Protein AF-0000000077903647 (afdb_homodimer)

Foldseek 3Di:
DFDFPAAPDQPVVLVVCVVLAVCLVVDDPVLSVLQSVQKTKTKDAAFDWLAWPVDDQQAKKQWAAAKKWKWDADPVGQIATQDMDGHSDMDLCSLVVLPPVDDDIMTMGTNHTTMIIGHGSVSLSVCVVVPVSSVVVSVVVVVVSVVSRVVLVCCVPPHDPLLLLLQLLLVQCVVVVFQKDQADLCRSCRNSSHDSVSSVVSLVVCVVVVQWDDDVRIIGGDNNPVSVCSNPVD/DFDQPAQPDQPVVLVVCVVLAVCLVVDDPVLSVLQSVQKGKTKDAAFAWLAWPVDDQQAKKQWAAAKKWKWDADPVGAIATQDMDGHSDMDLCSLVVLPPVDDDIMTMGTNHTTMIIGHGSVSLSVCVVVPVSSVVRSVVVVVVSVVSRVVLVCCVPPHDPLLLLLQLLLVQCVVVVFQKDQADLCRSCRHSSHDSVSSVVSLVVCVVVVQWDDDVRIIGGDNNPVSV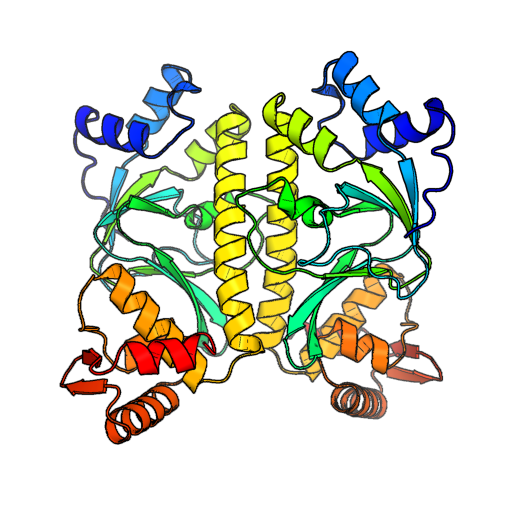CSNPVD

Radius of gyration: 24.29 Å; Cα contacts (8 Å, |Δi|>4): 858; chains: 2; bounding box: 59×64×55 Å

Sequence (468 aa):
MPEILPIPKCGEHRQCLACAFPFWDKLTAEQQEMLCRTTRPVRYRKGERVHSPVENCVGILLLRTGQFRAYLLSDDGRDVTLYRLFGGEICILSASCVMDSVNFDLYIDAEEDTEAYCISAGVFRSLMQQNVEVRCFAYQMTAERFSDTMWTMQQILFMSADRRLAIFLADELTKTGGDDVRLTQDQMAKYMGSAREVVSRLLKYFAGEGIVKLYRGGVTVIDKDRLTKIAYGEMPEILPIPKCGEHRQCLACAFPFWDKLTAEQQEMLCRTTRPVRYRKGERVHSPVENCVGILLLRTGQFRAYLLSDDGRDVTLYRLFGGEICILSASCVMDSVNFDLYIDAEEDTEAYCISAGVFRSLMQQNVEVRCFAYQMTAERFSDTMWTMQQILFMSADRRLAIFLADELTKTGGDDVRLTQDQMAKYMGSAREVVSRLLKYFAGEGIVKLYRGGVTVIDKDRLTKIAYGE

Solvent-accessible surface area (backbone atoms only — not comparable to full-atom values): 24262 Å² total; per-residue (Å²): 122,70,58,68,47,78,48,73,75,64,71,71,54,43,57,51,48,50,69,71,33,88,48,48,85,75,45,52,72,66,53,50,48,50,51,47,70,54,37,31,41,36,46,39,49,56,68,34,78,67,36,44,71,88,48,77,61,63,10,36,31,40,29,59,39,45,29,39,38,33,27,38,72,43,95,88,67,53,64,37,41,44,50,72,43,45,52,76,36,71,40,62,70,40,25,33,79,66,35,83,45,48,67,70,70,49,33,29,30,20,72,28,62,23,37,27,37,36,34,38,38,68,60,50,39,52,44,32,75,74,30,62,62,50,36,26,48,55,27,42,52,47,27,36,51,42,24,50,35,50,54,42,49,49,43,70,74,65,48,54,70,64,32,51,49,29,40,49,51,53,52,47,24,66,74,69,69,52,51,55,42,83,45,40,56,60,53,48,10,47,62,67,47,52,51,45,69,57,44,49,52,47,49,50,50,36,34,73,71,55,32,32,44,80,52,94,53,25,38,34,55,68,32,62,65,60,38,47,23,57,39,69,71,100,122,74,62,70,47,77,44,72,76,66,73,72,54,44,57,52,48,50,71,70,33,87,48,48,85,76,45,52,73,66,53,49,48,50,51,48,71,55,36,30,41,39,53,40,51,56,70,34,78,68,36,42,70,87,48,77,61,63,11,36,32,40,29,59,38,44,29,39,37,34,26,40,72,44,94,88,66,52,63,38,43,42,49,73,44,44,52,75,37,70,41,61,70,40,25,34,77,66,36,84,44,49,68,70,69,49,32,30,31,21,72,27,62,23,36,28,37,35,35,40,38,68,59,52,39,52,44,34,74,75,30,63,60,50,37,26,49,55,25,42,52,45,27,35,51,43,22,50,36,49,53,44,49,50,43,70,74,68,47,53,70,65,33,51,50,29,40,50,51,52,51,49,23,64,74,67,72,52,53,55,42,84,45,40,57,60,53,50,10,48,61,67,47,53,50,45,69,57,43,50,52,48,49,50,50,35,33,73,71,55,34,32,44,80,52,94,53,25,38,34,54,68,30,61,66,61,37,48,22,56,41,68,70,100

InterPro domains:
  IPR000595 Cyclic nucleotide-binding domain [PF00027] (42-131)
  IPR000595 Cyclic nucleotide-binding domain [cd00038] (27-135)
  IPR012318 Crp-type HTH domain [PF13545] (164-229)
  IPR012318 Crp-type HTH domain [PS51063] (159-225)
  IPR012318 Crp-type HTH domain [SM00419] (177-223)
  IPR014710 RmlC-like jelly roll fold [G3DSA:2.60.120.10] (17-156)
  IPR018490 Cyclic nucleotide-binding domain superfamily [SSF51206] (21-159)
  IPR036388 Winged helix-like DNA-binding domain superfamily [G3DSA:1.10.10.10] (157-231)
  IPR036390 Winged helix DNA-binding domain superfamily [SSF46785] (160-231)

Secondary structure (DSSP, 8-state):
---B-----HHHHHHHHHHH-TTGGGS-HHHHHHHHHHEEEEEE-TT-EEE-SSSPP-EEEEEEESEEEEEEE-TTS-EEEEEEEETT-EEGGGGGGG-TT--S--EEEESS-EEEEEEEHHHHHHHHHH-HHHHHHHHHHHHHHHHHHHHHHHHHHHS-HHHHHHHHHHHHHHHHTSSEE---HHHHHHHHT--HHHHHHHHHHHHHTTSEEEETTEEEES-HHHHHHHHH--/---B-----HHHHHHHHHHH-TTGGGS-HHHHHHHHHHEEEEEE-TT-EEE-SSSPP-EEEEEEESEEEEEEE-TTS-EEEEEEEETT-EEGGGGGGG-TT--S--EEEESS-EEEEEEEHHHHHHHHHH-HHHHHHHHHHHHHHHHHHHHHHHHHHHS-HHHHHHHHHHHHHHHHSSSEE---HHHHHHHHT--HHHHHHHHHHHHHTTSEEEETTEEEES-HHHHHHHHH--

Organism: NCBI:txid853

pLDDT: mean 91.45, std 11.54, range [32.66, 98.38]

Nearest PDB structures (foldseek):
  3dv8-assembly1_A-2  TM=9.337E-01  e=1.877E-25  Agathobacter rectalis ATCC 33656
  4ev0-assembly1_A  TM=4.711E-01  e=6.966E-15  Thermus thermophilus HB8
  1omi-assembly3_A  TM=7.176E-01  e=2.419E-08  Listeria monocytogenes
  2bgc-assembly4_H  TM=7.009E-01  e=4.050E-08  Listeria monocytogenes EGD-e
  6euz-assembly1_A  TM=6.388E-01  e=1.288E-08  Listeria monocytogenes

Structure (mmCIF, N/CA/C/O backbone):
data_AF-0000000077903647-model_v1
#
loop_
_entity.id
_entity.type
_entity.pdbx_description
1 polymer 'Cyclic AMP receptor-like protein'
#
loop_
_atom_site.group_PDB
_atom_site.id
_atom_site.type_symbol
_atom_site.label_atom_id
_atom_site.label_alt_id
_atom_site.label_comp_id
_atom_site.label_asym_id
_atom_site.label_entity_id
_atom_site.label_seq_id
_atom_site.pdbx_PDB_ins_code
_atom_site.Cartn_x
_atom_site.Cartn_y
_atom_site.Cartn_z
_atom_site.occupancy
_atom_site.B_iso_or_equiv
_atom_site.auth_seq_id
_atom_site.auth_comp_id
_atom_site.auth_asym_id
_atom_site.auth_atom_id
_atom_site.pdbx_PDB_model_num
ATOM 1 N N . MET A 1 1 ? 5.984 -27.391 10.891 1 36.53 1 MET A N 1
ATOM 2 C CA . MET A 1 1 ? 7.281 -26.812 10.57 1 36.53 1 MET A CA 1
ATOM 3 C C . MET A 1 1 ? 7.707 -27.188 9.148 1 36.53 1 MET A C 1
ATOM 5 O O . MET A 1 1 ? 7.656 -28.359 8.773 1 36.53 1 MET A O 1
ATOM 9 N N . PRO A 1 2 ? 7.715 -26.188 8.18 1 45.72 2 PRO A N 1
ATOM 10 C CA . PRO A 1 2 ? 8.094 -26.656 6.848 1 45.72 2 PRO A CA 1
ATOM 11 C C . PRO A 1 2 ? 9.312 -27.578 6.875 1 45.72 2 PRO A C 1
ATOM 13 O O . PRO A 1 2 ? 10.18 -27.422 7.742 1 45.72 2 PRO A O 1
ATOM 16 N N . GLU A 1 3 ? 9.07 -28.719 6.426 1 46.66 3 GLU A N 1
ATOM 17 C CA . GLU A 1 3 ? 10.195 -29.641 6.32 1 46.66 3 GLU A CA 1
ATOM 18 C C . GLU A 1 3 ? 11.367 -29 5.586 1 46.66 3 GLU A C 1
ATOM 20 O O . GLU A 1 3 ? 11.227 -28.562 4.445 1 46.66 3 GLU A O 1
ATOM 25 N N . ILE A 1 4 ? 12.32 -28.609 6.246 1 46.78 4 ILE A N 1
ATOM 26 C CA . ILE A 1 4 ? 13.562 -28.094 5.688 1 46.78 4 ILE A CA 1
ATOM 27 C C . ILE A 1 4 ? 14.273 -29.203 4.906 1 46.78 4 ILE A C 1
ATOM 29 O O . ILE A 1 4 ? 14.68 -30.219 5.477 1 46.78 4 ILE A O 1
ATOM 33 N N . LEU A 1 5 ? 13.891 -29.375 3.637 1 49.69 5 LEU A N 1
ATOM 34 C CA . LEU A 1 5 ? 14.695 -30.328 2.879 1 49.69 5 LEU A CA 1
ATOM 35 C C . LEU A 1 5 ? 16.172 -29.984 2.953 1 49.69 5 LEU A C 1
ATOM 37 O O . LEU A 1 5 ? 16.531 -28.812 3.096 1 49.69 5 LEU A O 1
ATOM 41 N N . PRO A 1 6 ? 16.984 -31.031 2.953 1 46.81 6 PRO A N 1
ATOM 42 C CA . PRO A 1 6 ? 18.438 -30.797 2.973 1 46.81 6 PRO A CA 1
ATOM 43 C C . PRO A 1 6 ? 18.906 -29.891 1.837 1 46.81 6 PRO A C 1
ATOM 45 O O . PRO A 1 6 ? 18.297 -29.891 0.758 1 46.81 6 PRO A O 1
ATOM 48 N N . ILE A 1 7 ? 19.359 -28.781 2.129 1 47.78 7 ILE A N 1
ATOM 49 C CA . ILE A 1 7 ? 19.891 -27.797 1.186 1 47.78 7 ILE A CA 1
ATOM 50 C C . ILE A 1 7 ? 20.828 -28.484 0.2 1 47.78 7 ILE A C 1
ATOM 52 O O . ILE A 1 7 ? 21.859 -29.031 0.596 1 47.78 7 ILE A O 1
ATOM 56 N N . PRO A 1 8 ? 20.453 -29.031 -0.906 1 46.31 8 PRO A N 1
ATOM 57 C CA . PRO A 1 8 ? 21.531 -29.547 -1.744 1 46.31 8 PRO A CA 1
ATOM 58 C C . PRO A 1 8 ? 22.75 -28.625 -1.764 1 46.31 8 PRO A C 1
ATOM 60 O O . PRO A 1 8 ? 22.625 -27.422 -1.495 1 46.31 8 PRO A O 1
ATOM 63 N N . LYS A 1 9 ? 24 -29.156 -2.084 1 46.34 9 LYS A N 1
ATOM 64 C CA . LYS A 1 9 ? 25.312 -28.562 -2.26 1 46.34 9 LYS A CA 1
ATOM 65 C C . LYS A 1 9 ? 25.234 -27.234 -3.008 1 46.34 9 LYS A C 1
ATOM 67 O O . LYS A 1 9 ? 24.328 -27.031 -3.812 1 46.34 9 LYS A O 1
ATOM 72 N N . CYS A 1 10 ? 25.938 -26.125 -2.758 1 46.22 10 CYS A N 1
ATOM 73 C CA . CYS A 1 10 ? 26.188 -24.734 -3.135 1 46.22 10 CYS A CA 1
ATOM 74 C C . CYS A 1 10 ? 26.156 -24.562 -4.648 1 46.22 10 CYS A C 1
ATOM 76 O O . CYS A 1 10 ? 26.438 -23.484 -5.164 1 46.22 10 CYS A O 1
ATOM 78 N N . GLY A 1 11 ? 26.641 -25.328 -5.406 1 50.28 11 GLY A N 1
ATOM 79 C CA . GLY A 1 11 ? 26.859 -24.906 -6.785 1 50.28 11 GLY A CA 1
ATOM 80 C C . GLY A 1 11 ? 25.594 -24.469 -7.48 1 50.28 11 GLY A C 1
ATOM 81 O O . GLY A 1 11 ? 25.578 -23.438 -8.172 1 50.28 11 GLY A O 1
ATOM 82 N N . GLU A 1 12 ? 24.453 -25.156 -7.531 1 65.69 12 GLU A N 1
ATOM 83 C CA . GLU A 1 12 ? 23.219 -24.938 -8.273 1 65.69 12 GLU A CA 1
ATOM 84 C C . GLU A 1 12 ? 22.391 -23.812 -7.668 1 65.69 12 GLU A C 1
ATOM 86 O O . GLU A 1 12 ? 21.828 -22.984 -8.391 1 65.69 12 GLU A O 1
ATOM 91 N N . HIS A 1 13 ? 22.547 -23.531 -6.434 1 77.62 13 HIS A N 1
ATOM 92 C CA . HIS A 1 13 ? 21.766 -22.469 -5.797 1 77.62 13 HIS A CA 1
ATOM 93 C C . HIS A 1 13 ? 22.391 -21.109 -6.066 1 77.62 13 HIS A C 1
ATOM 95 O O . HIS A 1 13 ? 21.672 -20.125 -6.285 1 77.62 13 HIS A O 1
ATOM 101 N N . ARG A 1 14 ? 23.734 -21.203 -6.25 1 82.56 14 ARG A N 1
ATOM 102 C CA . ARG A 1 14 ? 24.453 -19.938 -6.461 1 82.56 14 ARG A CA 1
ATOM 103 C C . ARG A 1 14 ? 24 -19.266 -7.75 1 82.56 14 ARG A C 1
ATOM 105 O O . ARG A 1 14 ? 23.766 -18.047 -7.77 1 82.56 14 ARG A O 1
ATOM 112 N N . GLN A 1 15 ? 23.844 -20.047 -8.719 1 84.75 15 GLN A N 1
ATOM 113 C CA . GLN A 1 15 ? 23.422 -19.5 -10 1 84.75 15 GLN A CA 1
ATOM 114 C C . GLN A 1 15 ? 22 -18.953 -9.914 1 84.75 15 GLN A C 1
ATOM 116 O O . GLN A 1 15 ? 21.688 -17.906 -10.477 1 84.75 15 GLN A O 1
ATOM 121 N N . CYS A 1 16 ? 21.188 -19.625 -9.141 1 86.5 16 CYS A N 1
ATOM 122 C CA . CYS A 1 16 ? 19.812 -19.172 -8.969 1 86.5 16 CYS A CA 1
ATOM 123 C C . CYS A 1 16 ? 19.75 -17.844 -8.234 1 86.5 16 CYS A C 1
ATOM 125 O O . CYS A 1 16 ? 19.016 -16.938 -8.641 1 86.5 16 CYS A O 1
ATOM 127 N N . LEU A 1 17 ? 20.625 -17.75 -7.258 1 89.69 17 LEU A N 1
ATOM 128 C CA . LEU A 1 17 ? 20.656 -16.516 -6.469 1 89.69 17 LEU A CA 1
ATOM 129 C C . LEU A 1 17 ? 21.219 -15.359 -7.281 1 89.69 17 LEU A C 1
ATOM 131 O O . LEU A 1 17 ? 20.688 -14.242 -7.242 1 89.69 17 LEU A O 1
ATOM 135 N N . ALA A 1 18 ? 22.219 -15.703 -8.047 1 89.94 18 ALA A N 1
ATOM 136 C CA . ALA A 1 18 ? 22.859 -14.672 -8.867 1 89.94 18 ALA A CA 1
ATOM 137 C C . ALA A 1 18 ? 21.891 -14.133 -9.914 1 89.94 18 ALA A C 1
ATOM 139 O O . ALA A 1 18 ? 21.906 -12.945 -10.242 1 89.94 18 ALA A O 1
ATOM 140 N N . CYS A 1 19 ? 21 -14.977 -10.359 1 88.19 19 CYS A N 1
ATOM 141 C CA . CYS A 1 19 ? 20.031 -14.578 -11.367 1 88.19 19 CYS A CA 1
ATOM 142 C C . CYS A 1 19 ? 18.875 -13.82 -10.734 1 88.19 19 CYS A C 1
ATOM 144 O O . CYS A 1 19 ? 18.328 -12.898 -11.344 1 88.19 19 CYS A O 1
ATOM 146 N N . ALA A 1 20 ? 18.594 -14.148 -9.539 1 89.44 20 ALA A N 1
ATOM 147 C CA . ALA A 1 20 ? 17.406 -13.602 -8.883 1 89.44 20 ALA A CA 1
ATOM 148 C C . ALA A 1 20 ? 17.703 -12.234 -8.258 1 89.44 20 ALA A C 1
ATOM 150 O O . ALA A 1 20 ? 16.812 -11.383 -8.172 1 89.44 20 ALA A O 1
ATOM 151 N N . PHE A 1 21 ? 18.953 -12.062 -7.871 1 92.56 21 PHE A N 1
ATOM 152 C CA . PHE A 1 21 ? 19.297 -10.852 -7.133 1 92.56 21 PHE A CA 1
ATOM 153 C C . PHE A 1 21 ? 20.188 -9.938 -7.969 1 92.56 21 PHE A C 1
ATOM 155 O O . PHE A 1 21 ? 21.391 -10.172 -8.07 1 92.56 21 PHE A O 1
ATOM 162 N N . PRO A 1 22 ? 19.594 -8.883 -8.422 1 92.19 22 PRO A N 1
ATOM 163 C CA . PRO A 1 22 ? 20.359 -7.98 -9.297 1 92.19 22 PRO A CA 1
ATOM 164 C C . PRO A 1 22 ? 21.562 -7.355 -8.594 1 92.19 22 PRO A C 1
ATOM 166 O O . PRO A 1 22 ? 22.484 -6.875 -9.25 1 92.19 22 PRO A O 1
ATOM 169 N N . PHE A 1 23 ? 21.578 -7.398 -7.27 1 93.62 23 PHE A N 1
ATOM 170 C CA . PHE A 1 23 ? 22.672 -6.805 -6.527 1 93.62 23 PHE A CA 1
ATOM 171 C C . PHE A 1 23 ? 23.812 -7.812 -6.344 1 93.62 23 PHE A C 1
ATOM 173 O O . PHE A 1 23 ? 24.812 -7.516 -5.684 1 93.62 23 PHE A O 1
ATOM 180 N N . TRP A 1 24 ? 23.734 -8.953 -6.891 1 94.19 24 TRP A N 1
ATOM 181 C CA . TRP A 1 24 ? 24.672 -10.047 -6.648 1 94.19 24 TRP A CA 1
ATOM 182 C C . TRP A 1 24 ? 26.109 -9.602 -6.879 1 94.19 24 TRP A C 1
ATOM 184 O O . TRP A 1 24 ? 26.984 -9.844 -6.039 1 94.19 24 TRP A O 1
ATOM 194 N N . ASP A 1 25 ? 26.328 -8.867 -7.945 1 94.12 25 ASP A N 1
ATOM 195 C CA . ASP A 1 25 ? 27.672 -8.477 -8.328 1 94.12 25 ASP A CA 1
ATOM 196 C C . ASP A 1 25 ? 28.172 -7.316 -7.457 1 94.12 25 ASP A C 1
ATOM 198 O O . ASP A 1 25 ? 29.344 -6.945 -7.523 1 94.12 25 ASP A O 1
ATOM 202 N N . LYS A 1 26 ? 27.281 -6.801 -6.707 1 95.19 26 LYS A N 1
ATOM 203 C CA . LYS A 1 26 ? 27.656 -5.715 -5.805 1 95.19 26 LYS A CA 1
ATOM 204 C C . LYS A 1 26 ? 28.031 -6.25 -4.426 1 95.19 26 LYS A C 1
ATOM 206 O O . LYS A 1 26 ? 28.438 -5.484 -3.545 1 95.19 26 LYS A O 1
ATOM 211 N N . LEU A 1 27 ? 27.984 -7.535 -4.262 1 95.19 27 LEU A N 1
ATOM 212 C CA . LEU A 1 27 ? 28.375 -8.195 -3.023 1 95.19 27 LEU A CA 1
ATOM 213 C C . LEU A 1 27 ? 29.859 -8.57 -3.059 1 95.19 27 LEU A C 1
ATOM 215 O O . LEU A 1 27 ? 30.391 -8.891 -4.121 1 95.19 27 LEU A O 1
ATOM 219 N N . THR A 1 28 ? 30.5 -8.508 -1.876 1 95.75 28 THR A N 1
ATOM 220 C CA . THR A 1 28 ? 31.828 -9.078 -1.765 1 95.75 28 THR A CA 1
ATOM 221 C C . THR A 1 28 ? 31.781 -10.602 -1.866 1 95.75 28 THR A C 1
ATOM 223 O O . THR A 1 28 ? 30.719 -11.203 -1.703 1 95.75 28 THR A O 1
ATOM 226 N N . ALA A 1 29 ? 32.875 -11.164 -2.137 1 94.25 29 ALA A N 1
ATOM 227 C CA . ALA A 1 29 ? 32.969 -12.617 -2.203 1 94.25 29 ALA A CA 1
ATOM 228 C C . ALA A 1 29 ? 32.469 -13.25 -0.9 1 94.25 29 ALA A C 1
ATOM 230 O O . ALA A 1 29 ? 31.797 -14.273 -0.916 1 94.25 29 ALA A O 1
ATOM 231 N N . GLU A 1 30 ? 32.781 -12.648 0.165 1 93.75 30 GLU A N 1
ATOM 232 C CA . GLU A 1 30 ? 32.406 -13.141 1.478 1 93.75 30 GLU A CA 1
ATOM 233 C C . GLU A 1 30 ? 30.875 -13.07 1.654 1 93.75 30 GLU A C 1
ATOM 235 O O . GLU A 1 30 ? 30.266 -14 2.174 1 93.75 30 GLU A O 1
ATOM 240 N N . GLN A 1 31 ? 30.297 -12.016 1.184 1 93.75 31 GLN A N 1
ATOM 241 C CA . GLN A 1 31 ? 28.844 -11.836 1.28 1 93.75 31 GLN A CA 1
ATOM 242 C C . GLN A 1 31 ? 28.109 -12.828 0.389 1 93.75 31 GLN A C 1
ATOM 244 O O . GLN A 1 31 ? 27.078 -13.367 0.78 1 93.75 31 GLN A O 1
ATOM 249 N N . GLN A 1 32 ? 28.656 -13.039 -0.765 1 93.31 32 GLN A N 1
ATOM 250 C CA . GLN A 1 32 ? 28.062 -14.023 -1.662 1 93.31 32 GLN A CA 1
ATOM 251 C C . GLN A 1 32 ? 28.094 -15.414 -1.037 1 93.31 32 GLN A C 1
ATOM 253 O O . GLN A 1 32 ? 27.094 -16.141 -1.079 1 93.31 32 GLN A O 1
ATOM 258 N N . GLU A 1 33 ? 29.188 -15.703 -0.466 1 89.88 33 GLU A N 1
ATOM 259 C CA . GLU A 1 33 ? 29.344 -17.016 0.165 1 89.88 33 GLU A CA 1
ATOM 260 C C . GLU A 1 33 ? 28.391 -17.156 1.355 1 89.88 33 GLU A C 1
ATOM 262 O O . GLU A 1 33 ? 27.797 -18.219 1.549 1 89.88 33 GLU A O 1
ATOM 267 N N . MET A 1 34 ? 28.297 -16.109 2.068 1 88.44 34 MET A N 1
ATOM 268 C CA . MET A 1 34 ? 27.391 -16.109 3.211 1 88.44 34 MET A CA 1
ATOM 269 C C . MET A 1 34 ? 25.953 -16.344 2.764 1 88.44 34 MET A C 1
ATOM 271 O O . MET A 1 34 ? 25.25 -17.156 3.354 1 88.44 34 MET A O 1
ATOM 275 N N . LEU A 1 35 ? 25.578 -15.68 1.735 1 90.81 35 LEU A N 1
ATOM 276 C CA . LEU A 1 35 ? 24.234 -15.828 1.187 1 90.81 35 LEU A CA 1
ATOM 277 C C . LEU A 1 35 ? 24 -17.25 0.703 1 90.81 35 LEU A C 1
ATOM 279 O O . LEU A 1 35 ? 22.969 -17.859 1.016 1 90.81 35 LEU A O 1
ATOM 283 N N . CYS A 1 36 ? 24.953 -17.781 0.054 1 89.12 36 CYS A N 1
ATOM 284 C CA . CYS A 1 36 ? 24.828 -19.125 -0.491 1 89.12 36 CYS A CA 1
ATOM 285 C C . CYS A 1 36 ? 24.766 -20.156 0.625 1 89.12 36 CYS A C 1
ATOM 287 O O . CYS A 1 36 ? 23.938 -21.078 0.577 1 89.12 36 CYS A O 1
ATOM 289 N N . ARG A 1 37 ? 25.531 -19.984 1.634 1 86.12 37 ARG A N 1
ATOM 290 C CA . ARG A 1 37 ? 25.641 -20.953 2.719 1 86.12 37 ARG A CA 1
ATOM 291 C C . ARG A 1 37 ? 24.375 -20.938 3.588 1 86.12 37 ARG A C 1
ATOM 293 O O . ARG A 1 37 ? 24 -21.969 4.156 1 86.12 37 ARG A O 1
ATOM 300 N N . THR A 1 38 ? 23.766 -19.859 3.619 1 86.75 38 THR A N 1
ATOM 301 C CA . THR A 1 38 ? 22.656 -19.719 4.551 1 86.75 38 THR A CA 1
ATOM 302 C C . THR A 1 38 ? 21.312 -19.875 3.828 1 86.75 38 THR A C 1
ATOM 304 O O . THR A 1 38 ? 20.266 -19.891 4.461 1 86.75 38 THR A O 1
ATOM 307 N N . THR A 1 39 ? 21.391 -19.891 2.549 1 91.12 39 THR A N 1
ATOM 308 C CA . THR A 1 39 ? 20.172 -20.141 1.779 1 91.12 39 THR A CA 1
ATOM 309 C C . THR A 1 39 ? 19.844 -21.625 1.753 1 91.12 39 THR A C 1
ATOM 311 O O . THR A 1 39 ? 20.719 -22.469 1.509 1 91.12 39 THR A O 1
ATOM 314 N N . ARG A 1 40 ? 18.562 -21.984 2.037 1 91.38 40 ARG A N 1
ATOM 315 C CA . ARG A 1 40 ? 18.156 -23.391 2.053 1 91.38 40 ARG A CA 1
ATOM 316 C C . ARG A 1 40 ? 16.922 -23.609 1.206 1 91.38 40 ARG A C 1
ATOM 318 O O . ARG A 1 40 ? 16.016 -22.781 1.193 1 91.38 40 ARG A O 1
ATOM 325 N N . PRO A 1 41 ? 16.906 -24.766 0.569 1 93 41 PRO A N 1
ATOM 326 C CA . PRO A 1 41 ? 15.656 -25.125 -0.095 1 93 41 PRO A CA 1
ATOM 327 C C . PRO A 1 41 ? 14.539 -25.453 0.893 1 93 41 PRO A C 1
ATOM 329 O O . PRO A 1 41 ? 14.789 -26.062 1.935 1 93 41 PRO A O 1
ATOM 332 N N . VAL A 1 42 ? 13.344 -24.984 0.613 1 94.62 42 VAL A N 1
ATOM 333 C CA . VAL A 1 42 ? 12.188 -25.266 1.468 1 94.62 42 VAL A CA 1
ATOM 334 C C . VAL A 1 42 ? 11.016 -25.734 0.615 1 94.62 42 VAL A C 1
ATOM 336 O O . VAL A 1 42 ? 10.961 -25.453 -0.586 1 94.62 42 VAL A O 1
ATOM 339 N N . ARG A 1 43 ? 10.156 -26.469 1.287 1 96.75 43 ARG A N 1
ATOM 340 C CA . ARG A 1 43 ? 8.93 -26.953 0.651 1 96.75 43 ARG A CA 1
ATOM 341 C C . ARG A 1 43 ? 7.715 -26.672 1.527 1 96.75 43 ARG A C 1
ATOM 343 O O . ARG A 1 43 ? 7.77 -26.828 2.748 1 96.75 43 ARG A O 1
ATOM 350 N N . TYR A 1 44 ? 6.707 -26.188 0.877 1 96.94 44 TYR A N 1
ATOM 351 C CA . TYR A 1 44 ? 5.422 -25.969 1.528 1 96.94 44 TYR A CA 1
ATOM 352 C C . TYR A 1 44 ? 4.324 -26.781 0.848 1 96.94 44 TYR A C 1
ATOM 354 O O . TYR A 1 44 ? 4.262 -26.844 -0.382 1 96.94 44 TYR A O 1
ATOM 362 N N . ARG A 1 45 ? 3.49 -27.391 1.668 1 97.69 45 ARG A N 1
ATOM 363 C CA . ARG A 1 45 ? 2.332 -28.078 1.119 1 97.69 45 ARG A CA 1
ATOM 364 C C . ARG A 1 45 ? 1.198 -27.109 0.821 1 97.69 45 ARG A C 1
ATOM 366 O O . ARG A 1 45 ? 1.122 -26.031 1.42 1 97.69 45 ARG A O 1
ATOM 373 N N . LYS A 1 46 ? 0.386 -27.531 -0.08 1 96.69 46 LYS A N 1
ATOM 374 C CA . LYS A 1 46 ? -0.817 -26.75 -0.353 1 96.69 46 LYS A CA 1
ATOM 375 C C . LYS A 1 46 ? -1.576 -26.453 0.934 1 96.69 46 LYS A C 1
ATOM 377 O O . LYS A 1 46 ? -1.843 -27.344 1.734 1 96.69 46 LYS A O 1
ATOM 382 N N . GLY A 1 47 ? -1.812 -25.156 1.095 1 95.62 47 GLY A N 1
ATOM 383 C CA . GLY A 1 47 ? -2.615 -24.734 2.236 1 95.62 47 GLY A CA 1
ATOM 384 C C . GLY A 1 47 ? -1.783 -24.359 3.445 1 95.62 47 GLY A C 1
ATOM 385 O O . GLY A 1 47 ? -2.307 -23.812 4.422 1 95.62 47 GLY A O 1
ATOM 386 N N . GLU A 1 48 ? -0.523 -24.578 3.357 1 96.25 48 GLU A N 1
ATOM 387 C CA . GLU A 1 48 ? 0.343 -24.312 4.5 1 96.25 48 GLU A CA 1
ATOM 388 C C . GLU A 1 48 ? 0.59 -22.812 4.66 1 96.25 48 GLU A C 1
ATOM 390 O O . GLU A 1 48 ? 0.786 -22.094 3.674 1 96.25 48 GLU A O 1
ATOM 395 N N . ARG A 1 49 ? 0.591 -22.359 5.941 1 95.5 49 ARG A N 1
ATOM 396 C CA . ARG A 1 49 ? 0.945 -20.984 6.266 1 95.5 49 ARG A CA 1
ATOM 397 C C . ARG A 1 49 ? 2.449 -20.766 6.145 1 95.5 49 ARG A C 1
ATOM 399 O O . ARG A 1 49 ? 3.238 -21.438 6.809 1 95.5 49 ARG A O 1
ATOM 406 N N . VAL A 1 50 ? 2.783 -19.891 5.328 1 95.06 50 VAL A N 1
ATOM 407 C CA . VAL A 1 50 ? 4.188 -19.578 5.074 1 95.06 50 VAL A CA 1
ATOM 408 C C . VAL A 1 50 ? 4.641 -18.438 5.992 1 95.06 50 VAL A C 1
ATOM 410 O O . VAL A 1 50 ? 5.762 -18.453 6.508 1 95.06 50 VAL A O 1
ATOM 413 N N . HIS A 1 51 ? 3.818 -17.453 6.133 1 94.19 51 HIS A N 1
ATOM 414 C CA . HIS A 1 51 ? 4.102 -16.266 6.918 1 94.19 51 HIS A CA 1
ATOM 415 C C . HIS A 1 51 ? 2.85 -15.766 7.637 1 94.19 51 HIS A C 1
ATOM 417 O O . HIS A 1 51 ? 1.757 -15.773 7.066 1 94.19 51 HIS A O 1
ATOM 423 N N . SER A 1 52 ? 3.033 -15.336 8.883 1 92.75 52 SER A N 1
ATOM 424 C CA . SER A 1 52 ? 1.989 -14.688 9.672 1 92.75 52 SER A CA 1
ATOM 425 C C . SER A 1 52 ? 2.57 -13.617 10.586 1 92.75 52 SER A C 1
ATOM 427 O O . SER A 1 52 ? 3.742 -13.68 10.961 1 92.75 52 SER A O 1
ATOM 429 N N . PRO A 1 53 ? 1.752 -12.602 10.867 1 85.94 53 PRO A N 1
ATOM 430 C CA . PRO A 1 53 ? 2.24 -11.531 11.734 1 85.94 53 PRO A CA 1
ATOM 431 C C . PRO A 1 53 ? 2.674 -12.031 13.109 1 85.94 53 PRO A C 1
ATOM 433 O O . PRO A 1 53 ? 3.514 -11.414 13.766 1 85.94 53 PRO A O 1
ATOM 436 N N . VAL A 1 54 ? 2.131 -13.062 13.625 1 77.06 54 VAL A N 1
ATOM 437 C CA . VAL A 1 54 ? 2.379 -13.547 14.977 1 77.06 54 VAL A CA 1
ATOM 438 C C . VAL A 1 54 ? 3.629 -14.422 14.992 1 77.06 54 VAL A C 1
ATOM 440 O O . VAL A 1 54 ? 4.348 -14.477 15.992 1 77.06 54 VAL A O 1
ATOM 443 N N . GLU A 1 55 ? 3.832 -15.016 13.898 1 72.06 55 GLU A N 1
ATOM 444 C CA . GLU A 1 55 ? 4.965 -15.938 13.859 1 72.06 55 GLU A CA 1
ATOM 445 C C . GLU A 1 55 ? 6.25 -15.219 13.461 1 72.06 55 GLU A C 1
ATOM 447 O O . GLU A 1 55 ? 6.203 -14.102 12.93 1 72.06 55 GLU A O 1
ATOM 452 N N . ASN A 1 56 ? 7.316 -15.797 13.789 1 67.62 56 ASN A N 1
ATOM 453 C CA . ASN A 1 56 ? 8.633 -15.242 13.484 1 67.62 56 ASN A CA 1
ATOM 454 C C . ASN A 1 56 ? 8.828 -15.07 11.977 1 67.62 56 ASN A C 1
ATOM 456 O O . ASN A 1 56 ? 8.281 -15.836 11.188 1 67.62 56 ASN A O 1
ATOM 460 N N . CYS A 1 57 ? 9.406 -14.023 11.57 1 78.62 57 CYS A N 1
ATOM 461 C CA . CYS A 1 57 ? 9.789 -13.742 10.188 1 78.62 57 CYS A CA 1
ATOM 462 C C . CYS A 1 57 ? 10.555 -14.914 9.586 1 78.62 57 CYS A C 1
ATOM 464 O O . CYS A 1 57 ? 11.523 -15.398 10.172 1 78.62 57 CYS A O 1
ATOM 466 N N . VAL A 1 58 ? 10.148 -15.5 8.539 1 85.31 58 VAL A N 1
ATOM 467 C CA . VAL A 1 58 ? 10.734 -16.656 7.883 1 85.31 58 VAL A CA 1
ATOM 468 C C . VAL A 1 58 ? 12.016 -16.25 7.16 1 85.31 58 VAL A C 1
ATOM 470 O O . VAL A 1 58 ? 13.039 -16.922 7.254 1 85.31 58 VAL A O 1
ATOM 473 N N . GLY A 1 59 ? 11.961 -15.07 6.484 1 92.5 59 GLY A N 1
ATOM 474 C CA . GLY A 1 59 ? 13.008 -14.609 5.586 1 92.5 59 GLY A CA 1
ATOM 475 C C . GLY A 1 59 ? 12.516 -14.383 4.168 1 92.5 59 GLY A C 1
ATOM 476 O O . GLY A 1 59 ? 11.312 -14.453 3.904 1 92.5 59 GLY A O 1
ATOM 477 N N . ILE A 1 60 ? 13.492 -14.109 3.318 1 95.56 60 ILE A N 1
ATOM 478 C CA . ILE A 1 60 ? 13.133 -13.844 1.929 1 95.56 60 ILE A CA 1
ATOM 479 C C . ILE A 1 60 ? 12.977 -15.164 1.18 1 95.56 60 ILE A C 1
ATOM 481 O O . ILE A 1 60 ? 13.805 -16.062 1.317 1 95.56 60 ILE A O 1
ATOM 485 N N . LEU A 1 61 ? 11.953 -15.258 0.424 1 96.31 61 LEU A N 1
ATOM 486 C CA . LEU A 1 61 ? 11.719 -16.484 -0.315 1 96.31 61 LEU A CA 1
ATOM 487 C C . LEU A 1 61 ? 11.844 -16.266 -1.817 1 96.31 61 LEU A C 1
ATOM 489 O O . LEU A 1 61 ? 11.266 -15.312 -2.354 1 96.31 61 LEU A O 1
ATOM 493 N N . LEU A 1 62 ? 12.633 -17.031 -2.404 1 96.31 62 LEU A N 1
ATOM 494 C CA . LEU A 1 62 ? 12.672 -17.125 -3.859 1 96.31 62 LEU A CA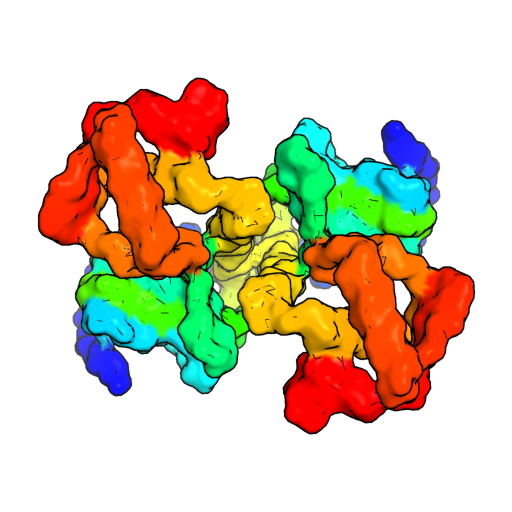 1
ATOM 495 C C . LEU A 1 62 ? 11.859 -18.312 -4.352 1 96.31 62 LEU A C 1
ATOM 497 O O . LEU A 1 62 ? 12.289 -19.469 -4.215 1 96.31 62 LEU A O 1
ATOM 501 N N . LEU A 1 63 ? 10.719 -18.016 -4.918 1 96.5 63 LEU A N 1
ATOM 502 C CA . LEU A 1 63 ? 9.812 -19.078 -5.348 1 96.5 63 LEU A CA 1
ATOM 503 C C . LEU A 1 63 ? 10.328 -19.766 -6.605 1 96.5 63 LEU A C 1
ATOM 505 O O . LEU A 1 63 ? 10.641 -19.109 -7.598 1 96.5 63 LEU A O 1
ATOM 509 N N . ARG A 1 64 ? 10.484 -20.984 -6.492 1 94.5 64 ARG A N 1
ATOM 510 C CA . ARG A 1 64 ? 10.922 -21.75 -7.652 1 94.5 64 ARG A CA 1
ATOM 511 C C . ARG A 1 64 ? 9.734 -22.297 -8.43 1 94.5 64 ARG A C 1
ATOM 513 O O . ARG A 1 64 ? 9.648 -22.141 -9.648 1 94.5 64 ARG A O 1
ATOM 520 N N . THR A 1 65 ? 8.883 -23.016 -7.703 1 96 65 THR A N 1
ATOM 521 C CA . THR A 1 65 ? 7.645 -23.547 -8.258 1 96 65 THR A CA 1
ATOM 522 C C . THR A 1 65 ? 6.492 -23.391 -7.273 1 96 65 THR A C 1
ATOM 524 O O . THR A 1 65 ? 6.711 -23.25 -6.066 1 96 65 THR A O 1
ATOM 527 N N . GLY A 1 66 ? 5.293 -23.359 -7.895 1 96.56 66 GLY A N 1
ATOM 528 C CA . GLY A 1 66 ? 4.109 -23.234 -7.055 1 96.56 66 GLY A CA 1
ATOM 529 C C . GLY A 1 66 ? 3.537 -21.828 -7.035 1 96.56 66 GLY A C 1
ATOM 530 O O . GLY A 1 66 ? 3.594 -21.109 -8.039 1 96.56 66 GLY A O 1
ATOM 531 N N . GLN A 1 67 ? 2.83 -21.547 -5.883 1 96.94 67 GLN A N 1
ATOM 532 C CA . GLN A 1 67 ? 2.115 -20.281 -5.805 1 96.94 67 GLN A CA 1
ATOM 533 C C . GLN A 1 67 ? 1.923 -19.844 -4.355 1 96.94 67 GLN A C 1
ATOM 535 O O . GLN A 1 67 ? 1.525 -20.641 -3.51 1 96.94 67 GLN A O 1
ATOM 540 N N . PHE A 1 68 ? 2.311 -18.609 -4.098 1 97.62 68 PHE A N 1
ATOM 541 C CA . PHE A 1 68 ? 2.004 -18 -2.811 1 97.62 68 PHE A CA 1
ATOM 542 C C . PHE A 1 68 ? 0.846 -17.016 -2.939 1 97.62 68 PHE A C 1
ATOM 544 O O . PHE A 1 68 ? 0.676 -16.375 -3.984 1 97.62 68 PHE A O 1
ATOM 551 N N . ARG A 1 69 ? 0.068 -16.938 -1.914 1 97.81 69 ARG A N 1
ATOM 552 C CA . ARG A 1 69 ? -0.989 -15.945 -1.778 1 97.81 69 ARG A CA 1
ATOM 553 C C . ARG A 1 69 ? -0.716 -15.016 -0.601 1 97.81 69 ARG A C 1
ATOM 555 O O . ARG A 1 69 ? -0.519 -15.469 0.527 1 97.81 69 ARG A O 1
ATOM 562 N N . ALA A 1 70 ? -0.625 -13.773 -0.873 1 97.69 70 ALA A N 1
ATOM 563 C CA . ALA A 1 70 ? -0.516 -12.758 0.172 1 97.69 70 ALA A CA 1
ATOM 564 C C . ALA A 1 70 ? -1.866 -12.102 0.445 1 97.69 70 ALA A C 1
ATOM 566 O O . ALA A 1 70 ? -2.545 -11.648 -0.483 1 97.69 70 ALA A O 1
ATOM 567 N N . TYR A 1 71 ? -2.266 -12.031 1.733 1 97.56 71 TYR A N 1
ATOM 568 C CA . TYR A 1 71 ? -3.611 -11.547 2.012 1 97.56 71 TYR A CA 1
ATOM 569 C C . TYR A 1 71 ? -3.697 -10.938 3.408 1 97.56 71 TYR A C 1
ATOM 571 O O . TYR A 1 71 ? -2.805 -11.141 4.234 1 97.56 71 TYR A O 1
ATOM 579 N N . LEU A 1 72 ? -4.668 -10.164 3.594 1 96.5 72 LEU A N 1
ATOM 580 C CA . LEU A 1 72 ? -5.035 -9.641 4.906 1 96.5 72 LEU A CA 1
ATOM 581 C C . LEU A 1 72 ? -6.074 -10.539 5.574 1 96.5 72 LEU A C 1
ATOM 583 O O . LEU A 1 72 ? -6.883 -11.172 4.891 1 96.5 72 LEU A O 1
ATOM 587 N N . LEU A 1 73 ? -6.016 -10.555 6.887 1 94.81 73 LEU A N 1
ATOM 588 C CA . LEU A 1 73 ? -6.945 -11.375 7.652 1 94.81 73 LEU A CA 1
ATOM 589 C C . LEU A 1 73 ? -7.508 -10.602 8.836 1 94.81 73 LEU A C 1
ATOM 591 O O . LEU A 1 73 ? -6.754 -10.016 9.617 1 94.81 73 LEU A O 1
ATOM 595 N N . SER A 1 74 ? -8.812 -10.539 8.898 1 93.31 74 SER A N 1
ATOM 596 C CA . SER A 1 74 ? -9.453 -9.867 10.023 1 93.31 74 SER A CA 1
ATOM 597 C C . SER A 1 74 ? -9.586 -10.797 11.227 1 93.31 74 SER A C 1
ATOM 599 O O . SER A 1 74 ? -9.406 -12.008 11.094 1 93.31 74 SER A O 1
ATOM 601 N N . ASP A 1 75 ? -9.961 -10.234 12.336 1 89.12 75 ASP A N 1
ATOM 602 C CA . ASP A 1 75 ? -10.125 -11.016 13.562 1 89.12 75 ASP A CA 1
ATOM 603 C C . ASP A 1 75 ? -11.305 -11.977 13.445 1 89.12 75 ASP A C 1
ATOM 605 O O . ASP A 1 75 ? -11.297 -13.047 14.055 1 89.12 75 ASP A O 1
ATOM 609 N N . ASP A 1 76 ? -12.273 -11.57 12.648 1 89.81 76 ASP A N 1
ATOM 610 C CA . ASP A 1 76 ? -13.469 -12.398 12.531 1 89.81 76 ASP A CA 1
ATOM 611 C C . ASP A 1 76 ? -13.336 -13.391 11.383 1 89.81 76 ASP A C 1
ATOM 613 O O . ASP A 1 76 ? -14.305 -14.062 11.016 1 89.81 76 ASP A O 1
ATOM 617 N N . GLY A 1 77 ? -12.211 -13.43 10.75 1 90.06 77 GLY A N 1
ATOM 618 C CA . GLY A 1 77 ? -11.914 -14.5 9.82 1 90.06 77 GLY A CA 1
ATOM 619 C C . GLY A 1 77 ? -12.078 -14.094 8.367 1 90.06 77 GLY A C 1
ATOM 620 O O . GLY A 1 77 ? -11.883 -14.906 7.461 1 90.06 77 GLY A O 1
ATOM 621 N N . ARG A 1 78 ? -12.469 -12.898 8.109 1 91.19 78 ARG A N 1
ATOM 622 C CA . ARG A 1 78 ? -12.539 -12.414 6.73 1 91.19 78 ARG A CA 1
ATOM 623 C C . ARG A 1 78 ? -11.141 -12.164 6.168 1 91.19 78 ARG A C 1
ATOM 625 O O . ARG A 1 78 ? -10.258 -11.68 6.879 1 91.19 78 ARG A O 1
ATOM 632 N N . ASP A 1 79 ? -10.977 -12.516 4.914 1 94.5 79 ASP A N 1
ATOM 633 C CA . ASP A 1 79 ? -9.664 -12.281 4.324 1 94.5 79 ASP A CA 1
ATOM 634 C C . ASP A 1 79 ? -9.789 -11.609 2.955 1 94.5 79 ASP A C 1
ATOM 636 O O . ASP A 1 79 ? -10.859 -11.656 2.334 1 94.5 79 ASP A O 1
ATOM 640 N N . VAL A 1 80 ? -8.805 -10.906 2.549 1 95.44 80 VAL A N 1
ATOM 641 C CA . VAL A 1 80 ? -8.711 -10.227 1.262 1 95.44 80 VAL A CA 1
ATOM 642 C C . VAL A 1 80 ? -7.344 -10.508 0.632 1 95.44 80 VAL A C 1
ATOM 644 O O . VAL A 1 80 ? -6.305 -10.188 1.212 1 95.44 80 VAL A O 1
ATOM 647 N N . THR A 1 81 ? -7.375 -11.109 -0.532 1 97.56 81 THR A N 1
ATOM 648 C CA . THR A 1 81 ? -6.133 -11.383 -1.248 1 97.56 81 THR A CA 1
ATOM 649 C C . THR A 1 81 ? -5.57 -10.102 -1.855 1 97.56 81 THR A C 1
ATOM 651 O O . THR A 1 81 ? -6.285 -9.359 -2.525 1 97.56 81 THR A O 1
ATOM 654 N N . LEU A 1 82 ? -4.34 -9.875 -1.634 1 97.56 82 LEU A N 1
ATOM 655 C CA . LEU A 1 82 ? -3.684 -8.695 -2.189 1 97.56 82 LEU A CA 1
ATOM 656 C C . LEU A 1 82 ? -3.002 -9.031 -3.512 1 97.56 82 LEU A C 1
ATOM 658 O O . LEU A 1 82 ? -3.143 -8.289 -4.492 1 97.56 82 LEU A O 1
ATOM 662 N N . TYR A 1 83 ? -2.234 -10.133 -3.523 1 96.94 83 TYR A N 1
ATOM 663 C CA . TYR A 1 83 ? -1.554 -10.586 -4.73 1 96.94 83 TYR A CA 1
ATOM 664 C C . TYR A 1 83 ? -1.102 -12.031 -4.594 1 96.94 83 TYR A C 1
ATOM 666 O O . TYR A 1 83 ? -1.156 -12.602 -3.5 1 96.94 83 TYR A O 1
ATOM 674 N N . ARG A 1 84 ? -0.752 -12.555 -5.676 1 96.94 84 ARG A N 1
ATOM 675 C CA . ARG A 1 84 ? -0.185 -13.898 -5.738 1 96.94 84 ARG A CA 1
ATOM 676 C C . ARG A 1 84 ? 1.211 -13.875 -6.348 1 96.94 84 ARG A C 1
ATOM 678 O O . ARG A 1 84 ? 1.541 -12.977 -7.125 1 96.94 84 ARG A O 1
ATOM 685 N N . LEU A 1 85 ? 2.006 -14.773 -5.906 1 97.25 85 LEU A N 1
ATOM 686 C CA . LEU A 1 85 ? 3.352 -14.922 -6.449 1 97.25 85 LEU A CA 1
ATOM 687 C C . LEU A 1 85 ? 3.516 -16.281 -7.129 1 97.25 85 LEU A C 1
ATOM 689 O O . LEU A 1 85 ? 3.008 -17.281 -6.637 1 97.25 85 LEU A O 1
ATOM 693 N N . PHE A 1 86 ? 4.301 -16.219 -8.164 1 95.25 86 PHE A N 1
ATOM 694 C CA . PHE A 1 86 ? 4.523 -17.422 -8.961 1 95.25 86 PHE A CA 1
ATOM 695 C C . PHE A 1 86 ? 6.012 -17.703 -9.102 1 95.25 86 PHE A C 1
ATOM 697 O O . PHE A 1 86 ? 6.848 -16.938 -8.617 1 95.25 86 PHE A O 1
ATOM 704 N N . GLY A 1 87 ? 6.266 -18.875 -9.68 1 94.38 87 GLY A N 1
ATOM 705 C CA . GLY A 1 87 ? 7.656 -19.25 -9.875 1 94.38 87 GLY A CA 1
ATOM 706 C C . GLY A 1 87 ? 8.5 -18.141 -10.477 1 94.38 87 GLY A C 1
ATOM 707 O O . GLY A 1 87 ? 8.078 -17.484 -11.438 1 94.38 87 GLY A O 1
ATOM 708 N N . GLY A 1 88 ? 9.695 -17.922 -9.859 1 93.5 88 GLY A N 1
ATOM 709 C CA . GLY A 1 88 ? 10.617 -16.906 -10.359 1 93.5 88 GLY A CA 1
ATOM 710 C C . GLY A 1 88 ? 10.516 -15.594 -9.609 1 93.5 88 GLY A C 1
ATOM 711 O O . GLY A 1 88 ? 11.367 -14.711 -9.773 1 93.5 88 GLY A O 1
ATOM 712 N N . GLU A 1 89 ? 9.531 -15.523 -8.82 1 95.69 89 GLU A N 1
ATOM 713 C CA . GLU A 1 89 ? 9.32 -14.25 -8.141 1 95.69 89 GLU A CA 1
ATOM 714 C C . GLU A 1 89 ? 9.859 -14.297 -6.711 1 95.69 89 GLU A C 1
ATOM 716 O O . GLU A 1 89 ? 10.047 -15.383 -6.148 1 95.69 89 GLU A O 1
ATOM 721 N N . ILE A 1 90 ? 10.133 -13.156 -6.195 1 96.88 90 ILE A N 1
ATOM 722 C CA . ILE A 1 90 ? 10.688 -13.031 -4.852 1 96.88 90 ILE A CA 1
ATOM 723 C C . ILE A 1 90 ? 9.594 -12.562 -3.887 1 96.88 90 ILE A C 1
ATOM 725 O O . ILE A 1 90 ? 8.883 -11.594 -4.164 1 96.88 90 ILE A O 1
ATOM 729 N N . CYS A 1 91 ? 9.484 -13.328 -2.828 1 96.88 91 CYS A N 1
ATOM 730 C CA . CYS A 1 91 ? 8.586 -12.93 -1.749 1 96.88 91 CYS A CA 1
ATOM 731 C C . CYS A 1 91 ? 9.328 -12.117 -0.695 1 96.88 91 CYS A C 1
ATOM 733 O O . CYS A 1 91 ? 9.781 -12.656 0.311 1 96.88 91 CYS A O 1
ATOM 735 N N . ILE A 1 92 ? 9.328 -10.836 -0.891 1 96.44 92 ILE A N 1
ATOM 736 C CA . ILE A 1 92 ? 10.133 -9.93 -0.077 1 96.44 92 ILE A CA 1
ATOM 737 C C . ILE A 1 92 ? 9.438 -9.68 1.258 1 96.44 92 ILE A C 1
ATOM 739 O O . ILE A 1 92 ? 10.094 -9.516 2.287 1 96.44 92 ILE A O 1
ATOM 743 N N . LEU A 1 93 ? 8.102 -9.758 1.271 1 96.44 93 LEU A N 1
ATOM 744 C CA . LEU A 1 93 ? 7.359 -9.352 2.461 1 96.44 93 LEU A CA 1
ATOM 745 C C . LEU A 1 93 ? 7.281 -10.5 3.467 1 96.44 93 LEU A C 1
ATOM 747 O O . LEU A 1 93 ? 6.844 -10.297 4.602 1 96.44 93 LEU A O 1
ATOM 751 N N . SER A 1 94 ? 7.73 -11.656 3.068 1 95.56 94 SER A N 1
ATOM 752 C CA . SER A 1 94 ? 7.926 -12.719 4.055 1 95.56 94 SER A CA 1
ATOM 753 C C . SER A 1 94 ? 9.047 -12.367 5.031 1 95.56 94 SER A C 1
ATOM 755 O O . SER A 1 94 ? 9.195 -13.016 6.07 1 95.56 94 SER A O 1
ATOM 757 N N . ALA A 1 95 ? 9.797 -11.352 4.641 1 94 95 ALA A N 1
ATOM 758 C CA . ALA A 1 95 ? 10.867 -10.844 5.496 1 94 95 ALA A CA 1
ATOM 759 C C . ALA A 1 95 ? 10.578 -9.414 5.941 1 94 95 ALA A C 1
ATOM 761 O O . ALA A 1 95 ? 11.5 -8.609 6.094 1 94 95 ALA A O 1
ATOM 762 N N . SER A 1 96 ? 9.367 -9.078 6.152 1 93.19 96 SER A N 1
ATOM 763 C CA . SER A 1 96 ? 8.984 -7.719 6.508 1 93.19 96 SER A CA 1
ATOM 764 C C . SER A 1 96 ? 9.609 -7.301 7.836 1 93.19 96 SER A C 1
ATOM 766 O O . SER A 1 96 ? 9.836 -6.109 8.07 1 93.19 96 SER A O 1
ATOM 768 N N . CYS A 1 97 ? 10.008 -8.219 8.672 1 92.62 97 CYS A N 1
ATOM 769 C CA . CYS A 1 97 ? 10.547 -7.945 10 1 92.62 97 CYS A CA 1
ATOM 770 C C . CYS A 1 97 ? 11.914 -7.273 9.906 1 92.62 97 CYS A C 1
ATOM 772 O O . CYS A 1 97 ? 12.383 -6.676 10.875 1 92.62 97 CYS A O 1
ATOM 774 N N . VAL A 1 98 ? 12.539 -7.402 8.789 1 92.44 98 VAL A N 1
ATOM 775 C CA . VAL A 1 98 ? 13.875 -6.824 8.672 1 92.44 98 VAL A CA 1
ATOM 776 C C . VAL A 1 98 ? 13.773 -5.383 8.18 1 92.44 98 VAL A C 1
ATOM 778 O O . VAL A 1 98 ? 14.781 -4.676 8.102 1 92.44 98 VAL A O 1
ATOM 781 N N . MET A 1 99 ? 12.586 -4.996 7.805 1 94.12 99 MET A N 1
ATOM 782 C CA . MET A 1 99 ? 12.344 -3.645 7.312 1 94.12 99 MET A CA 1
ATOM 783 C C . MET A 1 99 ? 11.453 -2.865 8.273 1 94.12 99 MET A C 1
ATOM 785 O O . MET A 1 99 ? 10.227 -3.023 8.258 1 94.12 99 MET A O 1
ATOM 789 N N . ASP A 1 100 ? 11.961 -2.014 8.953 1 90.81 100 ASP A N 1
ATOM 790 C CA . ASP A 1 100 ? 11.234 -1.26 9.969 1 90.81 100 ASP A CA 1
ATOM 791 C C . ASP A 1 100 ? 10.117 -0.427 9.344 1 90.81 100 ASP A C 1
ATOM 793 O O . ASP A 1 100 ? 9.109 -0.15 9.992 1 90.81 100 ASP A O 1
ATOM 797 N N . SER A 1 101 ? 10.289 -0.119 8.125 1 92.75 101 SER A N 1
ATOM 798 C CA . SER A 1 101 ? 9.352 0.763 7.434 1 92.75 101 SER A CA 1
ATOM 799 C C . SER A 1 101 ? 8.094 0.014 7.02 1 92.75 101 SER A C 1
ATOM 801 O O . SER A 1 101 ? 7.129 0.623 6.547 1 92.75 101 SER A O 1
ATOM 803 N N . VAL A 1 102 ? 8.117 -1.288 7.215 1 93.06 102 VAL A N 1
ATOM 804 C CA . VAL A 1 102 ? 6.961 -2.107 6.867 1 93.06 102 VAL A CA 1
ATOM 805 C C . VAL A 1 102 ? 6.316 -2.66 8.133 1 93.06 102 VAL A C 1
ATOM 807 O O . VAL A 1 102 ? 6.887 -3.529 8.805 1 93.06 102 VAL A O 1
ATOM 810 N N . ASN A 1 103 ? 5.16 -2.033 8.43 1 91.44 103 ASN A N 1
ATOM 811 C CA . ASN A 1 103 ? 4.527 -2.381 9.695 1 91.44 103 ASN A CA 1
ATOM 812 C C . ASN A 1 103 ? 3.029 -2.621 9.531 1 91.44 103 ASN A C 1
ATOM 814 O O . ASN A 1 103 ? 2.213 -1.806 9.961 1 91.44 103 ASN A O 1
ATOM 818 N N . PHE A 1 104 ? 2.646 -3.66 8.859 1 91.81 104 PHE A N 1
ATOM 819 C CA . PHE A 1 104 ? 1.265 -4.113 8.75 1 91.81 104 PHE A CA 1
ATOM 820 C C . PHE A 1 104 ? 1.193 -5.637 8.734 1 91.81 104 PHE A C 1
ATOM 822 O O . PHE A 1 104 ? 2.174 -6.305 8.406 1 91.81 104 PHE A O 1
ATOM 829 N N . ASP A 1 105 ? 0.087 -6.129 9.109 1 91.81 105 ASP A N 1
ATOM 830 C CA . ASP A 1 105 ? -0.085 -7.574 9.234 1 91.81 105 ASP A CA 1
ATOM 831 C C . ASP A 1 105 ? -0.416 -8.203 7.883 1 91.81 105 ASP A C 1
ATOM 833 O O . ASP A 1 105 ? -1.455 -7.906 7.289 1 91.81 105 ASP A O 1
ATOM 837 N N . LEU A 1 106 ? 0.492 -8.984 7.434 1 95.44 106 LEU A N 1
ATOM 838 C CA . LEU A 1 106 ? 0.324 -9.688 6.168 1 95.44 106 LEU A CA 1
ATOM 839 C C . LEU A 1 106 ? 0.456 -11.195 6.363 1 95.44 106 LEU A C 1
ATOM 841 O O . LEU A 1 106 ? 1.314 -11.656 7.121 1 95.44 106 LEU A O 1
ATOM 845 N N . TYR A 1 107 ? -0.425 -11.922 5.727 1 96.31 107 TYR A N 1
ATOM 846 C CA . TYR A 1 107 ? -0.351 -13.375 5.719 1 96.31 107 TYR A CA 1
ATOM 847 C C . TYR A 1 107 ? 0.056 -13.898 4.348 1 96.31 107 TYR A C 1
ATOM 849 O O . TYR A 1 107 ? -0.291 -13.305 3.322 1 96.31 107 TYR A O 1
ATOM 857 N N . ILE A 1 108 ? 0.787 -14.953 4.375 1 97 108 ILE A N 1
ATOM 858 C CA . ILE A 1 108 ? 1.167 -15.625 3.137 1 97 108 ILE A CA 1
ATOM 859 C C . ILE A 1 108 ? 0.943 -17.125 3.273 1 97 108 ILE A C 1
ATOM 861 O O . ILE A 1 108 ? 1.414 -17.75 4.23 1 97 108 ILE A O 1
ATOM 865 N N . ASP A 1 109 ? 0.233 -17.672 2.33 1 97.12 109 ASP A N 1
ATOM 866 C CA . ASP A 1 109 ? 0.006 -19.109 2.283 1 97.12 109 ASP A CA 1
ATOM 867 C C . ASP A 1 109 ? 0.494 -19.703 0.963 1 97.12 109 ASP A C 1
ATOM 869 O O . ASP A 1 109 ? 0.586 -19 -0.043 1 97.12 109 ASP A O 1
ATOM 873 N N . ALA A 1 110 ? 0.857 -20.984 1.066 1 97.81 110 ALA A N 1
ATOM 874 C CA . ALA A 1 110 ? 1.066 -21.734 -0.17 1 97.81 110 ALA A CA 1
ATOM 875 C C . ALA A 1 110 ? -0.26 -22.203 -0.757 1 97.81 110 ALA A C 1
ATOM 877 O O . ALA A 1 110 ? -1.011 -22.922 -0.106 1 97.81 110 ALA A O 1
ATOM 878 N N . GLU A 1 111 ? -0.529 -21.797 -1.966 1 96.06 111 GLU A N 1
ATOM 879 C CA . GLU A 1 111 ? -1.791 -22.156 -2.602 1 96.06 111 GLU A CA 1
ATOM 880 C C . GLU A 1 111 ? -1.682 -23.516 -3.312 1 96.06 111 GLU A C 1
ATOM 882 O O . GLU A 1 111 ? -2.695 -24.109 -3.674 1 96.06 111 GLU A O 1
ATOM 887 N N . GLU A 1 112 ? -0.518 -23.891 -3.602 1 95.19 112 GLU A N 1
ATOM 888 C CA . GLU A 1 112 ? -0.143 -25.203 -4.133 1 95.19 112 GLU A CA 1
ATOM 889 C C . GLU A 1 112 ? 1.146 -25.719 -3.49 1 95.19 112 GLU A C 1
ATOM 891 O O . GLU A 1 112 ? 1.8 -24.984 -2.74 1 95.19 112 GLU A O 1
ATOM 896 N N . ASP A 1 113 ? 1.367 -27.016 -3.775 1 97.81 113 ASP A N 1
ATOM 897 C CA . ASP A 1 113 ? 2.707 -27.469 -3.396 1 97.81 113 ASP A CA 1
ATOM 898 C C . ASP A 1 113 ? 3.775 -26.547 -3.99 1 97.81 113 ASP A C 1
ATOM 900 O O . ASP A 1 113 ? 3.799 -26.312 -5.199 1 97.81 113 ASP A O 1
ATOM 904 N N . THR A 1 114 ? 4.566 -25.984 -3.035 1 97.69 114 THR A N 1
ATOM 905 C CA . THR A 1 114 ? 5.457 -24.906 -3.443 1 97.69 114 THR A CA 1
ATOM 906 C C . THR A 1 114 ? 6.895 -25.203 -3.01 1 97.69 114 THR A C 1
ATOM 908 O O . THR A 1 114 ? 7.129 -25.656 -1.893 1 97.69 114 THR A O 1
ATOM 911 N N . GLU A 1 115 ? 7.801 -25.016 -3.926 1 96.56 115 GLU A N 1
ATOM 912 C CA . GLU A 1 115 ? 9.234 -25.078 -3.65 1 96.56 115 GLU A CA 1
ATOM 913 C C . GLU A 1 115 ? 9.875 -23.703 -3.738 1 96.56 115 GLU A C 1
ATOM 915 O O . GLU A 1 115 ? 9.57 -22.922 -4.652 1 96.56 115 GLU A O 1
ATOM 920 N N . ALA A 1 116 ? 10.742 -23.406 -2.777 1 95.38 116 ALA A N 1
ATOM 921 C CA . ALA A 1 116 ? 11.391 -22.109 -2.748 1 95.38 116 ALA A CA 1
ATOM 922 C C . ALA A 1 116 ? 12.766 -22.188 -2.086 1 95.38 116 ALA A C 1
ATOM 924 O O . ALA A 1 116 ? 13.109 -23.219 -1.492 1 95.38 116 ALA A O 1
ATOM 925 N N . TYR A 1 117 ? 13.562 -21.203 -2.367 1 94.69 117 TYR A N 1
ATOM 926 C CA . TYR A 1 117 ? 14.75 -20.953 -1.553 1 94.69 117 TYR A CA 1
ATOM 927 C C . TYR A 1 117 ? 14.461 -19.922 -0.471 1 94.69 117 TYR A C 1
ATOM 929 O O . TYR A 1 117 ? 13.781 -18.922 -0.725 1 94.69 117 TYR A O 1
ATOM 937 N N . CYS A 1 118 ? 14.969 -20.203 0.7 1 95 118 CYS A N 1
ATOM 938 C CA . CYS A 1 118 ? 14.75 -19.312 1.826 1 95 118 CYS A CA 1
ATOM 939 C C . CYS A 1 118 ? 16.062 -18.719 2.326 1 95 118 CYS A C 1
ATOM 941 O O . CYS A 1 118 ? 17 -19.469 2.648 1 95 118 CYS A O 1
ATOM 943 N N . ILE A 1 119 ? 16.125 -17.469 2.271 1 93.31 119 ILE A N 1
ATOM 944 C CA . ILE A 1 119 ? 17.219 -16.75 2.91 1 93.31 119 ILE A CA 1
ATOM 945 C C . ILE A 1 119 ? 16.797 -16.281 4.301 1 93.31 119 ILE A C 1
ATOM 947 O O . ILE A 1 119 ? 15.805 -15.562 4.445 1 93.31 119 ILE A O 1
ATOM 951 N N . SER A 1 120 ? 17.531 -16.625 5.297 1 90.62 120 SER A N 1
ATOM 952 C CA . SER A 1 120 ? 17.156 -16.312 6.668 1 90.62 120 SER A CA 1
ATOM 953 C C . SER A 1 120 ? 17.031 -14.805 6.871 1 90.62 120 SER A C 1
ATOM 955 O O . SER A 1 120 ? 17.828 -14.031 6.34 1 90.62 120 SER A O 1
ATOM 957 N N . ALA A 1 121 ? 16.109 -14.453 7.719 1 92.69 121 ALA A N 1
ATOM 958 C CA . 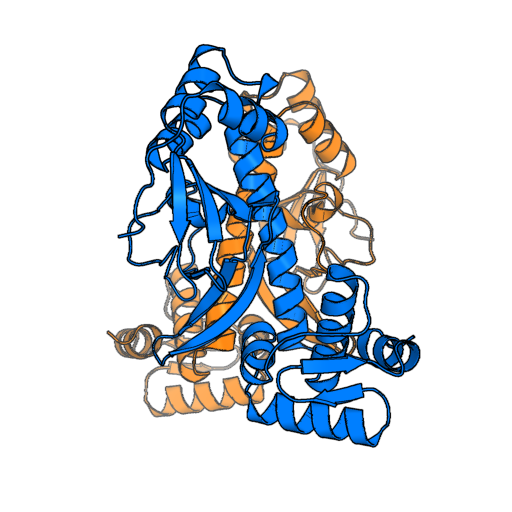ALA A 1 121 ? 15.875 -13.047 8.031 1 92.69 121 ALA A CA 1
ATOM 959 C C . ALA A 1 121 ? 17.109 -12.414 8.672 1 92.69 121 ALA A C 1
ATOM 961 O O . ALA A 1 121 ? 17.453 -11.266 8.375 1 92.69 121 ALA A O 1
ATOM 962 N N . GLY A 1 122 ? 17.734 -13.141 9.508 1 93.12 122 GLY A N 1
ATOM 963 C CA . GLY A 1 122 ? 18.922 -12.633 10.172 1 93.12 122 GLY A CA 1
ATOM 964 C C . GLY A 1 122 ? 20.047 -12.289 9.211 1 93.12 122 GLY A C 1
ATOM 965 O O . GLY A 1 122 ? 20.656 -11.219 9.312 1 93.12 122 GLY A O 1
ATOM 966 N N . VAL A 1 123 ? 20.312 -13.164 8.297 1 92.12 123 VAL A N 1
ATOM 967 C CA . VAL A 1 123 ? 21.375 -12.945 7.32 1 92.12 123 VAL A CA 1
ATOM 968 C C . VAL A 1 123 ? 21 -11.773 6.41 1 92.12 123 VAL A C 1
ATOM 970 O O . VAL A 1 123 ? 21.844 -10.906 6.129 1 92.12 123 VAL A O 1
ATOM 973 N N . PHE A 1 124 ? 19.812 -11.789 6.02 1 93.62 124 PHE A N 1
ATOM 974 C CA . PHE A 1 124 ? 19.359 -10.711 5.145 1 93.62 124 PHE A CA 1
ATOM 975 C C . PHE A 1 124 ? 19.453 -9.367 5.852 1 93.62 124 PHE A C 1
ATOM 977 O O . PHE A 1 124 ? 19.891 -8.375 5.262 1 93.62 124 PHE A O 1
ATOM 984 N N . ARG A 1 125 ? 19.078 -9.336 7.066 1 95.06 125 ARG A N 1
ATOM 985 C CA . ARG A 1 125 ? 19.203 -8.125 7.867 1 95.06 125 ARG A CA 1
ATOM 986 C C . ARG A 1 125 ? 20.656 -7.645 7.91 1 95.06 125 ARG A C 1
ATOM 988 O O . ARG A 1 125 ? 20.922 -6.461 7.711 1 95.06 125 ARG A O 1
ATOM 995 N N . SER A 1 126 ? 21.516 -8.562 8.148 1 95.56 126 SER A N 1
ATOM 996 C CA . SER A 1 126 ? 22.938 -8.242 8.203 1 95.56 126 SER A CA 1
ATOM 997 C C . SER A 1 126 ? 23.422 -7.672 6.871 1 95.56 126 SER A C 1
ATOM 999 O O . SER A 1 126 ? 24.125 -6.66 6.844 1 95.56 126 SER A O 1
ATOM 1001 N N . LEU A 1 127 ? 23 -8.297 5.805 1 95.5 127 LEU A N 1
ATOM 1002 C CA . LEU A 1 127 ? 23.406 -7.84 4.477 1 95.5 127 LEU A CA 1
ATOM 1003 C C . LEU A 1 127 ? 22.844 -6.449 4.191 1 95.5 127 LEU A C 1
ATOM 1005 O O . LEU A 1 127 ? 23.547 -5.602 3.623 1 95.5 127 LEU A O 1
ATOM 1009 N N . MET A 1 128 ? 21.656 -6.191 4.598 1 95.81 128 MET A N 1
ATOM 1010 C CA . MET A 1 128 ? 21.031 -4.887 4.398 1 95.81 128 MET A CA 1
ATOM 1011 C C . MET A 1 128 ? 21.797 -3.799 5.141 1 95.81 128 MET A C 1
ATOM 1013 O O . MET A 1 128 ? 21.891 -2.666 4.664 1 95.81 128 MET A O 1
ATOM 1017 N N . GLN A 1 129 ? 22.281 -4.129 6.273 1 95.56 129 GLN A N 1
ATOM 1018 C CA . GLN A 1 129 ? 23 -3.17 7.094 1 95.56 129 GLN A CA 1
ATOM 1019 C C . GLN A 1 129 ? 24.375 -2.875 6.5 1 95.56 129 GLN A C 1
ATOM 1021 O O . GLN A 1 129 ? 24.875 -1.747 6.586 1 95.56 129 GLN A O 1
ATOM 1026 N N . GLN A 1 130 ? 24.906 -3.844 5.844 1 95.44 130 GLN A N 1
ATOM 1027 C CA . GLN A 1 130 ? 26.297 -3.744 5.398 1 95.44 130 GLN A CA 1
ATOM 1028 C C . GLN A 1 130 ? 26.375 -3.256 3.957 1 95.44 130 GLN A C 1
ATOM 1030 O O . GLN A 1 130 ? 27.422 -2.773 3.516 1 95.44 130 GLN A O 1
ATOM 1035 N N . ASN A 1 131 ? 25.375 -3.494 3.256 1 96.31 131 ASN A N 1
ATOM 1036 C CA . ASN A 1 131 ? 25.391 -3.197 1.827 1 96.31 131 ASN A CA 1
ATOM 1037 C C . ASN A 1 131 ? 24.141 -2.449 1.399 1 96.31 131 ASN A C 1
ATOM 1039 O O . ASN A 1 131 ? 23.047 -3.016 1.394 1 96.31 131 ASN A O 1
ATOM 1043 N N . VAL A 1 132 ? 24.297 -1.199 0.94 1 96.56 132 VAL A N 1
ATOM 1044 C CA . VAL A 1 132 ? 23.172 -0.333 0.626 1 96.56 132 VAL A CA 1
ATOM 1045 C C . VAL A 1 132 ? 22.469 -0.84 -0.628 1 96.56 132 VAL A C 1
ATOM 1047 O O . VAL A 1 132 ? 21.266 -0.604 -0.813 1 96.56 132 VAL A O 1
ATOM 1050 N N . GLU A 1 133 ? 23.172 -1.514 -1.495 1 97.06 133 GLU A N 1
ATOM 1051 C CA . GLU A 1 133 ? 22.531 -2.076 -2.684 1 97.06 133 GLU A CA 1
ATOM 1052 C C . GLU A 1 133 ? 21.5 -3.139 -2.307 1 97.06 133 GLU A C 1
ATOM 1054 O O . GLU A 1 133 ? 20.438 -3.227 -2.924 1 97.06 133 GLU A O 1
ATOM 1059 N N . VAL A 1 134 ? 21.812 -3.9 -1.306 1 96.88 134 VAL A N 1
ATOM 1060 C CA . VAL A 1 134 ? 20.891 -4.926 -0.821 1 96.88 134 VAL A CA 1
ATOM 1061 C C . VAL A 1 134 ? 19.672 -4.266 -0.182 1 96.88 134 VAL A C 1
ATOM 1063 O O . VAL A 1 134 ? 18.531 -4.656 -0.454 1 96.88 134 VAL A O 1
ATOM 1066 N N . ARG A 1 135 ? 19.938 -3.277 0.646 1 97.38 135 ARG A N 1
ATOM 1067 C CA . ARG A 1 135 ? 18.875 -2.547 1.308 1 97.38 135 ARG A CA 1
ATOM 1068 C C . ARG A 1 135 ? 17.938 -1.894 0.287 1 97.38 135 ARG A C 1
ATOM 1070 O O . ARG A 1 135 ? 16.719 -2.006 0.391 1 97.38 135 ARG A O 1
ATOM 1077 N N . CYS A 1 136 ? 18.562 -1.279 -0.704 1 97.5 136 CYS A N 1
ATOM 1078 C CA . CYS A 1 136 ? 17.797 -0.607 -1.746 1 97.5 136 CYS A CA 1
ATOM 1079 C C . CYS A 1 136 ? 16.938 -1.602 -2.518 1 97.5 136 CYS A C 1
ATOM 1081 O O . CYS A 1 136 ? 15.766 -1.324 -2.812 1 97.5 136 CYS A O 1
ATOM 1083 N N . PHE A 1 137 ? 17.469 -2.721 -2.777 1 97.12 137 PHE A N 1
ATOM 1084 C CA . PHE A 1 137 ? 16.734 -3.76 -3.494 1 97.12 137 PHE A CA 1
ATOM 1085 C C . PHE A 1 137 ? 15.5 -4.191 -2.715 1 97.12 137 PHE A C 1
ATOM 1087 O O . PHE A 1 137 ? 14.414 -4.316 -3.281 1 97.12 137 PHE A O 1
ATOM 1094 N N . ALA A 1 138 ? 15.656 -4.383 -1.476 1 97.31 138 ALA A N 1
ATOM 1095 C CA . ALA A 1 138 ? 14.555 -4.812 -0.625 1 97.31 138 ALA A CA 1
ATOM 1096 C C . ALA A 1 138 ? 13.414 -3.799 -0.655 1 97.31 138 ALA A C 1
ATOM 1098 O O . ALA A 1 138 ? 12.25 -4.168 -0.82 1 97.31 138 ALA A O 1
ATOM 1099 N N . TYR A 1 139 ? 13.773 -2.572 -0.557 1 97.69 139 TYR A N 1
ATOM 1100 C CA . TYR A 1 139 ? 12.758 -1.533 -0.522 1 97.69 139 TYR A CA 1
ATOM 1101 C C . TYR A 1 139 ? 12.148 -1.314 -1.904 1 97.69 139 TYR A C 1
ATOM 1103 O O . TYR A 1 139 ? 10.969 -1.001 -2.027 1 97.69 139 TYR A O 1
ATOM 1111 N N . GLN A 1 140 ? 12.977 -1.491 -2.93 1 97.31 140 GLN A N 1
ATOM 1112 C CA . GLN A 1 140 ? 12.453 -1.41 -4.289 1 97.31 140 GLN A CA 1
ATOM 1113 C C . GLN A 1 140 ? 11.422 -2.504 -4.551 1 97.31 140 GLN A C 1
ATOM 1115 O O . GLN A 1 140 ? 10.359 -2.242 -5.121 1 97.31 140 GLN A O 1
ATOM 1120 N N . MET A 1 141 ? 11.703 -3.672 -4.113 1 97.12 141 MET A N 1
ATOM 1121 C CA . MET A 1 141 ? 10.758 -4.781 -4.246 1 97.12 141 MET A CA 1
ATOM 1122 C C . MET A 1 141 ? 9.484 -4.508 -3.451 1 97.12 141 MET A C 1
ATOM 1124 O O . MET A 1 141 ? 8.383 -4.809 -3.914 1 97.12 141 MET A O 1
ATOM 1128 N N . THR A 1 142 ? 9.664 -3.971 -2.297 1 98 142 THR A N 1
ATOM 1129 C CA . THR A 1 142 ? 8.516 -3.621 -1.46 1 98 142 THR A CA 1
ATOM 1130 C C . THR A 1 142 ? 7.629 -2.596 -2.158 1 98 142 THR A C 1
ATOM 1132 O O . THR A 1 142 ? 6.402 -2.709 -2.129 1 98 142 THR A O 1
ATOM 1135 N N . ALA A 1 143 ? 8.242 -1.638 -2.793 1 97.56 143 ALA A N 1
ATOM 1136 C CA . ALA A 1 143 ? 7.492 -0.626 -3.533 1 97.56 143 ALA A CA 1
ATOM 1137 C C . ALA A 1 143 ? 6.699 -1.257 -4.672 1 97.56 143 ALA A C 1
ATOM 1139 O O . ALA A 1 143 ? 5.586 -0.818 -4.984 1 97.56 143 ALA A O 1
ATOM 1140 N N . GLU A 1 144 ? 7.277 -2.256 -5.258 1 96.81 144 GLU A N 1
ATOM 1141 C CA . GLU A 1 144 ? 6.57 -2.971 -6.316 1 96.81 144 GLU A CA 1
ATOM 1142 C C . GLU A 1 144 ? 5.332 -3.674 -5.773 1 96.81 144 GLU A C 1
ATOM 1144 O O . GLU A 1 144 ? 4.27 -3.641 -6.398 1 96.81 144 GLU A O 1
ATOM 1149 N N . ARG A 1 145 ? 5.469 -4.273 -4.645 1 97.75 145 ARG A N 1
ATOM 1150 C CA . ARG A 1 145 ? 4.328 -4.914 -4.004 1 97.75 145 ARG A CA 1
ATOM 1151 C C . ARG A 1 145 ? 3.27 -3.887 -3.615 1 97.75 145 ARG A C 1
ATOM 1153 O O . ARG A 1 145 ? 2.07 -4.168 -3.674 1 97.75 145 ARG A O 1
ATOM 1160 N N . PHE A 1 146 ? 3.746 -2.678 -3.262 1 98.19 146 PHE A N 1
ATOM 1161 C CA . PHE A 1 146 ? 2.826 -1.581 -2.979 1 98.19 146 PHE A CA 1
ATOM 1162 C C . PHE A 1 146 ? 1.931 -1.304 -4.18 1 98.19 146 PHE A C 1
ATOM 1164 O O . PHE A 1 146 ? 0.708 -1.22 -4.043 1 98.19 146 PHE A O 1
ATOM 1171 N N . SER A 1 147 ? 2.518 -1.255 -5.312 1 97.25 147 SER A N 1
ATOM 1172 C CA . SER A 1 147 ? 1.757 -0.993 -6.531 1 97.25 147 SER A CA 1
ATOM 1173 C C . SER A 1 147 ? 0.751 -2.105 -6.805 1 97.25 147 SER A C 1
ATOM 1175 O O . SER A 1 147 ? -0.417 -1.838 -7.094 1 97.25 147 SER A O 1
ATOM 1177 N N . ASP A 1 148 ? 1.183 -3.35 -6.641 1 96 148 ASP A N 1
ATOM 1178 C CA . ASP A 1 148 ? 0.283 -4.484 -6.828 1 96 148 ASP A CA 1
ATOM 1179 C C . ASP A 1 148 ? -0.925 -4.387 -5.898 1 96 148 ASP A C 1
ATOM 1181 O O . ASP A 1 148 ? -2.062 -4.59 -6.328 1 96 148 ASP A O 1
ATOM 1185 N N . THR A 1 149 ? -0.645 -4.062 -4.707 1 97.62 149 THR A N 1
ATOM 1186 C CA . THR A 1 149 ? -1.683 -3.99 -3.686 1 97.62 149 THR A CA 1
ATOM 1187 C C . THR A 1 149 ? -2.658 -2.854 -3.982 1 97.62 149 THR A C 1
ATOM 1189 O O . THR A 1 149 ? -3.869 -3.01 -3.82 1 97.62 149 THR A O 1
ATOM 1192 N N . MET A 1 150 ? -2.113 -1.76 -4.422 1 96.88 150 MET A N 1
ATOM 1193 C CA . MET A 1 150 ? -2.973 -0.61 -4.691 1 96.88 150 MET A CA 1
ATOM 1194 C C . MET A 1 150 ? -3.885 -0.88 -5.883 1 96.88 150 MET A C 1
ATOM 1196 O O . MET A 1 150 ? -5.031 -0.429 -5.906 1 96.88 150 MET A O 1
ATOM 1200 N N . TRP A 1 151 ? -3.453 -1.616 -6.809 1 94.19 151 TRP A N 1
ATOM 1201 C CA . TRP A 1 151 ? -4.312 -2.023 -7.918 1 94.19 151 TRP A CA 1
ATOM 1202 C C . TRP A 1 151 ? -5.488 -2.855 -7.414 1 94.19 151 TRP A C 1
ATOM 1204 O O . TRP A 1 151 ? -6.641 -2.586 -7.762 1 94.19 151 TRP A O 1
ATOM 1214 N N . THR A 1 152 ? -5.188 -3.738 -6.574 1 95.75 152 THR A N 1
ATOM 1215 C CA . THR A 1 152 ? -6.223 -4.586 -5.992 1 95.75 152 THR A CA 1
ATOM 1216 C C . THR A 1 152 ? -7.199 -3.752 -5.168 1 95.75 152 THR A C 1
ATOM 1218 O O . THR A 1 152 ? -8.414 -3.912 -5.289 1 95.75 152 THR A O 1
ATOM 1221 N N . MET A 1 153 ? -6.707 -2.826 -4.395 1 95.94 153 MET A N 1
ATOM 1222 C CA . MET A 1 153 ? -7.555 -2.006 -3.531 1 95.94 153 MET A CA 1
ATOM 1223 C C . MET A 1 153 ? -8.461 -1.101 -4.359 1 95.94 153 MET A C 1
ATOM 1225 O O . MET A 1 153 ? -9.625 -0.911 -4.023 1 95.94 153 MET A O 1
ATOM 1229 N N . GLN A 1 154 ? -7.887 -0.571 -5.402 1 95.12 154 GLN A N 1
ATOM 1230 C CA . GLN A 1 154 ? -8.695 0.27 -6.273 1 95.12 154 GLN A CA 1
ATOM 1231 C C . GLN A 1 154 ? -9.859 -0.52 -6.875 1 95.12 154 GLN A C 1
ATOM 1233 O O . GLN A 1 154 ? -10.977 -0.009 -6.977 1 95.12 154 GLN A O 1
ATOM 1238 N N . GLN A 1 155 ? -9.586 -1.717 -7.25 1 93.5 155 GLN A N 1
ATOM 1239 C CA . GLN A 1 155 ? -10.648 -2.568 -7.781 1 93.5 155 GLN A CA 1
ATOM 1240 C C . GLN A 1 155 ? -11.727 -2.818 -6.734 1 93.5 155 GLN A C 1
ATOM 1242 O O . GLN A 1 155 ? -12.922 -2.65 -7.008 1 93.5 155 GLN A O 1
ATOM 1247 N N . ILE A 1 156 ? -11.281 -3.143 -5.594 1 93.69 156 ILE A N 1
ATOM 1248 C CA . ILE A 1 156 ? -12.195 -3.488 -4.512 1 93.69 156 ILE A CA 1
ATOM 1249 C C . ILE A 1 156 ? -13.047 -2.273 -4.152 1 93.69 156 ILE A C 1
ATOM 1251 O O . ILE A 1 156 ? -14.258 -2.398 -3.93 1 93.69 156 ILE A O 1
ATOM 1255 N N . LEU A 1 157 ? -12.461 -1.125 -4.172 1 93.31 157 LEU A N 1
ATOM 1256 C CA . LEU A 1 157 ? -13.117 0.079 -3.672 1 93.31 157 LEU A CA 1
ATOM 1257 C C . LEU A 1 157 ? -14.023 0.69 -4.738 1 93.31 157 LEU A C 1
ATOM 1259 O O . LEU A 1 157 ? -15.047 1.29 -4.414 1 93.31 157 LEU A O 1
ATOM 1263 N N . PHE A 1 158 ? -13.719 0.473 -6.051 1 94.19 158 PHE A N 1
ATOM 1264 C CA . PHE A 1 158 ? -14.344 1.375 -7.012 1 94.19 158 PHE A CA 1
ATOM 1265 C C . PHE A 1 158 ? -15.016 0.59 -8.133 1 94.19 158 PHE A C 1
ATOM 1267 O O . PHE A 1 158 ? -15.82 1.143 -8.891 1 94.19 158 PHE A O 1
ATOM 1274 N N . MET A 1 159 ? -14.703 -0.636 -8.227 1 94.12 159 MET A N 1
ATOM 1275 C CA . MET A 1 159 ? -15.227 -1.364 -9.383 1 94.12 159 MET A CA 1
ATOM 1276 C C . MET A 1 159 ? -16.375 -2.27 -8.977 1 94.12 159 MET A C 1
ATOM 1278 O O . MET A 1 159 ? -16.438 -2.73 -7.832 1 94.12 159 MET A O 1
ATOM 1282 N N . SER A 1 160 ? -17.219 -2.518 -9.914 1 94.25 160 SER A N 1
ATOM 1283 C CA . SER A 1 160 ? -18.281 -3.496 -9.703 1 94.25 160 SER A CA 1
ATOM 1284 C C . SER A 1 160 ? -17.734 -4.918 -9.711 1 94.25 160 SER A C 1
ATOM 1286 O O . SER A 1 160 ? -16.672 -5.176 -10.266 1 94.25 160 SER A O 1
ATOM 1288 N N . ALA A 1 161 ? -18.5 -5.793 -9.156 1 95 161 ALA A N 1
ATOM 1289 C CA . ALA A 1 161 ? -18.047 -7.18 -9.031 1 95 161 ALA A CA 1
ATOM 1290 C C . ALA A 1 161 ? -17.922 -7.836 -10.406 1 95 161 ALA A C 1
ATOM 1292 O O . ALA A 1 161 ? -17.047 -8.672 -10.617 1 95 161 ALA A O 1
ATOM 1293 N N . ASP A 1 162 ? -18.797 -7.473 -11.289 1 95.81 162 ASP A N 1
ATOM 1294 C CA . ASP A 1 162 ? -18.719 -8.086 -12.609 1 95.81 162 ASP A CA 1
ATOM 1295 C C . ASP A 1 162 ? -17.469 -7.621 -13.359 1 95.81 162 ASP A C 1
ATOM 1297 O O . ASP A 1 162 ? -16.812 -8.414 -14.031 1 95.81 162 ASP A O 1
ATOM 1301 N N . ARG A 1 163 ? -17.141 -6.375 -13.211 1 96.38 163 ARG A N 1
ATOM 1302 C CA . ARG A 1 163 ? -15.922 -5.875 -13.828 1 96.38 163 ARG A CA 1
ATOM 1303 C C . ARG A 1 163 ? -14.688 -6.527 -13.211 1 96.38 163 ARG A C 1
ATOM 1305 O O . ARG A 1 163 ? -13.758 -6.898 -13.93 1 96.38 163 ARG A O 1
ATOM 1312 N N . ARG A 1 164 ? -14.688 -6.645 -11.93 1 96.69 164 ARG A N 1
ATOM 1313 C CA . ARG A 1 164 ? -13.57 -7.293 -11.25 1 96.69 164 ARG A CA 1
ATOM 1314 C C . ARG A 1 164 ? -13.406 -8.734 -11.727 1 96.69 164 ARG A C 1
ATOM 1316 O O . ARG A 1 164 ? -12.289 -9.211 -11.914 1 96.69 164 ARG A O 1
ATOM 1323 N N . LEU A 1 165 ? -14.516 -9.43 -11.883 1 97.56 165 LEU A N 1
ATOM 1324 C CA . LEU A 1 165 ? -14.461 -10.805 -12.375 1 97.56 165 LEU A CA 1
ATOM 1325 C C . LEU A 1 165 ? -13.891 -10.852 -13.789 1 97.56 165 LEU A C 1
ATOM 1327 O O . LEU A 1 165 ? -13.062 -11.711 -14.094 1 97.56 165 LEU A O 1
ATOM 1331 N N . ALA A 1 166 ? -14.312 -9.93 -14.594 1 97.56 166 ALA A N 1
ATOM 1332 C CA . ALA A 1 166 ? -13.812 -9.875 -15.961 1 97.56 166 ALA A CA 1
ATOM 1333 C C . ALA A 1 166 ? -12.305 -9.633 -15.984 1 97.56 166 ALA A C 1
ATOM 1335 O O . ALA A 1 166 ? -11.57 -10.297 -16.719 1 97.56 166 ALA A O 1
ATOM 1336 N N . ILE A 1 167 ? -11.852 -8.734 -15.203 1 96.5 167 ILE A N 1
ATOM 1337 C CA . ILE A 1 167 ? -10.422 -8.43 -15.109 1 96.5 167 ILE A CA 1
ATOM 1338 C C . ILE A 1 167 ? -9.672 -9.664 -14.609 1 96.5 167 ILE A C 1
ATOM 1340 O O . ILE A 1 167 ? -8.625 -10.023 -15.148 1 96.5 167 ILE A O 1
ATOM 1344 N N . PHE A 1 168 ? -10.203 -10.297 -13.641 1 96.69 168 PHE A N 1
ATOM 1345 C CA . PHE A 1 168 ? -9.586 -11.484 -13.062 1 96.69 168 PHE A CA 1
ATOM 1346 C C . PHE A 1 168 ? -9.414 -12.57 -14.117 1 96.69 168 PHE A C 1
ATOM 1348 O O . PHE A 1 168 ? -8.328 -13.133 -14.258 1 96.69 168 PHE A O 1
ATOM 1355 N N . LEU A 1 169 ? -10.5 -12.781 -14.781 1 97.12 169 LEU A N 1
ATOM 1356 C CA . LEU A 1 169 ? -10.461 -13.812 -15.82 1 97.12 169 LEU A CA 1
ATOM 1357 C C . LEU A 1 169 ? -9.469 -13.445 -16.906 1 97.12 169 LEU A C 1
ATOM 1359 O O . LEU A 1 169 ? -8.688 -14.289 -17.359 1 97.12 169 LEU A O 1
ATOM 1363 N N . ALA A 1 170 ? -9.477 -12.219 -17.297 1 95.5 170 ALA A N 1
ATOM 1364 C CA . ALA A 1 170 ? -8.539 -11.766 -18.312 1 95.5 170 ALA A CA 1
ATOM 1365 C C . ALA A 1 170 ? -7.094 -11.945 -17.859 1 95.5 170 ALA A C 1
ATOM 1367 O O . ALA A 1 170 ? -6.25 -12.414 -18.625 1 95.5 170 ALA A O 1
ATOM 1368 N N . ASP A 1 171 ? -6.844 -11.633 -16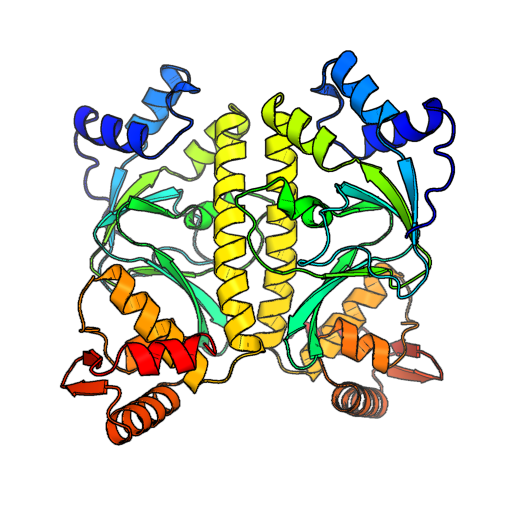.672 1 93.69 171 ASP A N 1
ATOM 1369 C CA . ASP A 1 171 ? -5.5 -11.758 -16.109 1 93.69 171 ASP A CA 1
ATOM 1370 C C . ASP A 1 171 ? -5.07 -13.219 -16.031 1 93.69 171 ASP A C 1
ATOM 1372 O O . ASP A 1 171 ? -3.92 -13.547 -16.328 1 93.69 171 ASP A O 1
ATOM 1376 N N . GLU A 1 172 ? -5.977 -14.023 -15.594 1 94.38 172 GLU A N 1
ATOM 1377 C CA . GLU A 1 172 ? -5.664 -15.445 -15.5 1 94.38 172 GLU A CA 1
ATOM 1378 C C . GLU A 1 172 ? -5.32 -16.031 -16.859 1 94.38 172 GLU A C 1
ATOM 1380 O O . GLU A 1 172 ? -4.43 -16.875 -16.984 1 94.38 172 GLU A O 1
ATOM 1385 N N . LEU A 1 173 ? -6.023 -15.578 -17.844 1 94 173 LEU A N 1
ATOM 1386 C CA . LEU A 1 173 ? -5.773 -16.062 -19.188 1 94 173 LEU A CA 1
ATOM 1387 C C . LEU A 1 173 ? -4.398 -15.625 -19.688 1 94 173 LEU A C 1
ATOM 1389 O O . LEU A 1 173 ? -3.727 -16.375 -20.406 1 94 173 LEU A O 1
ATOM 1393 N N . THR A 1 174 ? -4.043 -14.461 -19.312 1 90.12 174 THR A N 1
ATOM 1394 C CA . THR A 1 174 ? -2.738 -13.945 -19.719 1 90.12 174 THR A CA 1
ATOM 1395 C C . THR A 1 174 ? -1.615 -14.781 -19.109 1 90.12 174 THR A C 1
ATOM 1397 O O . THR A 1 174 ? -0.57 -14.977 -19.734 1 90.12 174 THR A O 1
ATOM 1400 N N . LYS A 1 175 ? -1.803 -15.281 -17.953 1 86.25 175 LYS A N 1
ATOM 1401 C CA . LYS A 1 175 ? -0.8 -16.078 -17.266 1 86.25 175 LYS A CA 1
ATOM 1402 C C . LYS A 1 175 ? -0.665 -17.469 -17.891 1 86.25 175 LYS A C 1
ATOM 1404 O O . LYS A 1 175 ? 0.441 -18 -18 1 86.25 175 LYS A O 1
ATOM 1409 N N . THR A 1 176 ? -1.745 -17.969 -18.312 1 84.75 176 THR A N 1
ATOM 1410 C CA . THR A 1 176 ? -1.741 -19.344 -18.812 1 84.75 176 THR A CA 1
ATOM 1411 C C . THR A 1 176 ? -1.579 -19.375 -20.344 1 84.75 176 THR A C 1
ATOM 1413 O O . THR A 1 176 ? -1.142 -20.375 -20.906 1 84.75 176 THR A O 1
ATOM 1416 N N . GLY A 1 177 ? -1.959 -18.297 -20.953 1 87.69 177 GLY A N 1
ATOM 1417 C CA . GLY A 1 177 ? -1.904 -18.219 -22.406 1 87.69 177 GLY A CA 1
ATOM 1418 C C . GLY A 1 177 ? -3.031 -18.953 -23.094 1 87.69 177 GLY A C 1
ATOM 1419 O O . GLY A 1 177 ? -3.004 -19.156 -24.312 1 87.69 177 GLY A O 1
ATOM 1420 N N . GLY A 1 178 ? -4.016 -19.438 -22.453 1 91.44 178 GLY A N 1
ATOM 1421 C CA . GLY A 1 178 ? -5.109 -20.219 -23.016 1 91.44 178 GLY A CA 1
ATOM 1422 C C . GLY A 1 178 ? -6.469 -19.578 -22.797 1 91.44 178 GLY A C 1
ATOM 1423 O O . GLY A 1 178 ? -6.578 -18.359 -22.703 1 91.44 178 GLY A O 1
ATOM 1424 N N . ASP A 1 179 ? -7.434 -20.453 -22.938 1 94.31 179 ASP A N 1
ATOM 1425 C CA . ASP A 1 179 ? -8.805 -19.969 -22.797 1 94.31 179 ASP A CA 1
ATOM 1426 C C . ASP A 1 179 ? -9.453 -20.562 -21.531 1 94.31 179 ASP A C 1
ATOM 1428 O O . ASP A 1 179 ? -10.625 -20.281 -21.266 1 94.31 179 ASP A O 1
ATOM 1432 N N . ASP A 1 180 ? -8.594 -21.234 -20.781 1 94.88 180 ASP A N 1
ATOM 1433 C CA . ASP A 1 180 ? -9.156 -21.938 -19.625 1 94.88 180 ASP A CA 1
ATOM 1434 C C . ASP A 1 180 ? -8.578 -21.375 -18.328 1 94.88 180 ASP A C 1
ATOM 1436 O O . ASP A 1 180 ? -7.383 -21.094 -18.234 1 94.88 180 ASP A O 1
ATOM 1440 N N . VAL A 1 181 ? -9.438 -21.188 -17.453 1 95.88 181 VAL A N 1
ATOM 1441 C CA . VAL A 1 181 ? -9.07 -20.891 -16.078 1 95.88 181 VAL A CA 1
ATOM 1442 C C . VAL A 1 181 ? -9.438 -22.062 -15.18 1 95.88 181 VAL A C 1
ATOM 1444 O O . VAL A 1 181 ? -10.617 -22.312 -14.914 1 95.88 181 VAL A O 1
ATOM 1447 N N . ARG A 1 182 ? -8.445 -22.75 -14.727 1 93.88 182 ARG A N 1
ATOM 1448 C CA . ARG A 1 182 ? -8.664 -23.953 -13.93 1 93.88 182 ARG A CA 1
ATOM 1449 C C . ARG A 1 182 ? -8.672 -23.625 -12.445 1 93.88 182 ARG A C 1
ATOM 1451 O O . ARG A 1 182 ? -7.781 -24.047 -11.703 1 93.88 182 ARG A O 1
ATOM 1458 N N . LEU A 1 183 ? -9.664 -22.938 -12.062 1 95.19 183 LEU A N 1
ATOM 1459 C CA . LEU A 1 183 ? -9.922 -22.547 -10.68 1 95.19 183 LEU A CA 1
ATOM 1460 C C . LEU A 1 183 ? -11.375 -22.781 -10.305 1 95.19 183 LEU A C 1
ATOM 1462 O O . LEU A 1 183 ? -12.281 -22.547 -11.109 1 95.19 183 LEU A O 1
ATOM 1466 N N . THR A 1 184 ? -11.547 -23.281 -9.094 1 94.75 184 THR A N 1
ATOM 1467 C CA . THR A 1 184 ? -12.906 -23.406 -8.57 1 94.75 184 THR A CA 1
ATOM 1468 C C . THR A 1 184 ? -13.492 -22.031 -8.273 1 94.75 184 THR A C 1
ATOM 1470 O O . THR A 1 184 ? -12.766 -21.047 -8.188 1 94.75 184 THR A O 1
ATOM 1473 N N . GLN A 1 185 ? -14.797 -22 -8.18 1 95.19 185 GLN A N 1
ATOM 1474 C CA . GLN A 1 185 ? -15.453 -20.734 -7.844 1 95.19 185 GLN A CA 1
ATOM 1475 C C . GLN A 1 185 ? -15.023 -20.234 -6.465 1 95.19 185 GLN A C 1
ATOM 1477 O O . GLN A 1 185 ? -14.93 -19.031 -6.238 1 95.19 185 GLN A O 1
ATOM 1482 N N . ASP A 1 186 ? -14.711 -21.188 -5.602 1 94.81 186 ASP A N 1
ATOM 1483 C CA . ASP A 1 186 ? -14.195 -20.828 -4.281 1 94.81 186 ASP A CA 1
ATOM 1484 C C . ASP A 1 186 ? -12.828 -20.156 -4.391 1 94.81 186 ASP A C 1
ATOM 1486 O O . ASP A 1 186 ? -12.57 -19.141 -3.734 1 94.81 186 ASP A O 1
ATOM 1490 N N . GLN A 1 187 ? -12.016 -20.688 -5.176 1 94.19 187 GLN A N 1
ATOM 1491 C CA . GLN A 1 187 ? -10.688 -20.125 -5.387 1 94.19 187 GLN A CA 1
ATOM 1492 C C . GLN A 1 187 ? -10.773 -18.75 -6.043 1 94.19 187 GLN A C 1
ATOM 1494 O O . GLN A 1 187 ? -10.062 -17.828 -5.641 1 94.19 187 GLN A O 1
ATOM 1499 N N . MET A 1 188 ? -11.633 -18.625 -7.016 1 95.81 188 MET A N 1
ATOM 1500 C CA . MET A 1 188 ? -11.812 -17.344 -7.684 1 95.81 188 MET A CA 1
ATOM 1501 C C . MET A 1 188 ? -12.289 -16.281 -6.699 1 95.81 188 MET A C 1
ATOM 1503 O O . MET A 1 188 ? -11.758 -15.164 -6.676 1 95.81 188 MET A O 1
ATOM 1507 N N . ALA A 1 189 ? -13.289 -16.688 -5.902 1 95.06 189 ALA A N 1
ATOM 1508 C CA . ALA A 1 189 ? -13.82 -15.773 -4.891 1 95.06 189 ALA A CA 1
ATOM 1509 C C . ALA A 1 189 ? -12.719 -15.328 -3.932 1 95.06 189 ALA A C 1
ATOM 1511 O O . ALA A 1 189 ? -12.586 -14.133 -3.639 1 95.06 189 ALA A O 1
ATOM 1512 N N . LYS A 1 190 ? -11.875 -16.234 -3.561 1 93.81 190 LYS A N 1
ATOM 1513 C CA . LYS A 1 190 ? -10.766 -15.992 -2.646 1 93.81 190 LYS A CA 1
ATOM 1514 C C . LYS A 1 190 ? -9.766 -15.016 -3.256 1 93.81 190 LYS A C 1
ATOM 1516 O O . LYS A 1 190 ? -9.352 -14.047 -2.605 1 93.81 190 LYS A O 1
ATOM 1521 N N . TYR A 1 191 ? -9.469 -15.234 -4.523 1 94.44 191 TYR A N 1
ATOM 1522 C CA . TYR A 1 191 ? -8.438 -14.43 -5.172 1 94.44 191 TYR A CA 1
ATOM 1523 C C . TYR A 1 191 ? -8.977 -13.047 -5.527 1 94.44 191 TYR A C 1
ATOM 1525 O O . TYR A 1 191 ? -8.219 -12.078 -5.582 1 94.44 191 TYR A O 1
ATOM 1533 N N . MET A 1 192 ? -10.25 -12.898 -5.656 1 92.88 192 MET A N 1
ATOM 1534 C CA . MET A 1 192 ? -10.875 -11.633 -6.02 1 92.88 192 MET A CA 1
ATOM 1535 C C . MET A 1 192 ? -11.266 -10.844 -4.773 1 92.88 192 MET A C 1
ATOM 1537 O O . MET A 1 192 ? -11.633 -9.672 -4.863 1 92.88 192 MET A O 1
ATOM 1541 N N . GLY A 1 193 ? -11.086 -11.492 -3.656 1 88.81 193 GLY A N 1
ATOM 1542 C CA . GLY A 1 193 ? -11.602 -10.852 -2.457 1 88.81 193 GLY A CA 1
ATOM 1543 C C . GLY A 1 193 ? -13.109 -10.688 -2.469 1 88.81 193 GLY A C 1
ATOM 1544 O O . GLY A 1 193 ? -13.625 -9.602 -2.182 1 88.81 193 GLY A O 1
ATOM 1545 N N . SER A 1 194 ? -13.797 -11.656 -2.861 1 91.62 194 SER A N 1
ATOM 1546 C CA . SER A 1 194 ? -15.258 -11.664 -2.955 1 91.62 194 SER A CA 1
ATOM 1547 C C . SER A 1 194 ? -15.844 -12.914 -2.314 1 91.62 194 SER A C 1
ATOM 1549 O O . SER A 1 194 ? -15.133 -13.664 -1.647 1 91.62 194 SER A O 1
ATOM 1551 N N . ALA A 1 195 ? -17.156 -13.008 -2.277 1 91.31 195 ALA A N 1
ATOM 1552 C CA . ALA A 1 195 ? -17.844 -14.188 -1.772 1 91.31 195 ALA A CA 1
ATOM 1553 C C . ALA A 1 195 ? -18.141 -15.172 -2.898 1 91.31 195 ALA A C 1
ATOM 1555 O O . ALA A 1 195 ? -18.406 -14.766 -4.031 1 91.31 195 ALA A O 1
ATOM 1556 N N . ARG A 1 196 ? -18.125 -16.438 -2.49 1 93.5 196 ARG A N 1
ATOM 1557 C CA . ARG A 1 196 ? -18.375 -17.5 -3.469 1 93.5 196 ARG A CA 1
ATOM 1558 C C . ARG A 1 196 ? -19.719 -17.297 -4.156 1 93.5 196 ARG A C 1
ATOM 1560 O O . ARG A 1 196 ? -19.844 -17.516 -5.363 1 93.5 196 ARG A O 1
ATOM 1567 N N . GLU A 1 197 ? -20.656 -16.891 -3.402 1 95.88 197 GLU A N 1
ATOM 1568 C CA . GLU A 1 197 ? -22 -16.703 -3.934 1 95.88 197 GLU A CA 1
ATOM 1569 C C . GLU A 1 197 ? -22.031 -15.625 -5.02 1 95.88 197 GLU A C 1
ATOM 1571 O O . GLU A 1 197 ? -22.703 -15.781 -6.039 1 95.88 197 GLU A O 1
ATOM 1576 N N . VAL A 1 198 ? -21.359 -14.648 -4.84 1 95.75 198 VAL A N 1
ATOM 1577 C CA . VAL A 1 198 ? -21.297 -13.547 -5.793 1 95.75 198 VAL A CA 1
ATOM 1578 C C . VAL A 1 198 ? -20.609 -14.008 -7.078 1 95.75 198 VAL A C 1
ATOM 1580 O O . VAL A 1 198 ? -21.125 -13.789 -8.172 1 95.75 198 VAL A O 1
ATOM 1583 N N . VAL A 1 199 ? -19.531 -14.719 -6.984 1 96.75 199 VAL A N 1
ATOM 1584 C CA . VAL A 1 199 ? -18.781 -15.203 -8.141 1 96.75 199 VAL A CA 1
ATOM 1585 C C . VAL A 1 199 ? -19.625 -16.188 -8.938 1 96.75 199 VAL A C 1
ATOM 1587 O O . VAL A 1 199 ? -19.672 -16.125 -10.164 1 96.75 199 VAL A O 1
ATOM 1590 N N . SER A 1 200 ? -20.25 -17.016 -8.211 1 97 200 SER A N 1
ATOM 1591 C CA . SER A 1 200 ? -21.109 -18.016 -8.844 1 97 200 SER A CA 1
ATOM 1592 C C . SER A 1 200 ? -22.203 -17.359 -9.68 1 97 200 SER A C 1
ATOM 1594 O O . SER A 1 200 ? -22.422 -17.734 -10.836 1 97 200 SER A O 1
ATOM 1596 N N . ARG A 1 201 ? -22.812 -16.375 -9.086 1 97.56 201 ARG A N 1
ATOM 1597 C CA . ARG A 1 201 ? -23.891 -15.656 -9.781 1 97.56 201 ARG A CA 1
ATOM 1598 C C . ARG A 1 201 ? -23.344 -14.945 -11.016 1 97.56 201 ARG A C 1
ATOM 1600 O O . ARG A 1 201 ? -23.984 -14.969 -12.07 1 97.56 201 ARG A O 1
ATOM 1607 N N . LEU A 1 202 ? -22.297 -14.359 -10.898 1 97.75 202 LEU A N 1
ATOM 1608 C CA . LEU A 1 202 ? -21.703 -13.602 -11.992 1 97.75 202 LEU A CA 1
ATOM 1609 C C . LEU A 1 202 ? -21.266 -14.523 -13.117 1 97.75 202 LEU A C 1
ATOM 1611 O O . LEU A 1 202 ? -21.438 -14.203 -14.297 1 97.75 202 LEU A O 1
ATOM 1615 N N . LEU A 1 203 ? -20.703 -15.617 -12.734 1 97.75 203 LEU A N 1
ATOM 1616 C CA . LEU A 1 203 ? -20.297 -16.594 -13.734 1 97.75 203 LEU A CA 1
ATOM 1617 C C . LEU A 1 203 ? -21.484 -17.125 -14.508 1 97.75 203 LEU A C 1
ATOM 1619 O O . LEU A 1 203 ? -21.422 -17.328 -15.719 1 97.75 203 LEU A O 1
ATOM 1623 N N . LYS A 1 204 ? -22.516 -17.375 -13.781 1 97.69 204 LYS A N 1
ATOM 1624 C CA . LYS A 1 204 ? -23.75 -17.812 -14.438 1 97.69 204 LYS A CA 1
ATOM 1625 C C . LYS A 1 204 ? -24.266 -16.766 -15.406 1 97.69 204 LYS A C 1
ATOM 1627 O O . LYS A 1 204 ? -24.688 -17.094 -16.516 1 97.69 204 LYS A O 1
ATOM 1632 N N . TYR A 1 205 ? -24.203 -15.617 -14.93 1 97.6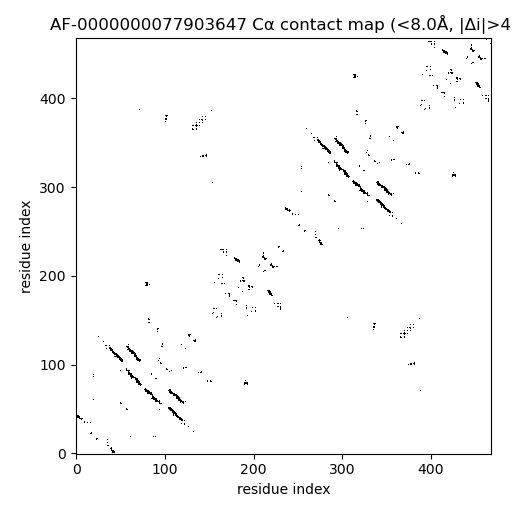9 205 TYR A N 1
ATOM 1633 C CA . TYR A 1 205 ? -24.609 -14.508 -15.789 1 97.69 205 TYR A CA 1
ATOM 1634 C C . TYR A 1 205 ? -23.734 -14.438 -17.031 1 97.69 205 TYR A C 1
ATOM 1636 O O . TYR A 1 205 ? -24.25 -14.336 -18.156 1 97.69 205 TYR A O 1
ATOM 1644 N N . PHE A 1 206 ? -22.422 -14.492 -16.875 1 98 206 PHE A N 1
ATOM 1645 C CA . PHE A 1 206 ? -21.5 -14.484 -17.984 1 98 206 PHE A CA 1
ATOM 1646 C C . PHE A 1 206 ? -21.766 -15.641 -18.938 1 98 206 PHE A C 1
ATOM 1648 O O . PHE A 1 206 ? -21.672 -15.492 -20.156 1 98 206 PHE A O 1
ATOM 1655 N N . ALA A 1 207 ? -22.047 -16.75 -18.375 1 97.75 207 ALA A N 1
ATOM 1656 C CA . ALA A 1 207 ? -22.375 -17.922 -19.172 1 97.75 207 ALA A CA 1
ATOM 1657 C C . ALA A 1 207 ? -23.641 -17.703 -19.984 1 97.75 207 ALA A C 1
ATOM 1659 O O . ALA A 1 207 ? -23.703 -18.062 -21.172 1 97.75 207 ALA A O 1
ATOM 1660 N N . GLY A 1 208 ? -24.594 -17.188 -19.344 1 97.62 208 GLY A N 1
ATOM 1661 C CA . GLY A 1 208 ? -25.844 -16.875 -20.016 1 97.62 208 GLY A CA 1
ATOM 1662 C C . GLY A 1 208 ? -25.672 -15.922 -21.172 1 97.62 208 GLY A C 1
ATOM 1663 O O . GLY A 1 208 ? -26.406 -15.984 -22.156 1 97.62 208 GLY A O 1
ATOM 1664 N N . GLU A 1 209 ? -24.703 -15.078 -21.062 1 96.81 209 GLU A N 1
ATOM 1665 C CA . GLU A 1 209 ? -24.422 -14.078 -22.094 1 96.81 209 GLU A CA 1
ATOM 1666 C C . GLU A 1 209 ? -23.469 -14.633 -23.156 1 96.81 209 GLU A C 1
ATOM 1668 O O . GLU A 1 209 ? -23.078 -13.922 -24.078 1 96.81 209 GLU A O 1
ATOM 1673 N N . GLY A 1 210 ? -23.031 -15.82 -22.922 1 97.19 210 GLY A N 1
ATOM 1674 C CA . GLY A 1 210 ? -22.156 -16.469 -23.891 1 97.19 210 GLY A CA 1
ATOM 1675 C C . GLY A 1 210 ? -20.703 -16.031 -23.781 1 97.19 210 GLY A C 1
ATOM 1676 O O . GLY A 1 210 ? -19.938 -16.188 -24.719 1 97.19 210 GLY A O 1
ATOM 1677 N N . ILE A 1 211 ? -20.312 -15.516 -22.703 1 97.81 211 ILE A N 1
ATOM 1678 C CA . ILE A 1 211 ? -18.953 -15.023 -22.516 1 97.81 211 ILE A CA 1
ATOM 1679 C C . ILE A 1 211 ? -18.047 -16.156 -22.031 1 97.81 211 ILE A C 1
ATOM 1681 O O . ILE A 1 211 ? -16.891 -16.266 -22.469 1 97.81 211 ILE A O 1
ATOM 1685 N N . VAL A 1 212 ? -18.625 -17 -21.188 1 98.38 212 VAL A N 1
ATOM 1686 C CA . VAL A 1 212 ? -17.844 -18.109 -20.641 1 98.38 212 VAL A CA 1
ATOM 1687 C C . VAL A 1 212 ? -18.672 -19.391 -20.688 1 98.38 212 VAL A C 1
ATOM 1689 O O . VAL A 1 212 ? -19.891 -19.359 -20.891 1 98.38 212 VAL A O 1
ATOM 1692 N N . LYS A 1 213 ? -17.969 -20.484 -20.594 1 98.06 213 LYS A N 1
ATOM 1693 C CA . LYS A 1 213 ? -18.547 -21.797 -20.359 1 98.06 213 LYS A CA 1
ATOM 1694 C C . LYS A 1 213 ? -18.016 -22.406 -19.047 1 98.06 213 LYS A C 1
ATOM 1696 O O . LYS A 1 213 ? -16.812 -22.406 -18.812 1 98.06 213 LYS A O 1
ATOM 1701 N N . LEU A 1 214 ? -18.953 -22.875 -18.312 1 97 214 LEU A N 1
ATOM 1702 C CA . LEU A 1 214 ? -18.578 -23.406 -17.016 1 97 214 LEU A CA 1
ATOM 1703 C C . LEU A 1 214 ? -18.422 -24.922 -17.078 1 97 214 LEU A C 1
ATOM 1705 O O . LEU A 1 214 ? -19.172 -25.609 -17.781 1 97 214 LEU A O 1
ATOM 1709 N N . TYR A 1 215 ? -17.484 -25.422 -16.406 1 94.31 215 TYR A N 1
ATOM 1710 C CA . TYR A 1 215 ? -17.328 -26.859 -16.219 1 94.31 215 TYR A CA 1
ATOM 1711 C C . TYR A 1 215 ? -16.797 -27.156 -14.82 1 94.31 215 TYR A C 1
ATOM 1713 O O . TYR A 1 215 ? -16.469 -26.25 -14.062 1 94.31 215 TYR A O 1
ATOM 1721 N N . ARG A 1 216 ? -16.75 -28.406 -14.531 1 92.12 216 ARG A N 1
ATOM 1722 C CA .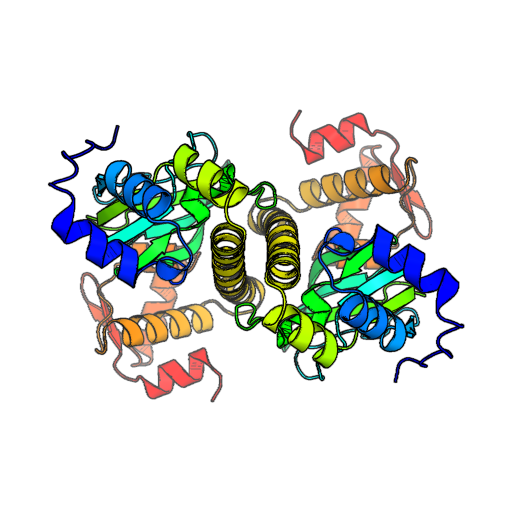 ARG A 1 216 ? -16.312 -28.781 -13.195 1 92.12 216 ARG A CA 1
ATOM 1723 C C . ARG A 1 216 ? -14.852 -28.406 -12.969 1 92.12 216 ARG A C 1
ATOM 1725 O O . ARG A 1 216 ? -13.969 -28.859 -13.68 1 92.12 216 ARG A O 1
ATOM 1732 N N . GLY A 1 217 ? -14.672 -27.5 -12.164 1 92.38 217 GLY A N 1
ATOM 1733 C CA . GLY A 1 217 ? -13.312 -27.172 -11.773 1 92.38 217 GLY A CA 1
ATOM 1734 C C . GLY A 1 217 ? -12.727 -26.031 -12.578 1 92.38 217 GLY A C 1
ATOM 1735 O O . GLY A 1 217 ? -11.531 -25.734 -12.477 1 92.38 217 GLY A O 1
ATOM 1736 N N . GLY A 1 218 ? -13.664 -25.438 -13.414 1 95.62 218 GLY A N 1
ATOM 1737 C CA . GLY A 1 218 ? -13.039 -24.375 -14.195 1 95.62 218 GLY A CA 1
ATOM 1738 C C . GLY A 1 218 ? -14.023 -23.625 -15.062 1 95.62 218 GLY A C 1
ATOM 1739 O O . GLY A 1 218 ? -15.234 -23.828 -14.977 1 95.62 218 GLY A O 1
ATOM 1740 N N . VAL A 1 219 ? -13.445 -22.641 -15.781 1 97.25 219 VAL A N 1
ATOM 1741 C CA . VAL A 1 219 ? -14.188 -21.75 -16.656 1 97.25 219 VAL A CA 1
ATOM 1742 C C . VAL A 1 219 ? -13.445 -21.578 -17.984 1 97.25 219 VAL A C 1
ATOM 1744 O O . VAL A 1 219 ? -12.234 -21.375 -18 1 97.25 219 VAL A O 1
ATOM 1747 N N . THR A 1 220 ? -14.133 -21.812 -19.062 1 97.81 220 THR A N 1
ATOM 1748 C CA . THR A 1 220 ? -13.586 -21.5 -20.375 1 97.81 220 THR A CA 1
ATOM 1749 C C . THR A 1 220 ? -14.117 -20.172 -20.891 1 97.81 220 THR A C 1
ATOM 1751 O O . THR A 1 220 ? -15.328 -19.953 -20.922 1 97.81 220 THR A O 1
ATOM 1754 N N . VAL A 1 221 ? -13.25 -19.312 -21.266 1 97.81 221 VAL A N 1
ATOM 1755 C CA . VAL A 1 221 ? -13.672 -18.047 -21.828 1 97.81 221 VAL A CA 1
ATOM 1756 C C . VAL A 1 221 ? -13.906 -18.203 -23.344 1 97.81 221 VAL A C 1
ATOM 1758 O O . VAL A 1 221 ? -12.992 -18.562 -24.078 1 97.81 221 VAL A O 1
ATOM 1761 N N . ILE A 1 222 ? -15.039 -17.875 -23.75 1 96.94 222 ILE A N 1
ATOM 1762 C CA . ILE A 1 222 ? -15.461 -18.062 -25.125 1 96.94 222 ILE A CA 1
ATOM 1763 C C . ILE A 1 222 ? -15.32 -16.766 -25.906 1 96.94 222 ILE A C 1
ATOM 1765 O O . ILE A 1 222 ? -14.836 -16.75 -27.047 1 96.94 222 ILE A O 1
ATOM 1769 N N . ASP A 1 223 ? -15.727 -15.734 -25.344 1 96.56 223 ASP A N 1
ATOM 1770 C CA . ASP A 1 223 ? -15.703 -14.422 -26 1 96.56 223 ASP A CA 1
ATOM 1771 C C . ASP A 1 223 ? -14.727 -13.484 -25.297 1 96.56 223 ASP A C 1
ATOM 1773 O O . ASP A 1 223 ? -15.133 -12.648 -24.484 1 96.56 223 ASP A O 1
ATOM 1777 N N . LYS A 1 224 ? -13.531 -13.508 -25.656 1 95.19 224 LYS A N 1
ATOM 1778 C CA . LYS A 1 224 ? -12.469 -12.734 -25.016 1 95.19 224 LYS A CA 1
ATOM 1779 C C . LYS A 1 224 ? -12.656 -11.242 -25.266 1 95.19 224 LYS A C 1
ATOM 1781 O O . LYS A 1 224 ? -12.328 -10.422 -24.406 1 95.19 224 LYS A O 1
ATOM 1786 N N . ASP A 1 225 ? -13.141 -10.938 -26.391 1 95.06 225 ASP A N 1
ATOM 1787 C CA . ASP A 1 225 ? -13.359 -9.539 -26.734 1 95.06 225 ASP A CA 1
ATOM 1788 C C . ASP A 1 225 ? -14.391 -8.898 -25.797 1 95.06 225 ASP A C 1
ATOM 1790 O O . ASP A 1 225 ? -14.164 -7.812 -25.266 1 95.06 225 ASP A O 1
ATOM 1794 N N . ARG A 1 226 ? -15.438 -9.586 -25.688 1 95.94 226 ARG A N 1
ATOM 1795 C CA . ARG A 1 226 ? -16.469 -9.078 -24.797 1 95.94 226 ARG A CA 1
ATOM 1796 C C . ARG A 1 226 ? -15.984 -9.008 -23.359 1 95.94 226 ARG A C 1
ATOM 1798 O O . ARG A 1 226 ? -16.297 -8.062 -22.625 1 95.94 226 ARG A O 1
ATOM 1805 N N . LEU A 1 227 ? -15.242 -10 -22.938 1 96.75 227 LEU A N 1
ATOM 1806 C CA . LEU A 1 227 ? -14.664 -10.008 -21.594 1 96.75 227 LEU A CA 1
ATOM 1807 C C . LEU A 1 227 ? -13.781 -8.781 -21.391 1 96.75 227 LEU A C 1
ATOM 1809 O O . LEU A 1 227 ? -13.883 -8.102 -20.359 1 96.75 227 LEU A O 1
ATOM 1813 N N . THR A 1 228 ? -12.961 -8.477 -22.359 1 94.31 228 THR A N 1
ATOM 1814 C CA . THR A 1 228 ? -12.039 -7.352 -22.281 1 94.31 228 THR A CA 1
ATOM 1815 C C . THR A 1 228 ? -12.797 -6.027 -22.25 1 94.31 228 THR A C 1
ATOM 1817 O O . THR A 1 228 ? -12.391 -5.094 -21.547 1 94.31 228 THR A O 1
ATOM 1820 N N . LYS A 1 229 ? -13.875 -5.996 -22.953 1 95.38 229 LYS A N 1
ATOM 1821 C CA . LYS A 1 229 ? -14.711 -4.801 -22.953 1 95.38 229 LYS A CA 1
ATOM 1822 C C . LYS A 1 229 ? -15.297 -4.535 -21.562 1 95.38 229 LYS A C 1
ATOM 1824 O O . LYS A 1 229 ? -15.344 -3.393 -21.109 1 95.38 229 LYS A O 1
ATOM 1829 N N . ILE A 1 230 ? -15.75 -5.598 -20.938 1 94.62 230 ILE A N 1
ATOM 1830 C CA . ILE A 1 230 ? -16.297 -5.465 -19.594 1 94.62 230 ILE A CA 1
ATOM 1831 C C . ILE A 1 230 ? -15.18 -5.047 -18.625 1 94.62 230 ILE A C 1
ATOM 1833 O O . ILE A 1 230 ? -15.383 -4.168 -17.781 1 94.62 230 ILE A O 1
ATOM 1837 N N . ALA A 1 231 ? -14.07 -5.609 -18.75 1 93.06 231 ALA A N 1
ATOM 1838 C CA . ALA A 1 231 ? -12.945 -5.402 -17.844 1 93.06 231 ALA A CA 1
ATOM 1839 C C . ALA A 1 231 ? -12.391 -3.988 -17.969 1 93.06 231 ALA A C 1
ATOM 1841 O O . ALA A 1 231 ? -12.141 -3.32 -16.969 1 93.06 231 ALA A O 1
ATOM 1842 N N . TYR A 1 232 ? -12.281 -3.398 -19.219 1 87.12 232 TYR A N 1
ATOM 1843 C CA . TYR A 1 232 ? -11.5 -2.184 -19.422 1 87.12 232 TYR A CA 1
ATOM 1844 C C . TYR A 1 232 ? -12.32 -1.118 -20.141 1 87.12 232 TYR A C 1
ATOM 1846 O O . TYR A 1 232 ? -11.859 0.009 -20.328 1 87.12 232 TYR A O 1
ATOM 1854 N N . GLY A 1 233 ? -13.617 -1.287 -20.375 1 79.56 233 GLY A N 1
ATOM 1855 C CA . GLY A 1 233 ? -14.484 -0.316 -21.031 1 79.56 233 GLY A CA 1
ATOM 1856 C C . GLY A 1 233 ? -14.227 -0.182 -22.516 1 79.56 233 GLY A C 1
ATOM 1857 O O . GLY A 1 233 ? -14.789 0.695 -23.172 1 79.56 233 GLY A O 1
ATOM 1858 N N . GLU A 1 234 ? -13.242 -0.675 -23.219 1 61.59 234 GLU A N 1
ATOM 1859 C CA . GLU A 1 234 ? -13.016 -0.395 -24.625 1 61.59 234 GLU A CA 1
ATOM 1860 C C . GLU A 1 234 ? -13.938 -1.225 -25.516 1 61.59 234 GLU A C 1
ATOM 1862 O O . GLU A 1 234 ? -14.32 -2.34 -25.156 1 61.59 234 GLU A O 1
ATOM 1867 N N . MET B 1 1 ? -1.232 27.391 -12.398 1 32.66 1 MET B N 1
ATOM 1868 C CA . MET B 1 1 ? 0.167 27 -12.242 1 32.66 1 MET B CA 1
ATOM 1869 C C . MET B 1 1 ? 0.722 27.516 -10.914 1 32.66 1 MET B C 1
ATOM 1871 O O . MET B 1 1 ? 0.589 28.688 -10.594 1 32.66 1 MET B O 1
ATOM 1875 N N . PRO B 1 2 ? 0.893 26.594 -9.836 1 42.62 2 PRO B N 1
ATOM 1876 C CA . PRO B 1 2 ? 1.307 27.234 -8.586 1 42.62 2 PRO B CA 1
ATOM 1877 C C . PRO B 1 2 ? 2.406 28.281 -8.789 1 42.62 2 PRO B C 1
ATOM 1879 O O . PRO B 1 2 ? 3.217 28.156 -9.711 1 42.62 2 PRO B O 1
ATOM 1882 N N . GLU B 1 3 ? 2.057 29.406 -8.406 1 42.03 3 GLU B N 1
ATOM 1883 C CA . GLU B 1 3 ? 3.037 30.484 -8.453 1 42.03 3 GLU B CA 1
ATOM 1884 C C . GLU B 1 3 ? 4.34 30.078 -7.77 1 42.03 3 GLU B C 1
ATOM 1886 O O . GLU B 1 3 ? 4.34 29.688 -6.598 1 42.03 3 GLU B O 1
ATOM 1891 N N . ILE B 1 4 ? 5.305 29.641 -8.547 1 40.69 4 ILE B N 1
ATOM 1892 C CA . ILE B 1 4 ? 6.664 29.375 -8.086 1 40.69 4 ILE B CA 1
ATOM 1893 C C . ILE B 1 4 ? 7.227 30.609 -7.387 1 40.69 4 ILE B C 1
ATOM 1895 O O . ILE B 1 4 ? 7.426 31.641 -8.023 1 40.69 4 ILE B O 1
ATOM 1899 N N . LEU B 1 5 ? 6.855 30.828 -6.125 1 44.97 5 LEU B N 1
ATOM 1900 C CA . LEU B 1 5 ? 7.547 31.953 -5.496 1 44.97 5 LEU B CA 1
ATOM 1901 C C . LEU B 1 5 ? 9.055 31.828 -5.672 1 44.97 5 LEU B C 1
ATOM 1903 O O . LEU B 1 5 ? 9.586 30.719 -5.789 1 44.97 5 LEU B O 1
ATOM 1907 N N . PRO B 1 6 ? 9.773 32.938 -5.77 1 44.19 6 PRO B N 1
ATOM 1908 C CA . PRO B 1 6 ? 11.227 32.969 -5.941 1 44.19 6 PRO B CA 1
ATOM 1909 C C . PRO B 1 6 ? 11.961 32.219 -4.824 1 44.19 6 PRO B C 1
ATOM 1911 O O . PRO B 1 6 ? 11.508 32.219 -3.676 1 44.19 6 PRO B O 1
ATOM 1914 N N . ILE B 1 7 ? 12.492 31.062 -5.051 1 46.06 7 ILE B N 1
ATOM 1915 C CA . ILE B 1 7 ? 13.312 30.281 -4.117 1 46.06 7 ILE B CA 1
ATOM 1916 C C . ILE B 1 7 ? 14.227 31.234 -3.338 1 46.06 7 ILE B C 1
ATOM 1918 O O . ILE B 1 7 ? 15.078 31.906 -3.922 1 46.06 7 ILE B O 1
ATOM 1922 N N . PRO B 1 8 ? 13.836 31.844 -2.262 1 44.97 8 PRO B N 1
ATOM 1923 C CA . PRO B 1 8 ? 14.867 32.656 -1.594 1 44.97 8 PRO B CA 1
ATOM 1924 C C . PRO B 1 8 ? 16.234 31.984 -1.625 1 44.97 8 PRO B C 1
ATOM 1926 O O . PRO B 1 8 ? 16.344 30.766 -1.782 1 44.97 8 PRO B O 1
ATOM 1929 N N . LYS B 1 9 ? 17.344 32.781 -1.389 1 46.28 9 LYS B N 1
ATOM 1930 C CA . LYS B 1 9 ? 18.781 32.562 -1.352 1 46.28 9 LYS B CA 1
ATOM 1931 C C . LYS B 1 9 ? 19.109 31.25 -0.615 1 46.28 9 LYS B C 1
ATOM 1933 O O . LYS B 1 9 ? 18.344 30.812 0.245 1 46.28 9 LYS B O 1
ATOM 1938 N N . CYS B 1 10 ? 20.109 30.375 -0.905 1 46.28 10 CYS B N 1
ATOM 1939 C CA . CYS B 1 10 ? 20.797 29.125 -0.591 1 46.28 10 CYS B CA 1
ATOM 1940 C C . CYS B 1 10 ? 20.922 28.938 0.916 1 46.28 10 CYS B C 1
ATOM 1942 O O . CYS B 1 10 ? 21.406 27.891 1.378 1 46.28 10 CYS B O 1
ATOM 1944 N N . GLY B 1 11 ? 21.312 29.828 1.675 1 50.41 11 GLY B N 1
ATOM 1945 C CA . GLY B 1 11 ? 21.781 29.516 3.016 1 50.41 11 GLY B CA 1
ATOM 1946 C C . GLY B 1 11 ? 20.734 28.828 3.869 1 50.41 11 GLY B C 1
ATOM 1947 O O . GLY B 1 11 ? 21.031 27.859 4.57 1 50.41 11 GLY B O 1
ATOM 1948 N N . GLU B 1 12 ? 19.469 29.234 4.059 1 66.25 12 GLU B N 1
ATOM 1949 C CA . GLU B 1 12 ? 18.406 28.797 4.969 1 66.25 12 GLU B CA 1
ATOM 1950 C C . GLU B 1 12 ? 17.766 27.484 4.488 1 66.25 12 GLU B C 1
ATOM 1952 O O . GLU B 1 12 ? 17.5 26.594 5.285 1 66.25 12 GLU B O 1
ATOM 1957 N N . HIS B 1 13 ? 17.812 27.219 3.24 1 77.88 13 HIS B N 1
ATOM 1958 C CA . HIS B 1 13 ? 17.188 26 2.734 1 77.88 13 HIS B CA 1
ATOM 1959 C C . HIS B 1 13 ? 18.109 24.797 2.891 1 77.88 13 HIS B C 1
ATOM 1961 O O . HIS B 1 13 ? 17.656 23.688 3.195 1 77.88 13 HIS B O 1
ATOM 1967 N N . ARG B 1 14 ? 19.422 25.156 2.895 1 82.69 14 ARG B N 1
ATOM 1968 C CA . ARG B 1 14 ? 20.406 24.094 2.996 1 82.69 14 ARG B CA 1
ATOM 1969 C C . ARG B 1 14 ? 20.281 23.344 4.324 1 82.69 14 ARG B C 1
ATOM 1971 O O . ARG B 1 14 ? 20.312 22.109 4.359 1 82.69 14 ARG B O 1
ATOM 1978 N N . GLN B 1 15 ? 20.078 24.109 5.312 1 84.69 15 GLN B N 1
ATOM 1979 C CA . GLN B 1 15 ? 19.938 23.5 6.629 1 84.69 15 GLN B CA 1
ATOM 1980 C C . GLN B 1 15 ? 18.672 22.672 6.723 1 84.69 15 GLN B C 1
ATOM 1982 O O . GLN B 1 15 ? 18.672 21.578 7.312 1 84.69 15 GLN B O 1
ATOM 1987 N N . CYS B 1 16 ? 17.641 23.141 6.086 1 86.38 16 CYS B N 1
ATOM 1988 C CA . CYS B 1 16 ? 16.375 22.406 6.086 1 86.38 16 CYS B CA 1
ATOM 1989 C C . CYS B 1 16 ? 16.516 21.078 5.355 1 86.38 16 CYS B C 1
ATOM 1991 O O . CYS B 1 16 ? 16.047 20.047 5.844 1 86.38 16 CYS B O 1
ATOM 1993 N N . LEU B 1 17 ? 17.234 21.141 4.27 1 89.56 17 LEU B N 1
ATOM 1994 C CA . LEU B 1 17 ? 17.422 19.938 3.471 1 89.56 17 LEU B CA 1
ATOM 1995 C C . LEU B 1 17 ? 18.328 18.938 4.191 1 89.56 17 LEU B C 1
ATOM 1997 O O . LEU B 1 17 ? 18.031 17.734 4.215 1 89.56 17 LEU B O 1
ATOM 2001 N N . ALA B 1 18 ? 19.328 19.5 4.812 1 89.94 18 ALA B N 1
ATOM 2002 C CA . ALA B 1 18 ? 20.266 18.641 5.535 1 89.94 18 ALA B CA 1
ATOM 2003 C C . ALA B 1 18 ? 19.562 17.922 6.695 1 89.94 18 ALA B C 1
ATOM 2005 O O . ALA B 1 18 ? 19.891 16.781 7.004 1 89.94 18 ALA B O 1
ATOM 2006 N N . CYS B 1 19 ? 18.594 18.578 7.25 1 88.25 19 CYS B N 1
ATOM 2007 C CA . CYS B 1 19 ? 17.859 18 8.375 1 88.25 19 CYS B CA 1
ATOM 2008 C C . CYS B 1 19 ? 16.812 17 7.887 1 88.25 19 CYS B C 1
ATOM 2010 O O . CYS B 1 19 ? 16.562 15.984 8.547 1 88.25 19 CYS B O 1
ATOM 2012 N N . ALA B 1 20 ? 16.312 17.234 6.746 1 89.31 20 ALA B N 1
ATOM 2013 C CA . ALA B 1 20 ? 15.203 16.438 6.242 1 89.31 20 ALA B CA 1
ATOM 2014 C C . ALA B 1 20 ? 15.695 15.156 5.574 1 89.31 20 ALA B C 1
ATOM 2016 O O . ALA B 1 20 ? 15 14.133 5.59 1 89.31 20 ALA B O 1
ATOM 2017 N N . PHE B 1 21 ? 16.891 15.242 5.023 1 92.44 21 PHE B N 1
ATOM 2018 C CA . PHE B 1 21 ? 17.375 14.109 4.234 1 92.44 21 PHE B CA 1
ATOM 2019 C C . PHE B 1 21 ? 18.547 13.422 4.938 1 92.44 21 PHE B C 1
ATOM 2021 O O . PHE B 1 21 ? 19.672 13.906 4.898 1 92.44 21 PHE B O 1
ATOM 2028 N N . PRO B 1 22 ? 18.25 12.281 5.445 1 92.06 22 PRO B N 1
ATOM 2029 C CA . PRO B 1 22 ? 19.297 11.57 6.199 1 92.06 22 PRO B CA 1
ATOM 2030 C C . PRO B 1 22 ? 20.5 11.203 5.34 1 92.06 22 PRO B C 1
ATOM 2032 O O . PRO B 1 22 ? 21.578 10.938 5.871 1 92.06 22 PRO B O 1
ATOM 2035 N N . PHE B 1 23 ? 20.344 11.234 4.035 1 93.5 23 PHE B N 1
ATOM 2036 C CA . PHE B 1 23 ? 21.438 10.867 3.154 1 93.5 23 PHE B CA 1
ATOM 2037 C C . PHE B 1 23 ? 22.297 12.086 2.838 1 93.5 23 PHE B C 1
ATOM 2039 O O . PHE B 1 23 ? 23.25 12 2.051 1 93.5 23 PHE B O 1
ATOM 2046 N N . TRP B 1 24 ? 22.062 13.188 3.398 1 94 24 TRP B N 1
ATOM 2047 C CA . TRP B 1 24 ? 22.703 14.453 3.053 1 94 24 TRP B CA 1
ATOM 2048 C C . TRP B 1 24 ? 24.219 14.32 3.088 1 94 24 TRP B C 1
ATOM 2050 O O . TRP B 1 24 ? 24.906 14.727 2.146 1 94 24 TRP B O 1
ATOM 2060 N N . ASP B 1 25 ? 24.719 13.672 4.109 1 93.94 25 ASP B N 1
ATOM 2061 C CA . ASP B 1 25 ? 26.156 13.578 4.305 1 93.94 25 ASP B CA 1
ATOM 2062 C C . ASP B 1 25 ? 26.766 12.539 3.367 1 93.94 25 ASP B C 1
ATOM 2064 O O . ASP B 1 25 ? 28 12.422 3.275 1 93.94 25 ASP B O 1
ATOM 2068 N N . LYS B 1 26 ? 25.922 11.828 2.732 1 94.94 26 LYS B N 1
ATOM 2069 C CA . LYS B 1 26 ? 26.391 10.828 1.776 1 94.94 26 LYS B CA 1
ATOM 2070 C C . LYS B 1 26 ? 26.469 11.414 0.367 1 94.94 26 LYS B C 1
ATOM 2072 O O . LYS B 1 26 ? 26.906 10.734 -0.567 1 94.94 26 LYS B O 1
ATOM 2077 N N . LEU B 1 27 ? 26.125 12.656 0.221 1 95 27 LEU B N 1
ATOM 2078 C CA . LEU B 1 27 ? 26.219 13.367 -1.05 1 95 27 LEU B CA 1
ATOM 2079 C C . LEU B 1 27 ? 27.578 14.039 -1.203 1 95 27 LEU B C 1
ATOM 2081 O O . LEU B 1 27 ? 28.172 14.492 -0.217 1 95 27 LEU B O 1
ATOM 2085 N N . THR B 1 28 ? 28.047 14.102 -2.449 1 95.69 28 THR B N 1
ATOM 2086 C CA . THR B 1 28 ? 29.219 14.938 -2.729 1 95.69 28 THR B CA 1
ATOM 2087 C C . THR B 1 28 ? 28.859 16.422 -2.602 1 95.69 28 THR B C 1
ATOM 2089 O O . THR B 1 28 ? 27.672 16.781 -2.619 1 95.69 28 THR B O 1
ATOM 2092 N N . ALA B 1 29 ? 29.844 17.188 -2.488 1 94.19 29 ALA B N 1
ATOM 2093 C CA . ALA B 1 29 ? 29.625 18.641 -2.414 1 94.19 29 ALA B CA 1
ATOM 2094 C C . ALA B 1 29 ? 28.859 19.141 -3.637 1 94.19 29 ALA B C 1
ATOM 2096 O O . ALA B 1 29 ? 27.984 20 -3.52 1 94.19 29 ALA B O 1
ATOM 2097 N N . GLU B 1 30 ? 29.156 18.578 -4.738 1 93.62 30 GLU B N 1
ATOM 2098 C CA . GLU B 1 30 ? 28.484 18.969 -5.977 1 93.62 30 GLU B CA 1
ATOM 2099 C C . GLU B 1 30 ? 27.016 18.578 -5.953 1 93.62 30 GLU B C 1
ATOM 2101 O O . GLU B 1 30 ? 26.156 19.344 -6.379 1 93.62 30 GLU B O 1
ATOM 2106 N N . GLN B 1 31 ? 26.734 17.438 -5.426 1 93.69 31 GLN B N 1
ATOM 2107 C CA . GLN B 1 31 ? 25.359 16.953 -5.332 1 93.69 31 GLN B CA 1
ATOM 2108 C C . GLN B 1 31 ? 24.547 17.781 -4.34 1 93.69 31 GLN B C 1
ATOM 2110 O O . GLN B 1 31 ? 23.375 18.094 -4.586 1 93.69 31 GLN B O 1
ATOM 2115 N N . GLN B 1 32 ? 25.172 18.125 -3.256 1 93.38 32 GLN B N 1
ATOM 2116 C CA . GLN B 1 32 ? 24.516 18.984 -2.281 1 93.38 32 GLN B CA 1
ATOM 2117 C C . GLN B 1 32 ? 24.172 20.344 -2.889 1 93.38 32 GLN B C 1
ATOM 2119 O O . GLN B 1 32 ? 23.062 20.844 -2.709 1 93.38 32 GLN B O 1
ATOM 2124 N N . GLU B 1 33 ? 25.094 20.828 -3.605 1 89.81 33 GLU B N 1
ATOM 2125 C CA . GLU B 1 33 ? 24.891 22.125 -4.238 1 89.81 33 GLU B CA 1
ATOM 2126 C C . GLU B 1 33 ? 23.781 22.062 -5.297 1 89.81 33 GLU B C 1
ATOM 2128 O O . GLU B 1 33 ? 22.953 22.969 -5.402 1 89.81 33 GLU B O 1
ATOM 2133 N N . MET B 1 34 ? 23.844 21 -5.992 1 88.31 34 MET B N 1
ATOM 2134 C CA . MET B 1 34 ? 22.812 20.781 -7.008 1 88.31 34 MET B CA 1
ATOM 2135 C C . MET B 1 34 ? 21.422 20.734 -6.375 1 88.31 34 MET B C 1
ATOM 2137 O O . MET B 1 34 ? 20.484 21.359 -6.863 1 88.31 34 MET B O 1
ATOM 2141 N N . LEU B 1 35 ? 21.328 20.016 -5.316 1 90.75 35 LEU B N 1
ATOM 2142 C CA . LEU B 1 35 ? 20.062 19.906 -4.598 1 90.75 35 LEU B CA 1
ATOM 2143 C C . LEU B 1 35 ? 19.609 21.266 -4.078 1 90.75 35 LEU B C 1
ATOM 2145 O O . LEU B 1 35 ? 18.438 21.641 -4.254 1 90.75 35 LEU B O 1
ATOM 2149 N N . CYS B 1 36 ? 20.5 21.984 -3.543 1 89.06 36 CYS B N 1
ATOM 2150 C CA . CYS B 1 36 ? 20.172 23.281 -2.975 1 89.06 36 CYS B CA 1
ATOM 2151 C C . CYS B 1 36 ? 19.75 24.266 -4.066 1 89.06 36 CYS B C 1
ATOM 2153 O O . CYS B 1 36 ? 18.781 25 -3.902 1 89.06 36 CYS B O 1
ATOM 2155 N N . ARG B 1 37 ? 20.391 24.234 -5.176 1 86.31 37 ARG B N 1
ATOM 2156 C CA . ARG B 1 37 ? 20.156 25.172 -6.258 1 86.31 37 ARG B CA 1
ATOM 2157 C C . ARG B 1 37 ? 18.844 24.891 -6.961 1 86.31 37 ARG B C 1
ATOM 2159 O O . ARG B 1 37 ? 18.188 25.812 -7.469 1 86.31 37 ARG B O 1
ATOM 2166 N N . THR B 1 38 ? 18.453 23.703 -6.906 1 86.75 38 THR B N 1
ATOM 2167 C CA . THR B 1 38 ? 17.281 23.328 -7.688 1 86.75 38 THR B CA 1
ATOM 2168 C C . THR B 1 38 ? 16.062 23.203 -6.793 1 86.75 38 THR B C 1
ATOM 2170 O O . THR B 1 38 ? 14.953 22.953 -7.281 1 86.75 38 THR B O 1
ATOM 2173 N N . THR B 1 39 ? 16.297 23.281 -5.543 1 91.06 39 THR B N 1
ATOM 2174 C CA . THR B 1 39 ? 15.164 23.281 -4.617 1 91.06 39 THR B CA 1
ATOM 2175 C C . THR B 1 39 ? 14.531 24.672 -4.531 1 91.06 39 THR B C 1
ATOM 2177 O O . THR B 1 39 ? 15.234 25.672 -4.398 1 91.06 39 THR B O 1
ATOM 2180 N N . ARG B 1 40 ? 13.18 24.75 -4.645 1 91.25 40 ARG B N 1
ATOM 2181 C CA . ARG B 1 40 ? 12.492 26.047 -4.59 1 91.25 40 ARG B CA 1
ATOM 2182 C C . ARG B 1 40 ? 11.344 26 -3.584 1 91.25 40 ARG B C 1
ATOM 2184 O O . ARG B 1 40 ? 10.648 25 -3.459 1 91.25 40 ARG B O 1
ATOM 2191 N N . PRO B 1 41 ? 11.172 27.141 -2.949 1 92.94 41 PRO B N 1
ATOM 2192 C CA . PRO B 1 41 ? 9.969 27.234 -2.119 1 92.94 41 PRO B CA 1
ATOM 2193 C C . PRO B 1 41 ? 8.688 27.297 -2.945 1 92.94 41 PRO B C 1
ATOM 2195 O O . PRO B 1 41 ? 8.664 27.938 -4.004 1 92.94 41 PRO B O 1
ATOM 2198 N N . VAL B 1 42 ? 7.664 26.594 -2.508 1 94.44 42 VAL B N 1
ATOM 2199 C CA . VAL B 1 42 ? 6.379 26.594 -3.199 1 94.44 42 VAL B CA 1
ATOM 2200 C C . VAL B 1 42 ? 5.254 26.812 -2.191 1 94.44 42 VAL B C 1
ATOM 2202 O O . VAL B 1 42 ? 5.418 26.547 -0.998 1 94.44 42 VAL B O 1
ATOM 2205 N N . ARG B 1 43 ? 4.188 27.359 -2.729 1 96.69 43 ARG B N 1
ATOM 2206 C CA . ARG B 1 43 ? 2.986 27.578 -1.933 1 96.69 43 ARG B CA 1
ATOM 2207 C C . ARG B 1 43 ? 1.752 27.031 -2.645 1 96.69 43 ARG B C 1
ATOM 2209 O O . ARG B 1 43 ? 1.613 27.188 -3.861 1 96.69 43 ARG B O 1
ATOM 2216 N N . TYR B 1 44 ? 0.949 26.359 -1.872 1 96.88 44 TYR B N 1
ATOM 2217 C CA . TYR B 1 44 ? -0.337 25.875 -2.354 1 96.88 44 TYR B CA 1
ATOM 2218 C C . TYR B 1 44 ? -1.482 26.438 -1.522 1 96.88 44 TYR B C 1
ATOM 2220 O O . TYR B 1 44 ? -1.396 26.5 -0.293 1 96.88 44 TYR B O 1
ATOM 2228 N N . ARG B 1 45 ? -2.516 26.859 -2.223 1 97.69 45 ARG B N 1
ATOM 2229 C CA . ARG B 1 45 ? -3.713 27.297 -1.518 1 97.69 45 ARG B CA 1
ATOM 2230 C C . ARG B 1 45 ? -4.566 26.109 -1.091 1 97.69 45 ARG B C 1
ATOM 2232 O O . ARG B 1 45 ? -4.492 25.031 -1.692 1 97.69 45 ARG B O 1
ATOM 2239 N N . LYS B 1 46 ? -5.32 26.359 -0.074 1 96.69 46 LYS B N 1
ATOM 2240 C CA . LYS B 1 46 ? -6.285 25.344 0.341 1 96.69 46 LYS B CA 1
ATOM 2241 C C . LYS B 1 46 ? -7.125 24.859 -0.842 1 96.69 46 LYS B C 1
ATOM 2243 O O . LYS B 1 46 ? -7.676 25.672 -1.587 1 96.69 46 LYS B O 1
ATOM 2248 N N . GLY B 1 47 ? -7.113 23.547 -1 1 95.56 47 GLY B N 1
ATOM 2249 C CA . GLY B 1 47 ? -7.953 22.953 -2.033 1 95.56 47 GLY B CA 1
ATOM 2250 C C . GLY B 1 47 ? -7.223 22.75 -3.346 1 95.56 47 GLY B C 1
ATOM 2251 O O . GLY B 1 47 ? -7.738 22.094 -4.254 1 95.56 47 GLY B O 1
ATOM 2252 N N . GLU B 1 48 ? -6.035 23.234 -3.412 1 96.19 48 GLU B N 1
ATOM 2253 C CA . GLU B 1 48 ? -5.285 23.141 -4.66 1 96.19 48 GLU B CA 1
ATOM 2254 C C . GLU B 1 48 ? -4.754 21.719 -4.879 1 96.19 48 GLU B C 1
ATOM 2256 O O . GLU B 1 48 ? -4.289 21.078 -3.936 1 96.19 48 GLU B O 1
ATOM 2261 N N . ARG B 1 49 ? -4.812 21.266 -6.152 1 95.44 49 ARG B N 1
ATOM 2262 C CA . ARG B 1 49 ? -4.223 19.984 -6.543 1 95.44 49 ARG B CA 1
ATOM 2263 C C . ARG B 1 49 ? -2.705 20.094 -6.617 1 95.44 49 ARG B C 1
ATOM 2265 O O . ARG B 1 49 ? -2.164 20.906 -7.367 1 95.44 49 ARG B O 1
ATOM 2272 N N . VAL B 1 50 ? -2.084 19.312 -5.867 1 94.88 50 VAL B N 1
ATOM 2273 C CA . VAL B 1 50 ? -0.626 19.297 -5.801 1 94.88 50 VAL B CA 1
ATOM 2274 C C . VAL B 1 50 ? -0.072 18.281 -6.789 1 94.88 50 VAL B C 1
ATOM 2276 O O . VAL B 1 50 ? 0.943 18.531 -7.445 1 94.88 50 VAL B O 1
ATOM 2279 N N . HIS B 1 51 ? -0.694 17.141 -6.836 1 94.19 51 HIS B N 1
ATOM 2280 C CA . HIS B 1 51 ? -0.276 16.016 -7.672 1 94.19 51 HIS B CA 1
ATOM 2281 C C . HIS B 1 51 ? -1.481 15.258 -8.227 1 94.19 51 HIS B C 1
ATOM 2283 O O . HIS B 1 51 ? -2.469 15.055 -7.52 1 94.19 51 HIS B O 1
ATOM 2289 N N . SER B 1 52 ? -1.371 14.867 -9.492 1 92.88 52 SER B N 1
ATOM 2290 C CA . SER B 1 52 ? -2.352 14 -10.141 1 92.88 52 SER B CA 1
ATOM 2291 C C . SER B 1 52 ? -1.684 13.062 -11.141 1 92.88 52 SER B C 1
ATOM 2293 O O . SER B 1 52 ? -0.61 13.359 -11.664 1 92.88 52 SER B O 1
ATOM 2295 N N . PRO B 1 53 ? -2.299 11.891 -11.328 1 86.06 53 PRO B N 1
ATOM 2296 C CA . PRO B 1 53 ? -1.718 10.938 -12.273 1 86.06 53 PRO B CA 1
ATOM 2297 C C . PRO B 1 53 ? -1.586 11.516 -13.68 1 86.06 53 PRO B C 1
ATOM 2299 O O . PRO B 1 53 ? -0.729 11.078 -14.453 1 86.06 53 PRO B O 1
ATOM 2302 N N . VAL B 1 54 ? -2.385 12.406 -14.102 1 77.06 54 VAL B N 1
ATOM 2303 C CA . VAL B 1 54 ? -2.424 12.93 -15.461 1 77.06 54 VAL B CA 1
ATOM 2304 C C . VAL B 1 54 ? -1.387 14.039 -15.617 1 77.06 54 VAL B C 1
ATOM 2306 O O . VAL B 1 54 ? -0.814 14.219 -16.688 1 77.06 54 VAL B O 1
ATOM 2309 N N . GLU B 1 55 ? -1.196 14.695 -14.547 1 71.44 55 GLU B N 1
ATOM 2310 C CA . GLU B 1 55 ? -0.283 15.828 -14.633 1 71.44 55 GLU B CA 1
ATOM 2311 C C . GLU B 1 55 ? 1.162 15.391 -14.406 1 71.44 55 GLU B C 1
ATOM 2313 O O . GLU B 1 55 ? 1.415 14.305 -13.883 1 71.44 55 GLU B O 1
ATOM 2318 N N . ASN B 1 56 ? 2.045 16.156 -14.906 1 66.56 56 ASN B N 1
ATOM 2319 C CA . ASN B 1 56 ? 3.475 15.883 -14.797 1 66.56 56 ASN B CA 1
ATOM 2320 C C . ASN B 1 56 ? 3.912 15.773 -13.336 1 66.56 56 ASN B C 1
ATOM 2322 O O . ASN B 1 56 ? 3.324 16.406 -12.461 1 66.56 56 ASN B O 1
ATOM 2326 N N . CYS B 1 57 ? 4.738 14.891 -13.016 1 78.19 57 CYS B N 1
ATOM 2327 C CA . CYS B 1 57 ? 5.371 14.695 -11.719 1 78.19 57 CYS B CA 1
ATOM 2328 C C . CYS B 1 57 ? 5.949 16 -11.195 1 78.19 57 CYS B C 1
ATOM 2330 O O . CYS B 1 57 ? 6.711 16.672 -11.898 1 78.19 57 CYS B O 1
ATOM 2332 N N . VAL B 1 58 ? 5.559 16.531 -10.102 1 85 58 VAL B N 1
ATOM 2333 C CA . VAL B 1 58 ? 5.973 17.797 -9.508 1 85 58 VAL B CA 1
ATOM 2334 C C . VAL B 1 58 ? 7.391 17.672 -8.953 1 85 58 VAL B C 1
ATOM 2336 O O . VAL B 1 58 ? 8.227 18.547 -9.164 1 85 58 VAL B O 1
ATOM 2339 N N . GLY B 1 59 ? 7.664 16.531 -8.281 1 92.44 59 GLY B N 1
ATOM 2340 C CA . GLY B 1 59 ? 8.891 16.312 -7.531 1 92.44 59 GLY B CA 1
ATOM 2341 C C . GLY B 1 59 ? 8.641 16 -6.066 1 92.44 59 GLY B C 1
ATOM 2342 O O . GLY B 1 59 ? 7.496 15.828 -5.648 1 92.44 59 GLY B O 1
ATOM 2343 N N . ILE B 1 60 ? 9.75 15.945 -5.355 1 95.56 60 ILE B N 1
ATOM 2344 C CA . ILE B 1 60 ? 9.641 15.633 -3.936 1 95.56 60 ILE B CA 1
ATOM 2345 C C . ILE B 1 60 ? 9.305 16.906 -3.156 1 95.56 60 ILE B C 1
ATOM 2347 O O . ILE B 1 60 ? 9.906 17.953 -3.3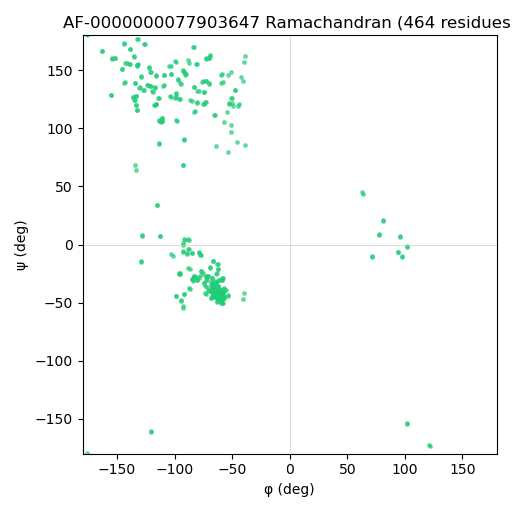85 1 95.56 60 ILE B O 1
ATOM 2351 N N . LEU B 1 61 ? 8.406 16.797 -2.262 1 96.25 61 LEU B N 1
ATOM 2352 C CA . LEU B 1 61 ? 8.008 17.953 -1.481 1 96.25 61 LEU B CA 1
ATOM 2353 C C . LEU B 1 61 ? 8.375 17.781 -0.012 1 96.25 61 LEU B C 1
ATOM 2355 O O . LEU B 1 61 ? 8.086 16.734 0.58 1 96.25 61 LEU B O 1
ATOM 2359 N N . LEU B 1 62 ? 9.047 18.703 0.478 1 96.25 62 LEU B N 1
ATOM 2360 C CA . LEU B 1 62 ? 9.258 18.812 1.917 1 96.25 62 LEU B CA 1
ATOM 2361 C C . LEU B 1 62 ? 8.281 19.828 2.523 1 96.25 62 LEU B C 1
ATOM 2363 O O . LEU B 1 62 ? 8.438 21.031 2.344 1 96.25 62 LEU B O 1
ATOM 2367 N N . LEU B 1 63 ? 7.301 19.297 3.23 1 96.44 63 LEU B N 1
ATOM 2368 C CA . LEU B 1 63 ? 6.254 20.141 3.791 1 96.44 63 LEU B CA 1
ATOM 2369 C C . LEU B 1 63 ? 6.781 20.953 4.977 1 96.44 63 LEU B C 1
ATOM 2371 O O . LEU B 1 63 ? 7.352 20.375 5.91 1 96.44 63 LEU B O 1
ATOM 2375 N N . ARG B 1 64 ? 6.664 22.172 4.863 1 94.44 64 ARG B N 1
ATOM 2376 C CA . ARG B 1 64 ? 7.078 23.031 5.965 1 94.44 64 ARG B CA 1
ATOM 2377 C C . ARG B 1 64 ? 5.91 23.328 6.898 1 94.44 64 ARG B C 1
ATOM 2379 O O . ARG B 1 64 ? 6.027 23.188 8.117 1 94.44 64 ARG B O 1
ATOM 2386 N N . THR B 1 65 ? 4.832 23.812 6.297 1 95.94 65 THR B N 1
ATOM 2387 C CA . THR B 1 65 ? 3.594 24.094 7.02 1 95.94 65 THR B CA 1
ATOM 2388 C C . THR B 1 65 ? 2.381 23.672 6.191 1 95.94 65 THR B C 1
ATOM 2390 O O . THR B 1 65 ? 2.469 23.562 4.965 1 95.94 65 THR B O 1
ATOM 2393 N N . GLY B 1 66 ? 1.309 23.406 6.973 1 96.5 66 GLY B N 1
ATOM 2394 C CA . GLY B 1 66 ? 0.08 23.031 6.293 1 96.5 66 GLY B CA 1
ATOM 2395 C C . GLY B 1 66 ? -0.184 21.531 6.324 1 96.5 66 GLY B C 1
ATOM 2396 O O . GLY B 1 66 ? 0.148 20.859 7.305 1 96.5 66 GLY B O 1
ATOM 2397 N N . GLN B 1 67 ? -0.956 21.078 5.262 1 96.94 67 GLN B N 1
ATOM 2398 C CA . GLN B 1 67 ? -1.391 19.688 5.258 1 96.94 67 GLN B CA 1
ATOM 2399 C C . GLN B 1 67 ? -1.677 19.203 3.838 1 96.94 67 GLN B C 1
ATOM 2401 O O . GLN B 1 67 ? -2.34 19.906 3.062 1 96.94 67 GLN B O 1
ATOM 2406 N N . PHE B 1 68 ? -1.078 18.078 3.51 1 97.62 68 PHE B N 1
ATOM 2407 C CA . PHE B 1 68 ? -1.415 17.406 2.264 1 97.62 68 PHE B CA 1
ATOM 2408 C C . PHE B 1 68 ? -2.312 16.203 2.527 1 97.62 68 PHE B C 1
ATOM 2410 O O . PHE B 1 68 ? -2.211 15.562 3.576 1 97.62 68 PHE B O 1
ATOM 2417 N N . ARG B 1 69 ? -3.184 15.945 1.61 1 97.88 69 ARG B N 1
ATOM 2418 C CA . ARG B 1 69 ? -4.016 14.75 1.599 1 97.88 69 ARG B CA 1
ATOM 2419 C C . ARG B 1 69 ? -3.713 13.883 0.38 1 97.88 69 ARG B C 1
ATOM 2421 O O . ARG B 1 69 ? -3.766 14.359 -0.755 1 97.88 69 ARG B O 1
ATOM 2428 N N . ALA B 1 70 ? -3.326 12.688 0.622 1 97.69 70 ALA B N 1
ATOM 2429 C CA . ALA B 1 70 ? -3.146 11.711 -0.444 1 97.69 70 ALA B CA 1
ATOM 2430 C C . ALA B 1 70 ? -4.355 10.781 -0.548 1 97.69 70 ALA B C 1
ATOM 2432 O O . ALA B 1 70 ? -4.801 10.219 0.453 1 97.69 70 ALA B O 1
ATOM 2433 N N . TYR B 1 71 ? -4.891 10.617 -1.775 1 97.56 71 TYR B N 1
ATOM 2434 C CA . TYR B 1 71 ? -6.133 9.859 -1.883 1 97.56 71 TYR B CA 1
ATOM 2435 C C . TYR B 1 71 ? -6.27 9.227 -3.264 1 97.56 71 TYR B C 1
ATOM 2437 O O . TYR B 1 71 ? -5.559 9.602 -4.199 1 97.56 71 TYR B O 1
ATOM 2445 N N . LEU B 1 72 ? -7.074 8.258 -3.33 1 96.56 72 LEU B N 1
ATOM 2446 C CA . LEU B 1 72 ? -7.492 7.656 -4.59 1 96.56 72 LEU B CA 1
ATOM 2447 C C . LEU B 1 72 ? -8.773 8.305 -5.102 1 96.56 72 LEU B C 1
ATOM 2449 O O . LEU B 1 72 ? -9.602 8.766 -4.312 1 96.56 72 LEU B O 1
ATOM 2453 N N . LEU B 1 73 ? -8.891 8.32 -6.406 1 94.88 73 LEU B N 1
ATOM 2454 C CA . LEU B 1 73 ? -10.062 8.914 -7.035 1 94.88 73 LEU B CA 1
ATOM 2455 C C . LEU B 1 73 ? -10.602 8.016 -8.141 1 94.88 73 LEU B C 1
ATOM 2457 O O . LEU B 1 73 ? -9.852 7.59 -9.023 1 94.88 73 LEU B O 1
ATOM 2461 N N . SER B 1 74 ? -11.859 7.676 -8.031 1 93.38 74 SER B N 1
ATOM 2462 C CA . SER B 1 74 ? -12.492 6.863 -9.07 1 93.38 74 SER B CA 1
ATOM 2463 C C . SER B 1 74 ? -12.961 7.727 -10.242 1 93.38 74 SER B C 1
ATOM 2465 O O . SER B 1 74 ? -13.023 8.953 -10.125 1 93.38 74 SER B O 1
ATOM 2467 N N . ASP B 1 75 ? -13.352 7.078 -11.297 1 89.19 75 ASP B N 1
ATOM 2468 C CA . ASP B 1 75 ? -13.828 7.781 -12.484 1 89.19 75 ASP B CA 1
ATOM 2469 C C . ASP B 1 75 ? -15.156 8.484 -12.211 1 89.19 75 ASP B C 1
ATOM 2471 O O . ASP B 1 75 ? -15.453 9.516 -12.805 1 89.19 75 ASP B O 1
ATOM 2475 N N . ASP B 1 76 ? -15.898 7.91 -11.297 1 90 76 ASP B N 1
ATOM 2476 C CA . ASP B 1 76 ? -17.219 8.477 -11.016 1 90 76 ASP B CA 1
ATOM 2477 C C . ASP B 1 76 ? -17.156 9.492 -9.883 1 90 76 ASP B C 1
ATOM 2479 O O . ASP B 1 76 ? -18.188 9.945 -9.383 1 90 76 ASP B O 1
ATOM 2483 N N . GLY B 1 77 ? -15.992 9.773 -9.406 1 90.12 77 GLY B N 1
ATOM 2484 C CA . GLY B 1 77 ? -15.812 10.898 -8.508 1 90.12 77 GLY B CA 1
ATOM 2485 C C . GLY B 1 77 ? -15.695 10.484 -7.051 1 90.12 77 GLY B C 1
ATOM 2486 O O . GLY B 1 77 ? -15.547 11.336 -6.168 1 90.12 77 GLY B O 1
ATOM 2487 N N . ARG B 1 78 ? -15.797 9.234 -6.742 1 91.25 78 ARG B N 1
ATOM 2488 C CA . ARG B 1 78 ? -15.586 8.773 -5.375 1 91.25 78 ARG B CA 1
ATOM 2489 C C . ARG B 1 78 ? -14.109 8.82 -5.004 1 91.25 78 ARG B C 1
ATOM 2491 O O . ARG B 1 78 ? -13.242 8.516 -5.828 1 91.25 78 ARG B O 1
ATOM 2498 N N . ASP B 1 79 ? -13.852 9.211 -3.783 1 94.44 79 ASP B N 1
ATOM 2499 C CA . ASP B 1 79 ? -12.453 9.258 -3.369 1 94.44 79 ASP B CA 1
ATOM 2500 C C . ASP B 1 79 ? -12.266 8.602 -2.006 1 94.44 79 ASP B C 1
ATOM 2502 O O . ASP B 1 79 ? -13.227 8.422 -1.256 1 94.44 79 ASP B O 1
ATOM 2506 N N . VAL B 1 80 ? -11.102 8.125 -1.737 1 95.5 80 VAL B N 1
ATOM 2507 C CA . VAL B 1 80 ? -10.695 7.5 -0.481 1 95.5 80 VAL B CA 1
ATOM 2508 C C . VAL B 1 80 ? -9.352 8.07 -0.033 1 95.5 80 VAL B C 1
ATOM 2510 O O . VAL B 1 80 ? -8.352 7.973 -0.752 1 95.5 80 VAL B O 1
ATOM 2513 N N . THR B 1 81 ? -9.352 8.672 1.14 1 97.56 81 THR B N 1
ATOM 2514 C CA . THR B 1 81 ? -8.109 9.203 1.687 1 97.56 81 THR B CA 1
ATOM 2515 C C . THR B 1 81 ? -7.215 8.078 2.193 1 97.56 81 THR B C 1
ATOM 2517 O O . THR B 1 81 ? -7.664 7.207 2.941 1 97.56 81 THR B O 1
ATOM 2520 N N . LEU B 1 82 ? -6.008 8.117 1.811 1 97.62 82 LEU B N 1
ATOM 2521 C CA . LEU B 1 82 ? -5.051 7.109 2.256 1 97.62 82 LEU B CA 1
ATOM 2522 C C . LEU B 1 82 ? -4.285 7.59 3.482 1 97.62 82 LEU B C 1
ATOM 2524 O O . LEU B 1 82 ? -4.137 6.852 4.461 1 97.62 82 LEU B O 1
ATOM 2528 N N . TYR B 1 83 ? -3.77 8.828 3.414 1 97.06 83 TYR B N 1
ATOM 2529 C CA . TYR B 1 83 ? -3.045 9.43 4.531 1 97.06 83 TYR B CA 1
ATOM 2530 C C . TYR B 1 83 ? -2.932 10.938 4.355 1 97.06 83 TYR B C 1
ATOM 2532 O O . TYR B 1 83 ? -3.242 11.469 3.287 1 97.06 83 TYR B O 1
ATOM 2540 N N . ARG B 1 84 ? -2.562 11.531 5.387 1 97 84 ARG B N 1
ATOM 2541 C CA . ARG B 1 84 ? -2.287 12.969 5.395 1 97 84 ARG B CA 1
ATOM 2542 C C . ARG B 1 84 ? -0.851 13.25 5.82 1 97 84 ARG B C 1
ATOM 2544 O O . ARG B 1 84 ? -0.242 12.445 6.535 1 97 84 ARG B O 1
ATOM 2551 N N . LEU B 1 85 ? -0.328 14.281 5.293 1 97.31 85 LEU B N 1
ATOM 2552 C CA . LEU B 1 85 ? 1.015 14.719 5.656 1 97.31 85 LEU B CA 1
ATOM 2553 C C . LEU B 1 85 ? 0.977 16.094 6.328 1 97.31 85 LEU B C 1
ATOM 2555 O O . LEU B 1 85 ? 0.207 16.969 5.926 1 97.31 85 LEU B O 1
ATOM 2559 N N . PHE B 1 86 ? 1.875 16.219 7.254 1 95.31 86 PHE B N 1
ATOM 2560 C CA . PHE B 1 86 ? 1.938 17.453 8.039 1 95.31 86 PHE B CA 1
ATOM 2561 C C . PHE B 1 86 ? 3.338 18.047 7.988 1 95.31 86 PHE B C 1
ATOM 2563 O O . PHE B 1 86 ? 4.246 17.469 7.387 1 95.31 86 PHE B O 1
ATOM 2570 N N . GLY B 1 87 ? 3.418 19.25 8.547 1 94.38 87 GLY B N 1
ATOM 2571 C CA . GLY B 1 87 ? 4.711 19.906 8.562 1 94.38 87 GLY B CA 1
ATOM 2572 C C . GLY B 1 87 ? 5.84 19.016 9.031 1 94.38 87 GLY B C 1
ATOM 2573 O O . GLY B 1 87 ? 5.699 18.297 10.031 1 94.38 87 GLY B O 1
ATOM 2574 N N . GLY B 1 88 ? 6.965 19.047 8.25 1 93.44 88 GLY B N 1
ATOM 2575 C CA . GLY B 1 88 ? 8.133 18.266 8.609 1 93.44 88 GLY B CA 1
ATOM 2576 C C . GLY B 1 88 ? 8.227 16.938 7.863 1 93.44 88 GLY B C 1
ATOM 2577 O O . GLY B 1 88 ? 9.258 16.266 7.898 1 93.44 88 GLY B O 1
ATOM 2578 N N . GLU B 1 89 ? 7.172 16.641 7.215 1 95.75 89 GLU B N 1
ATOM 2579 C CA . GLU B 1 89 ? 7.148 15.352 6.543 1 95.75 89 GLU B CA 1
ATOM 2580 C C . GLU B 1 89 ? 7.477 15.492 5.059 1 95.75 89 GLU B C 1
ATOM 2582 O O . GLU B 1 89 ? 7.359 16.578 4.492 1 95.75 89 GLU B O 1
ATOM 2587 N N . ILE B 1 90 ? 7.922 14.438 4.5 1 96.81 90 ILE B N 1
ATOM 2588 C CA . ILE B 1 90 ? 8.32 14.406 3.096 1 96.81 90 ILE B CA 1
ATOM 2589 C C . ILE B 1 90 ? 7.238 13.711 2.271 1 96.81 90 ILE B C 1
ATOM 2591 O O . ILE B 1 90 ? 6.789 12.617 2.621 1 96.81 90 ILE B O 1
ATOM 2595 N N . CYS B 1 91 ? 6.824 14.414 1.248 1 96.88 91 CYS B N 1
ATOM 2596 C CA . CYS B 1 91 ? 5.895 13.828 0.287 1 96.88 91 CYS B CA 1
ATOM 2597 C C . CYS B 1 91 ? 6.648 13.172 -0.865 1 96.88 91 CYS B C 1
ATOM 2599 O O . CYS B 1 91 ? 6.852 13.789 -1.911 1 96.88 91 CYS B O 1
ATOM 2601 N N . ILE B 1 92 ? 6.941 11.922 -0.694 1 96.5 92 ILE B N 1
ATOM 2602 C CA . ILE B 1 92 ? 7.809 11.203 -1.62 1 96.5 92 ILE B CA 1
ATOM 2603 C C . ILE B 1 92 ? 7.012 10.789 -2.857 1 96.5 92 ILE B C 1
ATOM 2605 O O . ILE B 1 92 ? 7.551 10.75 -3.965 1 96.5 92 ILE B O 1
ATOM 2609 N N . LEU B 1 93 ? 5.699 10.594 -2.693 1 96.44 93 LEU B N 1
ATOM 2610 C CA . LEU B 1 93 ? 4.91 10.031 -3.783 1 96.44 93 LEU B CA 1
ATOM 2611 C C . LEU B 1 93 ? 4.461 11.117 -4.754 1 96.44 93 LEU B C 1
ATOM 2613 O O . LEU B 1 93 ? 3.934 10.82 -5.828 1 96.44 93 LEU B O 1
ATOM 2617 N N . SER B 1 94 ? 4.707 12.352 -4.398 1 95.56 94 SER B N 1
ATOM 2618 C CA . SER B 1 94 ? 4.547 13.414 -5.387 1 95.56 94 SER B CA 1
ATOM 2619 C C . SER B 1 94 ? 5.582 13.289 -6.504 1 95.56 94 SER B C 1
ATOM 2621 O O . SER B 1 94 ? 5.461 13.945 -7.543 1 95.56 94 SER B O 1
ATOM 2623 N N . ALA B 1 95 ? 6.574 12.461 -6.234 1 94.06 95 ALA B N 1
ATOM 2624 C CA . ALA B 1 95 ? 7.605 12.18 -7.227 1 94.06 95 ALA B CA 1
ATOM 2625 C C . ALA B 1 95 ? 7.566 10.711 -7.66 1 94.06 95 ALA B C 1
ATOM 2627 O O . ALA B 1 95 ? 8.609 10.117 -7.945 1 94.06 95 ALA B O 1
ATOM 2628 N N . SER B 1 96 ? 6.43 10.133 -7.711 1 93.19 96 SER B N 1
ATOM 2629 C CA . SER B 1 96 ? 6.293 8.711 -8.039 1 93.19 96 SER B CA 1
ATOM 2630 C C . SER B 1 96 ? 6.805 8.422 -9.445 1 93.19 96 SER B C 1
ATOM 2632 O O . SER B 1 96 ? 7.238 7.301 -9.727 1 93.19 96 SER B O 1
ATOM 2634 N N . CYS B 1 97 ? 6.895 9.398 -10.305 1 92.62 97 CYS B N 1
ATOM 2635 C CA . CYS B 1 97 ? 7.301 9.227 -11.695 1 92.62 97 CYS B CA 1
ATOM 2636 C C . CYS B 1 97 ? 8.773 8.859 -11.789 1 92.62 97 CYS B C 1
ATOM 2638 O O . CYS B 1 97 ? 9.227 8.359 -12.82 1 92.62 97 CYS B O 1
ATOM 2640 N N . VAL B 1 98 ? 9.5 9.133 -10.773 1 92.5 98 VAL B N 1
ATOM 2641 C CA . VAL B 1 98 ? 10.93 8.844 -10.844 1 92.5 98 VAL B CA 1
ATOM 2642 C C . VAL B 1 98 ? 11.195 7.422 -10.359 1 92.5 98 VAL B C 1
ATOM 2644 O O . VAL B 1 98 ? 12.328 6.941 -10.422 1 92.5 98 VAL B O 1
ATOM 2647 N N . MET B 1 99 ? 10.172 6.793 -9.844 1 94.06 99 MET B N 1
ATOM 2648 C CA . MET B 1 99 ? 10.289 5.43 -9.336 1 94.06 99 MET B CA 1
ATOM 2649 C C . MET B 1 99 ? 9.469 4.465 -10.18 1 94.06 99 MET B C 1
ATOM 2651 O O . MET B 1 99 ? 8.25 4.371 -10.023 1 94.06 99 MET B O 1
ATOM 2655 N N . ASP B 1 100 ? 10.055 3.721 -10.914 1 90.88 100 ASP B N 1
ATOM 2656 C CA . ASP B 1 100 ? 9.383 2.812 -11.844 1 90.88 100 ASP B CA 1
ATOM 2657 C C . ASP B 1 100 ? 8.555 1.777 -11.086 1 90.88 100 ASP B C 1
ATOM 2659 O O . ASP B 1 100 ? 7.547 1.285 -11.609 1 90.88 100 ASP B O 1
ATOM 2663 N N . SER B 1 101 ? 8.938 1.526 -9.906 1 93 101 SER B N 1
ATOM 2664 C CA . SER B 1 101 ? 8.297 0.48 -9.109 1 93 101 SER B CA 1
ATOM 2665 C C . SER B 1 101 ? 6.973 0.959 -8.531 1 93 101 SER B C 1
ATOM 2667 O O . SER B 1 101 ? 6.227 0.173 -7.945 1 93 101 SER B O 1
ATOM 2669 N N . VAL B 1 102 ? 6.691 2.234 -8.703 1 93.12 102 VAL B N 1
ATOM 2670 C CA . VAL B 1 102 ? 5.441 2.799 -8.203 1 93.12 102 VAL B CA 1
ATOM 2671 C C . VAL B 1 102 ? 4.539 3.17 -9.375 1 93.12 102 VAL B C 1
ATOM 2673 O O . VAL B 1 102 ? 4.82 4.121 -10.109 1 93.12 102 VAL B O 1
ATOM 2676 N N . ASN B 1 103 ? 3.508 2.314 -9.531 1 91.62 103 ASN B N 1
ATOM 2677 C CA . ASN B 1 103 ? 2.664 2.477 -10.711 1 91.62 103 ASN B CA 1
ATOM 2678 C C . ASN B 1 103 ? 1.183 2.412 -10.352 1 91.62 103 ASN B C 1
ATOM 2680 O O . ASN B 1 103 ? 0.491 1.462 -10.719 1 91.62 103 ASN B O 1
ATOM 2684 N N . PHE B 1 104 ? 0.692 3.35 -9.578 1 91.94 104 PHE B N 1
ATOM 2685 C CA . PHE B 1 104 ? -0.727 3.51 -9.289 1 91.94 104 PHE B CA 1
ATOM 2686 C C . PHE B 1 104 ? -1.106 4.984 -9.242 1 91.94 104 PHE B C 1
ATOM 2688 O O . PHE B 1 104 ? -0.25 5.848 -9.031 1 91.94 104 PHE B O 1
ATOM 2695 N N . ASP B 1 105 ? -2.332 5.246 -9.469 1 91.81 105 ASP B N 1
ATOM 2696 C CA . ASP B 1 105 ? -2.812 6.621 -9.539 1 91.81 105 ASP B CA 1
ATOM 2697 C C . ASP B 1 105 ? -3.084 7.184 -8.148 1 91.81 105 ASP B C 1
ATOM 2699 O O . ASP B 1 105 ? -3.941 6.676 -7.422 1 91.81 105 ASP B O 1
ATOM 2703 N N . LEU B 1 106 ? -2.32 8.148 -7.816 1 95.44 106 LEU B N 1
ATOM 2704 C CA . LEU B 1 106 ? -2.469 8.82 -6.527 1 95.44 106 LEU B CA 1
ATOM 2705 C C . LEU B 1 106 ? -2.678 10.32 -6.719 1 95.44 106 LEU B C 1
ATOM 2707 O O . LEU B 1 106 ? -2.035 10.938 -7.57 1 95.44 106 LEU B O 1
ATOM 2711 N N . TYR B 1 107 ? -3.6 10.844 -5.965 1 96.25 107 TYR B N 1
ATOM 2712 C CA . TYR B 1 107 ? -3.83 12.289 -5.945 1 96.25 107 TYR B CA 1
ATOM 2713 C C . TYR B 1 107 ? -3.363 12.898 -4.629 1 96.25 107 TYR B C 1
ATOM 2715 O O . TYR B 1 107 ? -3.443 12.25 -3.578 1 96.25 107 TYR B O 1
ATOM 2723 N N . ILE B 1 108 ? -2.879 14.078 -4.738 1 96.94 108 ILE B N 1
ATOM 2724 C CA . ILE B 1 108 ? -2.49 14.828 -3.551 1 96.94 108 ILE B CA 1
ATOM 2725 C C . ILE B 1 108 ? -3.039 16.25 -3.637 1 96.94 108 ILE B C 1
ATOM 2727 O O . ILE B 1 108 ? -2.832 16.953 -4.637 1 96.94 108 ILE B O 1
ATOM 2731 N N . ASP B 1 109 ? -3.727 16.656 -2.598 1 97.06 109 ASP B N 1
ATOM 2732 C CA . ASP B 1 109 ? -4.242 18.016 -2.5 1 97.06 109 ASP B CA 1
ATOM 2733 C C . ASP B 1 109 ? -3.719 18.719 -1.246 1 97.06 109 ASP B C 1
ATOM 2735 O O . ASP B 1 109 ? -3.354 18.062 -0.271 1 97.06 109 ASP B O 1
ATOM 2739 N N . ALA B 1 110 ? -3.645 20.031 -1.374 1 97.75 110 ALA B N 1
ATOM 2740 C CA . ALA B 1 110 ? -3.438 20.812 -0.165 1 97.75 110 ALA B CA 1
ATOM 2741 C C . ALA B 1 110 ? -4.746 21 0.597 1 97.75 110 ALA B C 1
ATOM 2743 O O . ALA B 1 110 ? -5.711 21.562 0.059 1 97.75 110 ALA B O 1
ATOM 2744 N N . GLU B 1 111 ? -4.762 20.578 1.826 1 96.06 111 GLU B N 1
ATOM 2745 C CA . GLU B 1 111 ? -5.98 20.672 2.625 1 96.06 111 GLU B CA 1
ATOM 2746 C C . GLU B 1 111 ? -6.062 22.016 3.336 1 96.06 111 GLU B C 1
ATOM 2748 O O . GLU B 1 111 ? -7.121 22.406 3.834 1 96.06 111 GLU B O 1
ATOM 2753 N N . GLU B 1 112 ? -4.969 22.641 3.475 1 95.19 112 GLU B N 1
ATOM 2754 C CA . GLU B 1 112 ? -4.805 24 3.979 1 95.19 112 GLU B CA 1
ATOM 2755 C C . GLU B 1 112 ? -3.756 24.766 3.174 1 95.19 112 GLU B C 1
ATOM 2757 O O . GLU B 1 112 ? -3.072 24.188 2.326 1 95.19 112 GLU B O 1
ATOM 2762 N N . ASP B 1 113 ? -3.779 26.109 3.455 1 97.81 113 ASP B N 1
ATOM 2763 C CA . ASP B 1 113 ? -2.625 26.812 2.912 1 97.81 113 ASP B CA 1
ATOM 2764 C C . ASP B 1 113 ? -1.319 26.156 3.348 1 97.81 113 ASP B C 1
ATOM 2766 O O . ASP B 1 113 ? -1.089 25.953 4.543 1 97.81 113 ASP B O 1
ATOM 2770 N N . THR B 1 114 ? -0.562 25.75 2.281 1 97.62 114 THR B N 1
ATOM 2771 C CA . THR B 1 114 ? 0.583 24.891 2.555 1 97.62 114 THR B CA 1
ATOM 2772 C C . THR B 1 114 ? 1.854 25.484 1.942 1 97.62 114 THR B C 1
ATOM 2774 O O . THR B 1 114 ? 1.838 25.969 0.811 1 97.62 114 THR B O 1
ATOM 2777 N N . GLU B 1 115 ? 2.887 25.516 2.738 1 96.62 115 GLU B N 1
ATOM 2778 C CA . GLU B 1 115 ? 4.227 25.875 2.277 1 96.62 115 GLU B CA 1
ATOM 2779 C C . GLU B 1 115 ? 5.145 24.656 2.258 1 96.62 115 GLU B C 1
ATOM 2781 O O . GLU B 1 115 ? 5.133 23.844 3.189 1 96.62 115 GLU B O 1
ATOM 2786 N N . ALA B 1 116 ? 5.922 24.547 1.18 1 95.31 116 ALA B N 1
ATOM 2787 C CA . ALA B 1 116 ? 6.824 23.406 1.045 1 95.31 116 ALA B CA 1
ATOM 2788 C C . ALA B 1 116 ? 8.047 23.781 0.212 1 95.31 116 ALA B C 1
ATOM 2790 O O . ALA B 1 116 ? 8.094 24.844 -0.404 1 95.31 116 ALA B O 1
ATOM 2791 N N . TYR B 1 117 ? 9.07 22.984 0.372 1 94.69 117 TYR B N 1
ATOM 2792 C CA . TYR B 1 117 ? 10.164 22.984 -0.594 1 94.69 117 TYR B CA 1
ATOM 2793 C C . TYR B 1 117 ? 9.961 21.891 -1.642 1 94.69 117 TYR B C 1
ATOM 2795 O O . TYR B 1 117 ? 9.555 20.781 -1.316 1 94.69 117 TYR B O 1
ATOM 2803 N N . CYS B 1 118 ? 10.25 22.25 -2.869 1 95 118 CYS B N 1
ATOM 2804 C CA . CYS B 1 118 ? 10.078 21.312 -3.969 1 95 118 CYS B CA 1
ATOM 2805 C C . CYS B 1 118 ? 11.406 21.016 -4.645 1 95 118 CYS B C 1
ATOM 2807 O O . CYS B 1 118 ? 12.109 21.938 -5.074 1 95 118 CYS B O 1
ATOM 2809 N N . ILE B 1 119 ? 11.734 19.797 -4.613 1 93.19 119 ILE B N 1
ATOM 2810 C CA . ILE B 1 119 ? 12.867 19.328 -5.406 1 93.19 119 ILE B CA 1
ATOM 2811 C C . ILE B 1 119 ? 12.367 18.75 -6.73 1 93.19 119 ILE B C 1
ATOM 2813 O O . ILE B 1 119 ? 11.547 17.844 -6.75 1 93.19 119 ILE B O 1
ATOM 2817 N N . SER B 1 120 ? 12.883 19.25 -7.812 1 90.44 120 SER B N 1
ATOM 2818 C CA . SER B 1 120 ? 12.398 18.828 -9.133 1 90.44 120 SER B CA 1
ATOM 2819 C C . SER B 1 120 ? 12.562 17.328 -9.336 1 90.44 120 SER B C 1
ATOM 2821 O O . SER B 1 120 ? 13.57 16.75 -8.922 1 90.44 120 SER B O 1
ATOM 2823 N N . ALA B 1 121 ? 11.633 16.766 -10.062 1 92.62 121 ALA B N 1
ATOM 2824 C CA . ALA B 1 121 ? 11.664 15.336 -10.359 1 92.62 121 ALA B CA 1
ATOM 2825 C C . ALA B 1 121 ? 12.906 14.969 -11.164 1 92.62 121 ALA B C 1
ATOM 2827 O O . ALA B 1 121 ? 13.516 13.922 -10.93 1 92.62 121 ALA B O 1
ATOM 2828 N N . GLY B 1 122 ? 13.258 15.805 -12.062 1 93 122 GLY B N 1
ATOM 2829 C CA . GLY B 1 122 ? 14.43 15.555 -12.883 1 93 122 GLY B CA 1
ATOM 2830 C C . GLY B 1 122 ? 15.719 15.461 -12.078 1 93 122 GLY B C 1
ATOM 2831 O O . GLY B 1 122 ? 16.516 14.547 -12.273 1 93 122 GLY B O 1
ATOM 2832 N N . VAL B 1 123 ? 15.898 16.391 -11.195 1 91.94 123 VAL B N 1
ATOM 2833 C CA . VAL B 1 123 ? 17.094 16.406 -10.367 1 91.94 123 VAL B CA 1
ATOM 2834 C C . VAL B 1 123 ? 17.094 15.195 -9.43 1 91.94 123 VAL B C 1
ATOM 2836 O O . VAL B 1 123 ? 18.125 14.531 -9.266 1 91.94 123 VAL B O 1
ATOM 2839 N N . PHE B 1 124 ? 15.984 14.961 -8.891 1 93.5 124 PHE B N 1
ATOM 2840 C CA . PHE B 1 124 ? 15.891 13.828 -7.98 1 93.5 124 PHE B CA 1
ATOM 2841 C C . PHE B 1 124 ? 16.172 12.523 -8.711 1 93.5 124 PHE B C 1
ATOM 2843 O O . PHE B 1 124 ? 16.891 11.656 -8.195 1 93.5 124 PHE B O 1
ATOM 2850 N N . ARG B 1 125 ? 15.664 12.391 -9.875 1 95.06 125 ARG B N 1
ATOM 2851 C CA . ARG B 1 125 ? 15.938 11.219 -10.703 1 95.06 125 ARG B CA 1
ATOM 2852 C C . ARG B 1 125 ? 17.438 11.055 -10.938 1 95.06 125 ARG B C 1
ATOM 2854 O O . ARG B 1 125 ? 17.969 9.953 -10.789 1 95.06 125 ARG B O 1
ATOM 2861 N N . SER B 1 126 ? 18.047 12.141 -11.273 1 95.5 126 SER B N 1
ATOM 2862 C CA . SER B 1 126 ? 19.484 12.125 -11.508 1 95.5 126 SER B CA 1
ATOM 2863 C C . SER B 1 126 ? 20.234 11.688 -10.258 1 95.5 126 SER B C 1
ATOM 2865 O O . SER B 1 126 ? 21.141 10.852 -10.336 1 95.5 126 SER B O 1
ATOM 2867 N N . LEU B 1 127 ? 19.859 12.227 -9.141 1 95.44 127 LEU B N 1
ATOM 2868 C CA . LEU B 1 127 ? 20.5 11.883 -7.879 1 95.44 127 LEU B CA 1
ATOM 2869 C C . LEU B 1 127 ? 20.297 10.414 -7.543 1 95.44 127 LEU B C 1
ATOM 2871 O O . LEU B 1 127 ? 21.219 9.742 -7.082 1 95.44 127 LEU B O 1
ATOM 2875 N N . MET B 1 128 ? 19.141 9.906 -7.793 1 95.81 128 MET B N 1
ATOM 2876 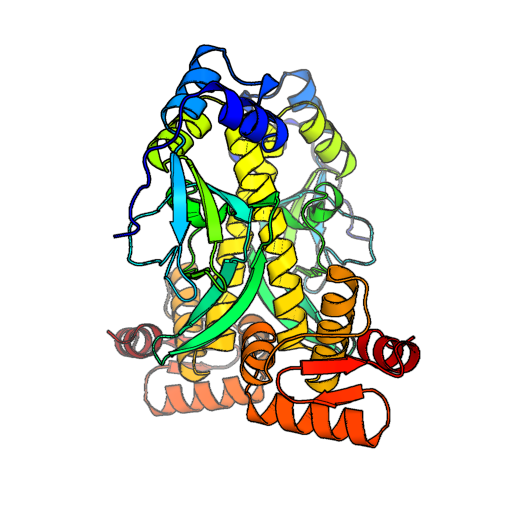C CA . MET B 1 128 ? 18.828 8.5 -7.527 1 95.81 128 MET B CA 1
ATOM 2877 C C . MET B 1 128 ? 19.703 7.586 -8.375 1 95.81 128 MET B C 1
ATOM 2879 O O . MET B 1 128 ? 20.109 6.508 -7.934 1 95.81 128 MET B O 1
ATOM 2883 N N . GLN B 1 129 ? 19.953 7.996 -9.562 1 95.5 129 GLN B N 1
ATOM 2884 C CA . GLN B 1 129 ? 20.766 7.203 -10.484 1 95.5 129 GLN B CA 1
ATOM 2885 C C . GLN B 1 129 ? 22.234 7.211 -10.078 1 95.5 129 GLN B C 1
ATOM 2887 O O . GLN B 1 129 ? 22.938 6.211 -10.242 1 95.5 129 GLN B O 1
ATOM 2892 N N . GLN B 1 130 ? 22.625 8.281 -9.484 1 95.38 130 GLN B N 1
ATOM 2893 C CA . GLN B 1 130 ? 24.047 8.484 -9.219 1 95.38 130 GLN B CA 1
ATOM 2894 C C . GLN B 1 130 ? 24.406 8.039 -7.805 1 95.38 130 GLN B C 1
ATOM 2896 O O . GLN B 1 130 ? 25.578 7.797 -7.508 1 95.38 130 GLN B O 1
ATOM 2901 N N . ASN B 1 131 ? 23.484 8.062 -6.973 1 96.25 131 ASN B N 1
ATOM 2902 C CA . ASN B 1 131 ? 23.734 7.793 -5.562 1 96.25 131 ASN B CA 1
ATOM 2903 C C . ASN B 1 131 ? 22.734 6.805 -4.984 1 96.25 131 ASN B C 1
ATOM 2905 O O . ASN B 1 131 ? 21.547 7.133 -4.836 1 96.25 131 ASN B O 1
ATOM 2909 N N . VAL B 1 132 ? 23.219 5.625 -4.562 1 96.56 132 VAL B N 1
ATOM 2910 C CA . VAL B 1 132 ? 22.344 4.543 -4.113 1 96.56 132 VAL B CA 1
ATOM 2911 C C . VAL B 1 132 ? 21.719 4.914 -2.773 1 96.56 132 VAL B C 1
ATOM 2913 O O . VAL B 1 132 ? 20.625 4.434 -2.439 1 96.56 132 VAL B O 1
ATOM 2916 N N . GLU B 1 133 ? 22.359 5.73 -2 1 97.06 133 GLU B N 1
ATOM 2917 C CA . GLU B 1 133 ? 21.781 6.164 -0.732 1 97.06 133 GLU B CA 1
ATOM 2918 C C . GLU B 1 133 ? 20.516 6.98 -0.958 1 97.06 133 GLU B C 1
ATOM 2920 O O . GLU B 1 133 ? 19.547 6.852 -0.209 1 97.06 133 GLU B O 1
ATOM 2925 N N . VAL B 1 134 ? 20.531 7.77 -1.989 1 96.81 134 VAL B N 1
ATOM 2926 C CA . VAL B 1 134 ? 19.359 8.57 -2.338 1 96.81 134 VAL B CA 1
ATOM 2927 C C . VAL B 1 134 ? 18.234 7.664 -2.822 1 96.81 134 VAL B C 1
ATOM 2929 O O . VAL B 1 134 ? 17.078 7.812 -2.402 1 96.81 134 VAL B O 1
ATOM 2932 N N . ARG B 1 135 ? 18.594 6.742 -3.689 1 97.31 135 ARG B N 1
ATOM 2933 C CA . ARG B 1 135 ? 17.609 5.793 -4.215 1 97.31 135 ARG B CA 1
ATOM 2934 C C . ARG B 1 135 ? 16.984 4.977 -3.092 1 97.31 135 ARG B C 1
ATOM 2936 O O . ARG B 1 135 ? 15.766 4.828 -3.037 1 97.31 135 ARG B O 1
ATOM 2943 N N . CYS B 1 136 ? 17.844 4.516 -2.195 1 97.5 136 CYS B N 1
ATOM 2944 C CA . CYS B 1 136 ? 17.375 3.713 -1.07 1 97.5 136 CYS B CA 1
ATOM 2945 C C . CYS B 1 136 ? 16.438 4.516 -0.18 1 97.5 136 CYS B C 1
ATOM 2947 O O . CYS B 1 136 ? 15.406 4.004 0.259 1 97.5 136 CYS B O 1
ATOM 2949 N N . PHE B 1 137 ? 16.75 5.73 0.024 1 97.12 137 PHE B N 1
ATOM 2950 C CA . PHE B 1 137 ? 15.922 6.602 0.845 1 97.12 137 PHE B CA 1
ATOM 2951 C C . PHE B 1 137 ? 14.531 6.758 0.237 1 97.12 137 PHE B C 1
ATOM 2953 O O . PHE B 1 137 ? 13.523 6.664 0.942 1 97.12 137 PHE B O 1
ATOM 2960 N N . ALA B 1 138 ? 14.484 6.965 -1.013 1 97.31 138 ALA B N 1
ATOM 2961 C CA . ALA B 1 138 ? 13.211 7.141 -1.708 1 97.31 138 ALA B CA 1
ATOM 2962 C C . ALA B 1 138 ? 12.32 5.914 -1.545 1 97.31 138 ALA B C 1
ATOM 2964 O O . ALA B 1 138 ? 11.133 6.035 -1.227 1 97.31 138 ALA B O 1
ATOM 2965 N N . TYR B 1 139 ? 12.922 4.789 -1.709 1 97.75 139 TYR B N 1
ATOM 2966 C CA . TYR B 1 139 ? 12.141 3.561 -1.627 1 97.75 139 TYR B CA 1
ATOM 2967 C C . TYR B 1 139 ? 11.781 3.238 -0.182 1 97.75 139 TYR B C 1
ATOM 2969 O O . TYR B 1 139 ? 10.711 2.684 0.089 1 97.75 139 TYR B O 1
ATOM 2977 N N . GLN B 1 140 ? 12.672 3.598 0.729 1 97.38 140 GLN B N 1
ATOM 2978 C CA . GLN B 1 140 ? 12.359 3.428 2.145 1 97.38 140 GLN B CA 1
ATOM 2979 C C . GLN B 1 140 ? 11.164 4.285 2.551 1 97.38 140 GLN B C 1
ATOM 2981 O O . GLN B 1 140 ? 10.258 3.811 3.244 1 97.38 140 GLN B O 1
ATOM 2986 N N . MET B 1 141 ? 11.133 5.48 2.094 1 97.12 141 MET B N 1
ATOM 2987 C CA . MET B 1 141 ? 10 6.363 2.357 1 97.12 141 MET B CA 1
ATOM 2988 C C . MET B 1 141 ? 8.719 5.816 1.729 1 97.12 141 MET B C 1
ATOM 2990 O O . MET B 1 141 ? 7.648 5.883 2.334 1 97.12 141 MET B O 1
ATOM 2994 N N . THR B 1 142 ? 8.859 5.312 0.559 1 98.06 142 THR B N 1
ATOM 2995 C CA . THR B 1 142 ? 7.719 4.715 -0.131 1 98.06 142 THR B CA 1
ATOM 2996 C C . THR B 1 142 ? 7.164 3.535 0.661 1 98.06 142 THR B C 1
ATOM 2998 O O . THR B 1 142 ? 5.949 3.387 0.79 1 98.06 142 THR B O 1
ATOM 3001 N N . ALA B 1 143 ? 8.039 2.734 1.2 1 97.62 143 ALA B N 1
ATOM 3002 C CA . ALA B 1 143 ? 7.617 1.598 2.018 1 97.62 143 ALA B CA 1
ATOM 3003 C C . ALA B 1 143 ? 6.863 2.062 3.26 1 97.62 143 ALA B C 1
ATOM 3005 O O . ALA B 1 143 ? 5.918 1.404 3.701 1 97.62 143 ALA B O 1
ATOM 3006 N N . GLU B 1 144 ? 7.293 3.172 3.775 1 96.94 144 GLU B N 1
ATOM 3007 C CA . GLU B 1 144 ? 6.594 3.734 4.926 1 96.94 144 GLU B CA 1
ATOM 3008 C C . GLU B 1 144 ? 5.176 4.156 4.559 1 96.94 144 GLU B C 1
ATOM 3010 O O . GLU B 1 144 ? 4.23 3.904 5.312 1 96.94 144 GLU B O 1
ATOM 3015 N N . ARG B 1 145 ? 5.043 4.758 3.434 1 97.81 145 ARG B N 1
ATOM 3016 C CA . ARG B 1 145 ? 3.721 5.141 2.955 1 97.81 145 ARG B CA 1
ATOM 3017 C C . ARG B 1 145 ? 2.859 3.908 2.689 1 97.81 145 ARG B C 1
ATOM 3019 O O . ARG B 1 145 ? 1.646 3.934 2.908 1 97.81 145 ARG B O 1
ATOM 3026 N N . PHE B 1 146 ? 3.533 2.824 2.262 1 98.25 146 PHE B N 1
ATOM 3027 C CA . PHE B 1 146 ? 2.836 1.557 2.08 1 98.25 146 PHE B CA 1
ATOM 3028 C C . PHE B 1 146 ? 2.189 1.104 3.385 1 98.25 146 PHE B C 1
ATOM 3030 O O . PHE B 1 146 ? 1.005 0.76 3.408 1 98.25 146 PHE B O 1
ATOM 3037 N N . SER B 1 147 ? 2.906 1.187 4.426 1 97.25 147 SER B N 1
ATOM 3038 C CA . SER B 1 147 ? 2.383 0.781 5.727 1 97.25 147 SER B CA 1
ATOM 3039 C C . SER B 1 147 ? 1.21 1.659 6.148 1 97.25 147 SER B C 1
ATOM 3041 O O . SER B 1 147 ? 0.172 1.153 6.578 1 97.25 147 SER B O 1
ATOM 3043 N N . ASP B 1 148 ? 1.354 2.971 5.961 1 96.06 148 ASP B N 1
ATOM 3044 C CA . ASP B 1 148 ? 0.27 3.893 6.281 1 96.06 148 ASP B CA 1
ATOM 3045 C C . ASP B 1 148 ? -1.003 3.533 5.52 1 96.06 148 ASP B C 1
ATOM 3047 O O . ASP B 1 148 ? -2.092 3.506 6.098 1 96.06 148 ASP B O 1
ATOM 3051 N N . THR B 1 149 ? -0.819 3.258 4.297 1 97.62 149 THR B N 1
ATOM 3052 C CA . THR B 1 149 ? -1.944 2.959 3.416 1 97.62 149 THR B CA 1
ATOM 3053 C C . THR B 1 149 ? -2.611 1.646 3.82 1 97.62 149 THR B C 1
ATOM 3055 O O . THR B 1 149 ? -3.84 1.543 3.824 1 97.62 149 THR B O 1
ATOM 3058 N N . MET B 1 150 ? -1.792 0.695 4.16 1 96.88 150 MET B N 1
ATOM 3059 C CA . MET B 1 150 ? -2.348 -0.606 4.523 1 96.88 150 MET B CA 1
ATOM 3060 C C . MET B 1 150 ? -3.131 -0.518 5.828 1 96.88 150 MET B C 1
ATOM 3062 O O . MET B 1 150 ? -4.145 -1.2 5.996 1 96.88 150 MET B O 1
ATOM 3066 N N . TRP B 1 151 ? -2.746 0.311 6.707 1 94.25 151 TRP B N 1
ATOM 3067 C CA . TRP B 1 151 ? -3.518 0.542 7.926 1 94.25 151 TRP B CA 1
ATOM 3068 C C . TRP B 1 151 ? -4.898 1.104 7.598 1 94.25 151 TRP B C 1
ATOM 3070 O O . TRP B 1 151 ? -5.91 0.603 8.086 1 94.25 151 TRP B O 1
ATOM 3080 N N . THR B 1 152 ? -4.895 2.014 6.738 1 95.81 152 THR B N 1
ATOM 3081 C CA . THR B 1 152 ? -6.152 2.617 6.312 1 95.81 152 THR B CA 1
ATOM 3082 C C . THR B 1 152 ? -7.035 1.589 5.609 1 95.81 152 THR B C 1
ATOM 3084 O O . THR B 1 152 ? -8.227 1.492 5.895 1 95.81 152 THR B O 1
ATOM 3087 N N . MET B 1 153 ? -6.465 0.78 4.766 1 95.94 153 MET B N 1
ATOM 3088 C CA . MET B 1 153 ? -7.227 -0.208 4.008 1 95.94 153 MET B CA 1
ATOM 3089 C C . MET B 1 153 ? -7.805 -1.274 4.934 1 95.94 153 MET B C 1
ATOM 3091 O O . MET B 1 153 ? -8.945 -1.711 4.75 1 95.94 153 MET B O 1
ATOM 3095 N N . GLN B 1 154 ? -6.996 -1.665 5.879 1 95.06 154 GLN B N 1
ATOM 3096 C CA . GLN B 1 154 ? -7.492 -2.646 6.84 1 95.06 154 GLN B CA 1
ATOM 3097 C C . GLN B 1 154 ? -8.703 -2.111 7.594 1 95.06 154 GLN B C 1
ATOM 3099 O O . GLN B 1 154 ? -9.664 -2.846 7.832 1 95.06 154 GLN B O 1
ATOM 3104 N N . GLN B 1 155 ? -8.648 -0.883 7.953 1 93.44 155 GLN B N 1
ATOM 3105 C CA . GLN B 1 155 ? -9.789 -0.269 8.625 1 93.44 155 GLN B CA 1
ATOM 3106 C C . GLN B 1 155 ? -11.023 -0.264 7.734 1 93.44 155 GLN B C 1
ATOM 3108 O O . GLN B 1 155 ? -12.109 -0.674 8.156 1 93.44 155 GLN B O 1
ATOM 3113 N N . ILE B 1 156 ? -10.805 0.142 6.547 1 93.69 156 ILE B N 1
ATOM 3114 C CA . ILE B 1 156 ? -11.906 0.273 5.598 1 93.69 156 ILE B CA 1
ATOM 3115 C C . ILE B 1 156 ? -12.523 -1.098 5.332 1 93.69 156 ILE B C 1
ATOM 3117 O O . ILE B 1 156 ? -13.742 -1.232 5.273 1 93.69 156 ILE B O 1
ATOM 3121 N N . LEU B 1 157 ? -11.703 -2.096 5.266 1 93.38 157 LEU B N 1
ATOM 3122 C CA . LEU B 1 157 ? -12.148 -3.416 4.836 1 93.38 157 LEU B CA 1
ATOM 3123 C C . LEU B 1 157 ? -12.766 -4.188 6 1 93.38 157 LEU B C 1
ATOM 3125 O O . LEU B 1 157 ? -13.68 -4.992 5.801 1 93.38 157 LEU B O 1
ATOM 3129 N N . PHE B 1 158 ? -12.344 -3.898 7.27 1 94.12 158 PHE B N 1
ATOM 3130 C CA . PHE B 1 158 ? -12.641 -4.898 8.289 1 94.12 158 PHE B CA 1
ATOM 3131 C C . PHE B 1 158 ? -13.312 -4.262 9.492 1 94.12 158 PHE B C 1
ATOM 3133 O O . PHE B 1 158 ? -13.883 -4.957 10.336 1 94.12 158 PHE B O 1
ATOM 3140 N N . MET B 1 159 ? -13.25 -2.986 9.586 1 94.06 159 MET B N 1
ATOM 3141 C CA . MET B 1 159 ? -13.758 -2.371 10.805 1 94.06 159 MET B CA 1
ATOM 3142 C C . MET B 1 159 ? -15.125 -1.737 10.57 1 94.06 159 MET B C 1
ATOM 3144 O O . MET B 1 159 ? -15.43 -1.321 9.453 1 94.06 159 MET B O 1
ATOM 3148 N N . SER B 1 160 ? -15.852 -1.665 11.609 1 94.12 160 SER B N 1
ATOM 3149 C CA . SER B 1 160 ? -17.125 -0.936 11.562 1 94.12 160 SER B CA 1
ATOM 3150 C C . SER B 1 160 ? -16.891 0.57 11.516 1 94.12 160 SER B C 1
ATOM 3152 O O . SER B 1 160 ? -15.828 1.055 11.93 1 94.12 160 SER B O 1
ATOM 3154 N N . ALA B 1 161 ? -17.891 1.251 11.07 1 94.88 161 ALA B N 1
ATOM 3155 C CA . ALA B 1 161 ? -17.766 2.697 10.914 1 94.88 161 ALA B CA 1
ATOM 3156 C C . ALA B 1 161 ? -17.594 3.387 12.266 1 94.88 161 ALA B C 1
ATOM 3158 O O . ALA B 1 161 ? -16.891 4.395 12.375 1 94.88 161 ALA B O 1
ATOM 3159 N N . ASP B 1 162 ? -18.25 2.881 13.25 1 95.69 162 ASP B N 1
ATOM 3160 C CA . ASP B 1 162 ? -18.125 3.512 14.562 1 95.69 162 ASP B CA 1
ATOM 3161 C C . ASP B 1 162 ? -16.719 3.332 15.133 1 95.69 162 ASP B C 1
ATOM 3163 O O . ASP B 1 162 ? -16.156 4.258 15.719 1 95.69 162 ASP B O 1
ATOM 3167 N N . ARG B 1 163 ? -16.172 2.166 14.93 1 96.31 163 ARG B N 1
ATOM 3168 C CA . ARG B 1 163 ? -14.805 1.941 15.375 1 96.31 163 ARG B CA 1
ATOM 3169 C C . ARG B 1 163 ? -13.828 2.83 14.617 1 96.31 163 ARG B C 1
ATOM 3171 O O . ARG B 1 163 ? -12.898 3.396 15.203 1 96.31 163 ARG B O 1
ATOM 3178 N N . ARG B 1 164 ? -14.016 2.926 13.336 1 96.62 164 ARG B N 1
ATOM 3179 C CA . ARG B 1 164 ? -13.156 3.787 12.531 1 96.62 164 ARG B CA 1
ATOM 3180 C C . ARG B 1 164 ? -13.242 5.238 12.992 1 96.62 164 ARG B C 1
ATOM 3182 O O . ARG B 1 164 ? -12.234 5.938 13.039 1 96.62 164 ARG B O 1
ATOM 3189 N N . LEU B 1 165 ? -14.438 5.691 13.312 1 97.5 165 LEU B N 1
ATOM 3190 C CA . LEU B 1 165 ? -14.609 7.055 13.805 1 97.5 165 LEU B CA 1
ATOM 3191 C C . LEU B 1 165 ? -13.875 7.246 15.133 1 97.5 165 LEU B C 1
ATOM 3193 O O . LEU B 1 165 ? -13.211 8.266 15.336 1 97.5 165 LEU B O 1
ATOM 3197 N N . ALA B 1 166 ? -13.992 6.27 15.977 1 97.5 166 ALA B N 1
ATOM 3198 C CA . ALA B 1 166 ? -13.312 6.34 17.266 1 97.5 166 ALA B CA 1
ATOM 3199 C C . ALA B 1 166 ? -11.805 6.426 17.094 1 97.5 166 ALA B C 1
ATOM 3201 O O . ALA B 1 166 ? -11.141 7.234 17.734 1 97.5 166 ALA B O 1
ATOM 3202 N N . ILE B 1 167 ? -11.273 5.621 16.25 1 96.44 167 ILE B N 1
ATOM 3203 C CA . ILE B 1 167 ? -9.844 5.625 15.969 1 96.44 167 ILE B CA 1
ATOM 3204 C C . ILE B 1 167 ? -9.43 6.973 15.383 1 96.44 167 ILE B C 1
ATOM 3206 O O . ILE B 1 167 ? -8.422 7.551 15.781 1 96.44 167 ILE B O 1
ATOM 3210 N N . PHE B 1 168 ? -10.211 7.461 14.492 1 96.69 168 PHE B N 1
ATOM 3211 C CA . PHE B 1 168 ? -9.938 8.742 13.852 1 96.69 168 PHE B CA 1
ATOM 3212 C C . PHE B 1 168 ? -9.859 9.859 14.891 1 96.69 168 PHE B C 1
ATOM 3214 O O . PHE B 1 168 ? -8.906 10.641 14.898 1 96.69 168 PHE B O 1
ATOM 3221 N N . LEU B 1 169 ? -10.875 9.859 15.695 1 97.12 169 LEU B N 1
ATOM 3222 C CA . LEU B 1 169 ? -10.914 10.891 16.734 1 97.12 169 LEU B CA 1
ATOM 3223 C C . LEU B 1 169 ? -9.727 10.758 17.672 1 97.12 169 LEU B C 1
ATOM 3225 O O . LEU B 1 169 ? -9.094 11.758 18.016 1 97.12 169 LEU B O 1
ATOM 3229 N N . ALA B 1 170 ? -9.43 9.57 18.047 1 95.5 170 ALA B N 1
ATOM 3230 C CA . ALA B 1 170 ? -8.289 9.328 18.938 1 95.5 170 ALA B CA 1
ATOM 3231 C C . ALA B 1 170 ? -6.988 9.805 18.297 1 95.5 170 ALA B C 1
ATOM 3233 O O . ALA B 1 170 ? -6.164 10.453 18.953 1 95.5 170 ALA B O 1
ATOM 3234 N N . ASP B 1 171 ? -6.84 9.531 17.078 1 93.62 171 ASP B N 1
ATOM 3235 C CA . ASP B 1 171 ? -5.645 9.922 16.344 1 93.62 171 ASP B CA 1
ATOM 3236 C C . ASP B 1 171 ? -5.539 11.445 16.234 1 93.62 171 ASP B C 1
ATOM 3238 O O . ASP B 1 171 ? -4.457 12.008 16.375 1 93.62 171 ASP B O 1
ATOM 3242 N N . GLU B 1 172 ? -6.645 12.023 15.914 1 94.38 172 GLU B N 1
ATOM 3243 C CA . GLU B 1 172 ? -6.656 13.477 15.797 1 94.38 172 GLU B CA 1
ATOM 3244 C C . GLU B 1 172 ? -6.262 14.141 17.109 1 94.38 172 GLU B C 1
ATOM 3246 O O . GLU B 1 172 ? -5.562 15.156 17.125 1 94.38 172 GLU B O 1
ATOM 3251 N N . LEU B 1 173 ? -6.723 13.578 18.172 1 93.94 173 LEU B N 1
ATOM 3252 C CA . LEU B 1 173 ? -6.406 14.125 19.484 1 93.94 173 LEU B CA 1
ATOM 3253 C C . LEU B 1 173 ? -4.918 13.992 19.781 1 93.94 173 LEU B C 1
ATOM 3255 O O . LEU B 1 173 ? -4.328 14.875 20.422 1 93.94 173 LEU B O 1
ATOM 3259 N N . THR B 1 174 ? -4.375 12.93 19.359 1 90.06 174 THR B N 1
ATOM 3260 C CA . THR B 1 174 ? -2.949 12.703 19.578 1 90.06 174 THR B CA 1
ATOM 3261 C C . THR B 1 174 ? -2.117 13.75 18.844 1 90.06 174 THR B C 1
ATOM 3263 O O . THR B 1 174 ? -1.066 14.172 19.328 1 90.06 174 THR B O 1
ATOM 3266 N N . LYS B 1 175 ? -2.555 14.172 17.719 1 86.25 175 LYS B N 1
ATOM 3267 C CA . LYS B 1 175 ? -1.845 15.156 16.906 1 86.25 175 LYS B CA 1
ATOM 3268 C C . LYS B 1 175 ? -1.92 16.547 17.531 1 86.25 175 LYS B C 1
ATOM 3270 O O . LYS B 1 175 ? -0.945 17.297 17.5 1 86.25 175 LYS B O 1
ATOM 3275 N N . THR B 1 176 ? -3.018 16.828 18.109 1 84.69 176 THR B N 1
ATOM 3276 C CA . THR B 1 176 ? -3.234 18.172 18.609 1 84.69 176 THR B CA 1
ATOM 3277 C C . THR B 1 176 ? -2.885 18.266 20.094 1 84.69 176 THR B C 1
ATOM 3279 O O . THR B 1 176 ? -2.596 19.344 20.609 1 84.69 176 THR B O 1
ATOM 3282 N N . GLY B 1 177 ? -2.947 17.141 20.75 1 87.44 177 GLY B N 1
ATOM 3283 C CA . GLY B 1 177 ? -2.684 17.094 22.172 1 87.44 177 GLY B CA 1
ATOM 3284 C C . GLY B 1 177 ? -3.84 17.594 23.016 1 87.44 177 GLY B C 1
ATOM 3285 O O . GLY B 1 177 ? -3.695 17.812 24.219 1 87.44 177 GLY B O 1
ATOM 3286 N N . GLY B 1 178 ? -4.984 17.844 22.516 1 91.38 178 GLY B N 1
ATOM 3287 C CA . GLY B 1 178 ? -6.129 18.375 23.234 1 91.38 178 GLY B CA 1
ATOM 3288 C C . GLY B 1 178 ? -7.34 17.469 23.188 1 91.38 178 GLY B C 1
ATOM 3289 O O . GLY B 1 178 ? -7.199 16.25 23.078 1 91.38 178 GLY B O 1
ATOM 3290 N N . ASP B 1 179 ? -8.438 18.125 23.469 1 94.25 179 ASP B N 1
ATOM 3291 C CA . ASP B 1 179 ? -9.68 17.359 23.5 1 94.25 179 ASP B CA 1
ATOM 3292 C C . ASP B 1 179 ? -10.602 17.766 22.359 1 94.25 179 ASP B C 1
ATOM 3294 O O . ASP B 1 179 ? -11.719 17.25 22.234 1 94.25 179 ASP B O 1
ATOM 3298 N N . ASP B 1 180 ? -10.008 18.609 21.516 1 94.81 180 ASP B N 1
ATOM 3299 C CA . ASP B 1 180 ? -10.852 19.156 20.453 1 94.81 180 ASP B CA 1
ATOM 3300 C C . ASP B 1 180 ? -10.352 18.719 19.078 1 94.81 180 ASP B C 1
ATOM 3302 O O . ASP B 1 180 ? -9.148 18.688 18.828 1 94.81 180 ASP B O 1
ATOM 3306 N N . VAL B 1 181 ? -11.266 18.328 18.328 1 95.88 181 VAL B N 1
ATOM 3307 C CA . VAL B 1 181 ? -11.023 18.094 16.906 1 95.88 181 VAL B CA 1
ATOM 3308 C C . VAL B 1 181 ? -11.75 19.156 16.078 1 95.88 181 VAL B C 1
ATOM 3310 O O . VAL B 1 181 ? -12.977 19.125 15.969 1 95.88 181 VAL B O 1
ATOM 3313 N N . ARG B 1 182 ? -10.977 20.031 15.508 1 93.88 182 ARG B N 1
ATOM 3314 C CA . ARG B 1 182 ? -11.555 21.141 14.758 1 93.88 182 ARG B CA 1
ATOM 3315 C C . ARG B 1 182 ? -11.688 20.797 13.281 1 93.88 182 ARG B C 1
ATOM 3317 O O . ARG B 1 182 ? -11 21.391 12.438 1 93.88 182 ARG B O 1
ATOM 3324 N N . LEU B 1 183 ? -12.555 19.906 13.016 1 95.19 183 LEU B N 1
ATOM 3325 C CA . LEU B 1 183 ? -12.891 19.453 11.672 1 95.19 183 LEU B CA 1
ATOM 3326 C C . LEU B 1 183 ? -14.406 19.375 11.492 1 95.19 183 LEU B C 1
ATOM 3328 O O . LEU B 1 183 ? -15.125 18.969 12.406 1 95.19 183 LEU B O 1
ATOM 3332 N N . THR B 1 184 ? -14.828 19.812 10.32 1 94.69 184 THR B N 1
ATOM 3333 C CA . THR B 1 184 ? -16.234 19.641 9.984 1 94.69 184 THR B CA 1
ATOM 3334 C C . THR B 1 184 ? -16.562 18.172 9.75 1 94.69 184 THR B C 1
ATOM 3336 O O . THR B 1 184 ? -15.664 17.359 9.547 1 94.69 184 THR B O 1
ATOM 3339 N N . GLN B 1 185 ? -17.828 17.859 9.828 1 95.12 185 GLN B N 1
ATOM 3340 C CA . GLN B 1 185 ? -18.25 16.484 9.562 1 95.12 185 GLN B CA 1
ATOM 3341 C C . GLN B 1 185 ? -17.906 16.062 8.133 1 95.12 185 GLN B C 1
ATOM 3343 O O . GLN B 1 185 ? -17.594 14.906 7.883 1 95.12 185 GLN B O 1
ATOM 3348 N N . ASP B 1 186 ? -17.922 17.047 7.254 1 94.75 186 ASP B N 1
ATOM 3349 C CA . ASP B 1 186 ? -17.516 16.781 5.875 1 94.75 186 ASP B CA 1
ATOM 3350 C C . ASP B 1 186 ? -16.031 16.422 5.793 1 94.75 186 ASP B C 1
ATOM 3352 O O . ASP B 1 186 ? -15.656 15.477 5.098 1 94.75 186 ASP B O 1
ATOM 3356 N N . GLN B 1 187 ? -15.258 17.125 6.477 1 94.12 187 GLN B N 1
ATOM 3357 C CA . GLN B 1 187 ? -13.82 16.859 6.504 1 94.12 187 GLN B CA 1
ATOM 3358 C C . GLN B 1 187 ? -13.531 15.508 7.148 1 94.12 187 GLN B C 1
ATOM 3360 O O . GLN B 1 187 ? -12.703 14.742 6.648 1 94.12 187 GLN B O 1
ATOM 3365 N N . MET B 1 188 ? -14.211 15.211 8.219 1 95.81 188 MET B N 1
ATOM 3366 C CA . MET B 1 188 ? -14.023 13.93 8.891 1 95.81 188 MET B CA 1
ATOM 3367 C C . MET B 1 188 ? -14.391 12.773 7.961 1 95.81 188 MET B C 1
ATOM 3369 O O . MET B 1 188 ? -13.648 11.797 7.855 1 95.81 188 MET B O 1
ATOM 3373 N N . ALA B 1 189 ? -15.555 12.953 7.312 1 95 189 ALA B N 1
ATOM 3374 C CA . ALA B 1 189 ? -16 11.93 6.367 1 95 189 ALA B CA 1
ATOM 3375 C C . ALA B 1 189 ? -14.961 11.711 5.266 1 95 189 ALA B C 1
ATOM 3377 O O . ALA B 1 189 ? -14.625 10.57 4.941 1 95 189 ALA B O 1
ATOM 3378 N N . LYS B 1 190 ? -14.391 12.781 4.797 1 93.75 190 LYS B N 1
ATOM 3379 C CA . LYS B 1 190 ? -13.375 12.758 3.744 1 93.75 190 LYS B CA 1
ATOM 3380 C C . LYS B 1 190 ? -12.125 12.023 4.203 1 93.75 190 LYS B C 1
ATOM 3382 O O . LYS B 1 190 ? -11.609 11.156 3.49 1 93.75 190 LYS B O 1
ATOM 3387 N N . TYR B 1 191 ? -11.719 12.312 5.426 1 94.5 191 TYR B N 1
ATOM 3388 C CA . TYR B 1 191 ? -10.469 11.75 5.926 1 94.5 191 TYR B CA 1
ATOM 3389 C C . TYR B 1 191 ? -10.656 10.289 6.332 1 94.5 191 TYR B C 1
ATOM 3391 O O . TYR B 1 191 ? -9.711 9.5 6.281 1 94.5 191 TYR B O 1
ATOM 3399 N N . MET B 1 192 ? -11.836 9.883 6.621 1 92.81 192 MET B N 1
ATOM 3400 C CA . MET B 1 192 ? -12.133 8.516 7.043 1 92.81 192 MET B CA 1
ATOM 3401 C C . MET B 1 192 ? -12.508 7.645 5.848 1 92.81 192 MET B C 1
ATOM 3403 O O . MET B 1 192 ? -12.609 6.422 5.973 1 92.81 192 MET B O 1
ATOM 3407 N N . GLY B 1 193 ? -12.609 8.289 4.73 1 88.69 193 GLY B N 1
ATOM 3408 C CA . GLY B 1 193 ? -13.133 7.543 3.602 1 88.69 193 GLY B CA 1
ATOM 3409 C C . GLY B 1 193 ? -14.555 7.062 3.809 1 88.69 193 GLY B C 1
ATOM 3410 O O . GLY B 1 193 ? -14.867 5.891 3.578 1 88.69 193 GLY B O 1
ATOM 3411 N N . SER B 1 194 ? -15.391 7.871 4.289 1 91.62 194 SER B N 1
ATOM 3412 C CA . SER B 1 194 ? -16.781 7.57 4.574 1 91.62 194 SER B CA 1
ATOM 3413 C C . SER B 1 194 ? -17.703 8.664 4.035 1 91.62 194 SER B C 1
ATOM 3415 O O . SER B 1 194 ? -17.266 9.547 3.295 1 91.62 194 SER B O 1
ATOM 3417 N N . ALA B 1 195 ? -19 8.484 4.164 1 91.38 195 ALA B N 1
ATOM 3418 C CA . ALA B 1 195 ? -19.984 9.477 3.771 1 91.38 195 ALA B CA 1
ATOM 3419 C C . ALA B 1 195 ? -20.328 10.398 4.941 1 91.38 195 ALA B C 1
ATOM 3421 O O . ALA B 1 195 ? -20.359 9.961 6.094 1 91.38 195 ALA B O 1
ATOM 3422 N N . ARG B 1 196 ? -20.625 11.641 4.551 1 93.5 196 ARG B N 1
ATOM 3423 C CA . ARG B 1 196 ? -20.953 12.633 5.562 1 93.5 196 ARG B CA 1
ATOM 3424 C C . ARG B 1 196 ? -22.141 12.18 6.422 1 93.5 196 ARG B C 1
ATOM 3426 O O . ARG B 1 196 ? -22.141 12.375 7.637 1 93.5 196 ARG B O 1
ATOM 3433 N N . GLU B 1 197 ? -23.062 11.57 5.793 1 95.81 197 GLU B N 1
ATOM 3434 C CA . GLU B 1 197 ? -24.266 11.117 6.492 1 95.81 197 GLU B CA 1
ATOM 3435 C C . GLU B 1 197 ? -23.922 10.086 7.559 1 95.81 197 GLU B C 1
ATOM 3437 O O . GLU B 1 197 ? -24.484 10.109 8.656 1 95.81 197 GLU B O 1
ATOM 3442 N N . VAL B 1 198 ? -23.094 9.258 7.285 1 95.69 198 VAL B N 1
ATOM 3443 C CA . VAL B 1 198 ? -22.672 8.203 8.203 1 95.69 198 VAL B CA 1
ATOM 3444 C C . VAL B 1 198 ? -21.938 8.82 9.391 1 95.69 198 VAL B C 1
ATOM 3446 O O . VAL B 1 198 ? -22.25 8.516 10.547 1 95.69 198 VAL B O 1
ATOM 3449 N N . VAL B 1 199 ? -21.047 9.734 9.172 1 96.69 199 VAL B N 1
ATOM 3450 C CA . VAL B 1 199 ? -20.266 10.383 10.219 1 96.69 199 VAL B CA 1
ATOM 3451 C C . VAL B 1 199 ? -21.203 11.18 11.141 1 96.69 199 VAL B C 1
ATOM 3453 O O . VAL B 1 199 ? -21.078 11.117 12.359 1 96.69 199 VAL B O 1
ATOM 3456 N N . SER B 1 200 ? -22.078 11.859 10.508 1 96.88 200 SER B N 1
ATOM 3457 C CA . SER B 1 200 ? -23.016 12.664 11.266 1 96.88 200 SER B CA 1
ATOM 3458 C C . SER B 1 200 ? -23.828 11.805 12.227 1 96.88 200 SER B C 1
ATOM 3460 O O . SER B 1 200 ? -23.969 12.141 13.406 1 96.88 200 SER B O 1
ATOM 3462 N N . ARG B 1 201 ? -24.312 10.703 11.703 1 97.56 201 ARG B N 1
ATOM 3463 C CA . ARG B 1 201 ? -25.094 9.789 12.523 1 97.56 201 ARG B CA 1
ATOM 3464 C C . ARG B 1 201 ? -24.266 9.219 13.672 1 97.56 201 ARG B C 1
ATOM 3466 O O . ARG B 1 201 ? -24.75 9.125 14.805 1 97.56 201 ARG B O 1
ATOM 3473 N N . LEU B 1 202 ? -23.141 8.859 13.406 1 97.69 202 LEU B N 1
ATOM 3474 C CA . LEU B 1 202 ? -22.266 8.258 14.398 1 97.69 202 LEU B CA 1
ATOM 3475 C C . LEU B 1 202 ? -21.891 9.266 15.477 1 97.69 202 LEU B C 1
ATOM 3477 O O . LEU B 1 202 ? -21.828 8.93 16.656 1 97.69 202 LEU B O 1
ATOM 3481 N N . LEU B 1 203 ? -21.625 10.453 15.039 1 97.69 203 LEU B N 1
ATOM 3482 C CA . LEU B 1 203 ? -21.281 11.5 16 1 97.69 203 LEU B CA 1
ATOM 3483 C C . LEU B 1 203 ? -22.469 11.797 16.922 1 97.69 203 LEU B C 1
ATOM 3485 O O . LEU B 1 203 ? -22.281 12.008 18.125 1 97.69 203 LEU B O 1
ATOM 3489 N N . LYS B 1 204 ? -23.609 11.812 16.344 1 97.69 204 LYS B N 1
ATOM 3490 C CA . LYS B 1 204 ? -24.797 12 17.156 1 97.69 204 LYS B CA 1
ATOM 3491 C C . LYS B 1 204 ? -24.953 10.875 18.172 1 97.69 204 LYS B C 1
ATOM 3493 O O . LYS B 1 204 ? -25.297 11.125 19.344 1 97.69 204 LYS B O 1
ATOM 3498 N N . TYR B 1 205 ? -24.734 9.758 17.672 1 97.62 205 TYR B N 1
ATOM 3499 C CA . TYR B 1 205 ? -24.781 8.602 18.562 1 97.62 205 TYR B CA 1
ATOM 3500 C C . TYR B 1 205 ? -23.75 8.734 19.688 1 97.62 205 TYR B C 1
ATOM 3502 O O . TYR B 1 205 ? -24.078 8.547 20.859 1 97.62 205 TYR B O 1
ATOM 3510 N N . PHE B 1 206 ? -22.516 9.055 19.359 1 98 206 PHE B N 1
ATOM 3511 C CA . PHE B 1 206 ? -21.469 9.258 20.344 1 98 206 PHE B CA 1
ATOM 3512 C C . PHE B 1 206 ? -21.859 10.352 21.328 1 98 206 PHE B C 1
ATOM 3514 O O . PHE B 1 206 ? -21.578 10.242 22.531 1 98 206 PHE B O 1
ATOM 3521 N N . ALA B 1 207 ? -22.438 11.367 20.828 1 97.75 207 ALA B N 1
ATOM 3522 C CA . ALA B 1 207 ? -22.875 12.461 21.672 1 97.75 207 ALA B CA 1
ATOM 3523 C C . ALA B 1 207 ? -23.969 12 22.641 1 97.75 207 ALA B C 1
ATOM 3525 O O . ALA B 1 207 ? -23.953 12.352 23.828 1 97.75 207 ALA B O 1
ATOM 3526 N N . GLY B 1 208 ? -24.859 11.297 22.109 1 97.56 208 GLY B N 1
ATOM 3527 C CA . GLY B 1 208 ? -25.922 10.742 22.953 1 97.56 208 GLY B CA 1
ATOM 3528 C C . GLY B 1 208 ? -25.391 9.859 24.062 1 97.56 208 GLY B C 1
ATOM 3529 O O . GLY B 1 208 ? -26 9.789 25.141 1 97.56 208 GLY B O 1
ATOM 3530 N N . GLU B 1 209 ? -24.312 9.227 23.812 1 96.81 209 GLU B N 1
ATOM 3531 C CA . GLU B 1 209 ? -23.688 8.32 24.797 1 96.81 209 GLU B CA 1
ATOM 3532 C C . GLU B 1 209 ? -22.75 9.078 25.719 1 96.81 209 GLU B C 1
ATOM 3534 O O . GLU B 1 209 ? -22.109 8.477 26.578 1 96.81 209 GLU B O 1
ATOM 3539 N N . GLY B 1 210 ? -22.594 10.328 25.453 1 97.19 210 GLY B N 1
ATOM 3540 C CA . GLY B 1 210 ? -21.75 11.164 26.312 1 97.19 210 GLY B CA 1
ATOM 3541 C C . GLY B 1 210 ? -20.266 11.031 26 1 97.19 210 GLY B C 1
ATOM 3542 O O . GLY B 1 210 ? -19.438 11.352 26.859 1 97.19 210 GLY B O 1
ATOM 3543 N N . ILE B 1 211 ? -19.922 10.594 24.875 1 97.75 211 ILE B N 1
ATOM 3544 C CA . ILE B 1 211 ? -18.516 10.391 24.5 1 97.75 211 ILE B CA 1
ATOM 3545 C C . ILE B 1 211 ? -17.938 11.688 23.938 1 97.75 211 ILE B C 1
ATOM 3547 O O . ILE B 1 211 ? -16.797 12.039 24.203 1 97.75 211 ILE B O 1
ATOM 3551 N N . VAL B 1 212 ? -18.797 12.367 23.172 1 98.31 212 VAL B N 1
ATOM 3552 C CA . VAL B 1 212 ? -18.344 13.609 22.562 1 98.31 212 VAL B CA 1
ATOM 3553 C C . VAL B 1 212 ? -19.406 14.695 22.719 1 98.31 212 VAL B C 1
ATOM 3555 O O . VAL B 1 212 ? -20.547 14.398 23.078 1 98.31 212 VAL B O 1
ATOM 3558 N N . LYS B 1 213 ? -18.953 15.906 22.547 1 98.06 213 LYS B N 1
ATOM 3559 C CA . LYS B 1 213 ? -19.812 17.062 22.406 1 98.06 213 LYS B CA 1
ATOM 3560 C C . LYS B 1 213 ? -19.609 17.75 21.047 1 98.06 213 LYS B C 1
ATOM 3562 O O . LYS B 1 213 ? -18.469 18 20.656 1 98.06 213 LYS B O 1
ATOM 3567 N N . LEU B 1 214 ? -20.719 18 20.438 1 97 214 LEU B N 1
ATOM 3568 C CA . LEU B 1 214 ? -20.625 18.594 19.109 1 97 214 LEU B CA 1
ATOM 3569 C C . LEU B 1 214 ? -20.781 20.109 19.172 1 97 214 LEU B C 1
ATOM 3571 O O . LEU B 1 214 ? -21.562 20.625 19.984 1 97 214 LEU B O 1
ATOM 3575 N N . TYR B 1 215 ? -20.078 20.781 18.406 1 94.31 215 TYR B N 1
ATOM 3576 C CA . TYR B 1 215 ? -20.234 22.219 18.203 1 94.31 215 TYR B CA 1
ATOM 3577 C C . TYR B 1 215 ? -19.969 22.609 16.75 1 94.31 215 TYR B C 1
ATOM 3579 O O . TYR B 1 215 ? -19.562 21.766 15.953 1 94.31 215 TYR B O 1
ATOM 3587 N N . ARG B 1 216 ? -20.234 23.828 16.484 1 92.19 216 ARG B N 1
ATOM 3588 C CA . ARG B 1 216 ? -20.062 24.266 15.102 1 92.19 216 ARG B CA 1
ATOM 3589 C C . ARG B 1 216 ? -18.594 24.203 14.68 1 92.19 216 ARG B C 1
ATOM 3591 O O . ARG B 1 216 ? -17.734 24.844 15.281 1 92.19 216 ARG B O 1
ATOM 3598 N N . GLY B 1 217 ? -18.344 23.344 13.844 1 92.31 217 GLY B N 1
ATOM 3599 C CA . GLY B 1 217 ? -17 23.297 13.273 1 92.31 217 GLY B CA 1
ATOM 3600 C C . GLY B 1 217 ? -16.094 22.297 13.977 1 92.31 217 GLY B C 1
ATOM 3601 O O . GLY B 1 217 ? -14.891 22.266 13.703 1 92.31 217 GLY B O 1
ATOM 3602 N N . GLY B 1 218 ? -16.766 21.531 14.93 1 95.56 218 GLY B N 1
ATOM 3603 C CA . GLY B 1 218 ? -15.844 20.641 15.594 1 95.56 218 GLY B CA 1
ATOM 3604 C C . GLY B 1 218 ? -16.516 19.703 16.578 1 95.56 218 GLY B C 1
ATOM 3605 O O . GLY B 1 218 ? -17.75 19.656 16.656 1 95.56 218 GLY B O 1
ATOM 3606 N N . VAL B 1 219 ? -15.664 18.875 17.203 1 97.25 219 VAL B N 1
ATOM 3607 C CA . VAL B 1 219 ? -16.078 17.859 18.156 1 97.25 219 VAL B CA 1
ATOM 3608 C C . VAL B 1 219 ? -15.156 17.875 19.359 1 97.25 219 VAL B C 1
ATOM 3610 O O . VAL B 1 219 ? -13.93 17.922 19.219 1 97.25 219 VAL B O 1
ATOM 3613 N N . THR B 1 220 ? -15.727 17.969 20.531 1 97.81 220 THR B N 1
ATOM 3614 C CA . THR B 1 220 ? -14.953 17.812 21.75 1 97.81 220 THR B CA 1
ATOM 3615 C C . THR B 1 220 ? -15.117 16.406 22.328 1 97.81 220 THR B C 1
ATOM 3617 O O . THR B 1 220 ? -16.25 15.945 22.516 1 97.81 220 THR B O 1
ATOM 3620 N N . VAL B 1 221 ? -14.055 15.758 22.562 1 97.75 221 VAL B N 1
ATOM 3621 C CA . VAL B 1 221 ? -14.117 14.43 23.172 1 97.75 221 VAL B CA 1
ATOM 3622 C C . VAL B 1 221 ? -14.18 14.555 24.688 1 97.75 221 VAL B C 1
ATOM 3624 O O . VAL B 1 221 ? -13.273 15.117 25.312 1 97.75 221 VAL B O 1
ATOM 3627 N N . ILE B 1 222 ? -15.156 14.016 25.25 1 96.94 222 ILE B N 1
ATOM 3628 C CA . ILE B 1 222 ? -15.43 14.148 26.688 1 96.94 222 ILE B CA 1
ATOM 3629 C C . ILE B 1 222 ? -14.922 12.906 27.422 1 96.94 222 ILE B C 1
ATOM 3631 O O . ILE B 1 222 ? -14.312 13.016 28.484 1 96.94 222 ILE B O 1
ATOM 3635 N N . ASP B 1 223 ? -15.18 11.812 26.906 1 96.5 223 ASP B N 1
ATOM 3636 C CA . ASP B 1 223 ? -14.797 10.547 27.516 1 96.5 223 ASP B CA 1
ATOM 3637 C C . ASP B 1 223 ? -13.75 9.82 26.688 1 96.5 223 ASP B C 1
ATOM 3639 O O . ASP B 1 223 ? -14.078 8.906 25.922 1 96.5 223 ASP B O 1
ATOM 3643 N N . LYS B 1 224 ? -12.539 10.102 26.891 1 95.12 224 LYS B N 1
ATOM 3644 C CA . LYS B 1 224 ? -11.438 9.555 26.109 1 95.12 224 LYS B CA 1
ATOM 3645 C C . LYS B 1 224 ? -11.273 8.055 26.359 1 95.12 224 LYS B C 1
ATOM 3647 O O . LYS B 1 224 ? -10.898 7.309 25.453 1 95.12 224 LYS B O 1
ATOM 3652 N N . ASP B 1 225 ? -11.539 7.68 27.547 1 95.06 225 ASP B N 1
ATOM 3653 C CA . ASP B 1 225 ? -11.414 6.27 27.891 1 95.06 225 ASP B CA 1
ATOM 3654 C C . ASP B 1 225 ? -12.398 5.418 27.094 1 95.06 225 ASP B C 1
ATOM 3656 O O . ASP B 1 225 ? -12.023 4.395 26.516 1 95.06 225 ASP B O 1
ATOM 3660 N N . ARG B 1 226 ? -13.57 5.875 27.125 1 95.94 226 ARG B N 1
ATOM 3661 C CA . ARG B 1 226 ? -14.594 5.145 26.375 1 95.94 226 ARG B CA 1
ATOM 3662 C C . ARG B 1 226 ? -14.289 5.156 24.875 1 95.94 226 ARG B C 1
ATOM 3664 O O . ARG B 1 226 ? -14.492 4.156 24.188 1 95.94 226 ARG B O 1
ATOM 3671 N N . LEU B 1 227 ? -13.828 6.27 24.375 1 96.69 227 LEU B N 1
ATOM 3672 C CA . LEU B 1 227 ? -13.445 6.371 22.969 1 96.69 227 LEU B CA 1
ATOM 3673 C C . LEU B 1 227 ? -12.359 5.355 22.641 1 96.69 227 LEU B C 1
ATOM 3675 O O . LEU B 1 227 ? -12.453 4.656 21.625 1 96.69 227 LEU B O 1
ATOM 3679 N N . THR B 1 228 ? -11.375 5.246 23.484 1 94.31 228 THR B N 1
ATOM 3680 C CA . THR B 1 228 ? -10.258 4.332 23.281 1 94.31 228 THR B CA 1
ATOM 3681 C C . THR B 1 228 ? -10.727 2.881 23.328 1 94.31 228 THR B C 1
ATOM 3683 O O . THR B 1 228 ? -10.227 2.039 22.578 1 94.31 228 THR B O 1
ATOM 3686 N N . LYS B 1 229 ? -11.68 2.637 24.156 1 95.38 229 LYS B N 1
ATOM 3687 C CA . LYS B 1 229 ? -12.242 1.294 24.25 1 95.38 229 LYS B CA 1
ATOM 3688 C C . LYS B 1 229 ? -12.938 0.893 22.953 1 95.38 229 LYS B C 1
ATOM 3690 O O . LYS B 1 229 ? -12.805 -0.244 22.5 1 95.38 229 LYS B O 1
ATOM 3695 N N . ILE B 1 230 ? -13.672 1.826 22.406 1 94.69 230 ILE B N 1
ATOM 3696 C CA . ILE B 1 230 ? -14.344 1.561 21.141 1 94.69 230 ILE B CA 1
ATOM 3697 C C . ILE B 1 230 ? -13.305 1.368 20.031 1 94.69 230 ILE B C 1
ATOM 3699 O O . ILE B 1 230 ? -13.414 0.451 19.219 1 94.69 230 ILE B O 1
ATOM 3703 N N . ALA B 1 231 ? -12.32 2.145 20.016 1 93.06 231 ALA B N 1
ATOM 3704 C CA . ALA B 1 231 ? -11.305 2.164 18.969 1 93.06 231 ALA B CA 1
ATOM 3705 C C . ALA B 1 231 ? -10.461 0.895 19 1 93.06 231 ALA B C 1
ATOM 3707 O O . ALA B 1 231 ? -10.211 0.281 17.953 1 93.06 231 ALA B O 1
ATOM 3708 N N . TYR B 1 232 ? -10.078 0.369 20.219 1 87.31 232 TYR B N 1
ATOM 3709 C CA . TYR B 1 232 ? -9.047 -0.66 20.297 1 87.31 232 TYR B CA 1
ATOM 3710 C C . TYR B 1 232 ? -9.539 -1.862 21.109 1 87.31 232 TYR B C 1
ATOM 3712 O O . TYR B 1 232 ? -8.828 -2.863 21.219 1 87.31 232 TYR B O 1
ATOM 3720 N N . GLY B 1 233 ? -10.797 -1.953 21.5 1 79.06 233 GLY B N 1
ATOM 3721 C CA . GLY B 1 233 ? -11.359 -3.072 22.25 1 79.06 233 GLY B CA 1
ATOM 3722 C C . GLY B 1 233 ? -10.891 -3.127 23.688 1 79.06 233 GLY B C 1
ATOM 3723 O O . GLY B 1 233 ? -11.188 -4.086 24.406 1 79.06 233 GLY B O 1
ATOM 3724 N N . GLU B 1 234 ? -9.938 -2.447 24.281 1 61.94 234 GLU B N 1
ATOM 3725 C CA . GLU B 1 234 ? -9.469 -2.65 25.641 1 61.94 234 GLU B CA 1
ATOM 3726 C C . GLU B 1 234 ? -10.398 -1.985 26.656 1 61.94 234 GLU B C 1
ATOM 3728 O O . GLU B 1 234 ? -11.031 -0.97 26.344 1 61.94 234 GLU B O 1
#